Protein AF-A0A7G2CM38-F1 (afdb_monomer)

Solvent-accessible surface area (backbone atoms only — not comparable to full-atom values): 26083 Å² total; per-residue (Å²): 129,74,76,53,50,65,58,52,44,47,71,68,19,73,66,40,56,50,49,48,50,48,48,54,45,47,55,48,65,70,64,49,94,62,86,56,85,88,44,69,82,76,51,44,67,57,44,47,50,39,52,74,65,67,61,73,72,85,86,73,48,76,70,64,53,52,58,55,58,70,48,42,89,83,46,55,76,68,53,46,50,44,51,53,54,40,55,46,62,37,90,90,38,66,82,43,69,74,54,47,59,53,63,66,33,54,43,46,48,39,52,51,55,44,48,51,66,73,62,64,84,49,78,74,45,70,67,57,53,37,57,57,40,73,74,49,50,69,68,47,56,70,64,38,50,73,68,40,38,52,46,46,41,51,53,39,41,74,41,45,91,55,40,46,68,68,46,47,50,49,38,46,53,53,46,39,62,64,48,59,86,53,52,82,93,50,46,57,59,52,52,51,51,38,46,49,47,41,75,40,44,80,51,42,75,44,68,68,54,35,56,57,50,49,54,42,49,51,50,44,53,52,45,50,55,73,38,54,90,77,49,54,72,54,55,43,53,50,48,47,56,41,60,55,76,36,88,59,83,74,61,57,70,54,48,50,50,42,52,49,57,56,72,71,47,60,74,77,66,54,73,80,34,54,66,71,60,51,57,54,48,49,71,31,70,73,28,62,74,35,55,68,58,37,53,51,55,61,52,42,34,51,80,69,60,48,62,81,74,49,49,70,68,54,47,52,51,51,46,48,54,51,22,49,49,26,64,78,39,34,83,29,74,84,55,64,88,52,64,65,66,58,55,44,49,40,48,53,51,53,52,52,52,50,60,70,43,47,86,75,53,47,57,63,54,49,42,51,51,53,54,32,48,46,47,23,70,76,20,79,72,50,66,82,76,54,66,72,55,42,52,51,51,49,55,41,39,54,51,45,52,50,53,52,57,74,43,51,93,75,55,48,66,70,58,43,53,52,51,42,51,38,51,56,50,47,52,59,52,36,74,66,52,79,60,36,88,61,50,76,66,51,53,53,50,50,54,48,51,47,53,53,42,51,57,50,62,74,73,107

Structure (mmCIF, N/CA/C/O backbone):
data_AF-A0A7G2CM38-F1
#
_entry.id   AF-A0A7G2CM38-F1
#
loop_
_atom_site.group_PDB
_atom_site.id
_atom_site.type_symbol
_atom_site.label_atom_id
_atom_site.label_alt_id
_atom_site.label_comp_id
_atom_site.label_asym_id
_atom_site.label_entity_id
_atom_site.label_seq_id
_atom_site.pdbx_PDB_ins_code
_atom_site.Cartn_x
_atom_site.Cartn_y
_atom_site.Cartn_z
_atom_site.occupancy
_atom_site.B_iso_or_equiv
_atom_site.auth_seq_id
_atom_site.auth_comp_id
_atom_site.auth_asym_id
_atom_site.auth_atom_id
_atom_site.pdbx_PDB_model_num
ATOM 1 N N . MET A 1 1 ? 2.234 7.039 2.085 1.00 29.55 1 MET A N 1
ATOM 2 C CA . MET A 1 1 ? 1.707 6.671 3.421 1.00 29.55 1 MET A CA 1
ATOM 3 C C . MET A 1 1 ? 0.211 6.322 3.398 1.00 29.55 1 MET A C 1
ATOM 5 O O . MET A 1 1 ? -0.167 5.380 4.072 1.00 29.55 1 MET A O 1
ATOM 9 N N . LEU A 1 2 ? -0.611 6.974 2.559 1.00 27.06 2 LEU A N 1
ATOM 10 C CA . LEU A 1 2 ? -2.027 6.629 2.293 1.00 27.06 2 LEU A CA 1
ATOM 11 C C . LEU A 1 2 ? -2.263 5.354 1.442 1.00 27.06 2 LEU A C 1
ATOM 13 O O . LEU A 1 2 ? -3.397 4.910 1.317 1.00 27.06 2 LEU A O 1
ATOM 17 N N . LYS A 1 3 ? -1.215 4.740 0.865 1.00 29.12 3 LYS A N 1
ATOM 18 C CA . LYS A 1 3 ? -1.317 3.578 -0.048 1.00 29.12 3 LYS A CA 1
ATOM 19 C C . LYS A 1 3 ? -1.747 2.264 0.628 1.00 29.12 3 LYS A C 1
ATOM 21 O O . LYS A 1 3 ? -2.250 1.376 -0.044 1.00 29.12 3 LYS A O 1
ATOM 26 N N 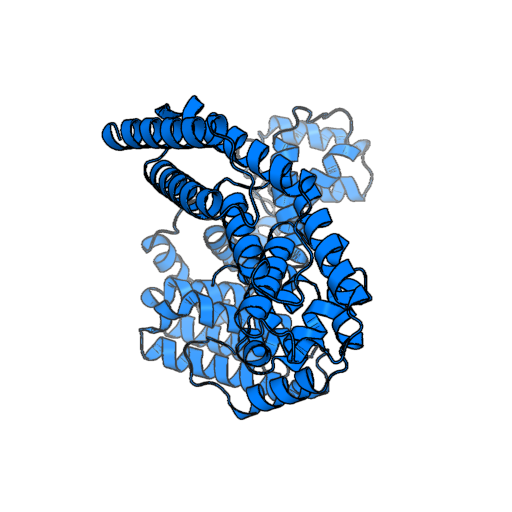. CYS A 1 4 ? -1.589 2.144 1.946 1.00 32.38 4 CYS A N 1
ATOM 27 C CA . CYS A 1 4 ? -2.020 0.965 2.714 1.00 32.38 4 CYS A CA 1
ATOM 28 C C . CYS A 1 4 ? -3.503 1.019 3.041 1.00 32.38 4 CYS A C 1
ATOM 30 O O . CYS A 1 4 ? -4.089 -0.010 3.353 1.00 32.38 4 CYS A O 1
ATOM 32 N N . PHE A 1 5 ? -4.094 2.217 3.011 1.00 38.38 5 PHE A N 1
ATOM 33 C CA . PHE A 1 5 ? -5.481 2.398 3.386 1.00 38.38 5 PHE A CA 1
ATOM 34 C C . PHE A 1 5 ? -6.387 1.598 2.452 1.00 38.38 5 PHE A C 1
ATOM 36 O O . PHE A 1 5 ? -7.110 0.794 2.993 1.00 38.38 5 PHE A O 1
ATOM 43 N N . PRO A 1 6 ? -6.300 1.637 1.108 1.00 36.66 6 PRO A N 1
ATOM 44 C CA . PRO A 1 6 ? -7.153 0.813 0.243 1.00 36.66 6 PRO A CA 1
ATOM 45 C C . PRO A 1 6 ? -6.996 -0.702 0.444 1.00 36.66 6 PRO A C 1
ATOM 47 O O . PRO A 1 6 ? -7.993 -1.410 0.399 1.00 36.66 6 PRO A O 1
ATOM 50 N N . VAL A 1 7 ? -5.775 -1.185 0.702 1.00 34.66 7 VAL A N 1
ATOM 51 C CA . VAL A 1 7 ? -5.442 -2.616 0.862 1.00 34.66 7 VAL A CA 1
ATOM 52 C C . VAL A 1 7 ? -5.912 -3.151 2.213 1.00 34.66 7 VAL A C 1
ATOM 54 O O . VAL A 1 7 ? -6.584 -4.175 2.299 1.00 34.66 7 VAL A O 1
ATOM 57 N N . LEU A 1 8 ? -5.598 -2.422 3.285 1.00 37.00 8 LEU A N 1
ATOM 58 C CA . LEU A 1 8 ? -6.063 -2.743 4.625 1.00 37.00 8 LEU A CA 1
ATOM 59 C C . LEU A 1 8 ? -7.583 -2.534 4.711 1.00 37.00 8 LEU A C 1
ATOM 61 O O . LEU A 1 8 ? -8.269 -3.383 5.255 1.00 37.00 8 LEU A O 1
ATOM 65 N N . LYS A 1 9 ? -8.138 -1.502 4.061 1.00 36.84 9 LYS A N 1
ATOM 66 C CA . LYS A 1 9 ? -9.583 -1.257 3.897 1.00 36.84 9 LYS A CA 1
ATOM 67 C C . LYS A 1 9 ? -10.264 -2.372 3.091 1.00 36.84 9 LYS A C 1
ATOM 69 O O . LYS A 1 9 ? -11.337 -2.787 3.497 1.00 36.84 9 LYS A O 1
ATOM 74 N N . GLN A 1 10 ? -9.657 -2.927 2.038 1.00 35.72 10 GLN A N 1
ATOM 75 C CA . GLN A 1 10 ? -10.166 -4.127 1.349 1.00 35.72 10 GLN A CA 1
ATOM 76 C C . GLN A 1 10 ? -10.256 -5.329 2.299 1.00 35.72 10 GLN A C 1
ATOM 78 O O . GLN A 1 10 ? -11.274 -6.010 2.307 1.00 35.72 10 GLN A O 1
ATOM 83 N N . HIS A 1 11 ? -9.259 -5.534 3.166 1.00 37.03 11 HIS A N 1
ATOM 84 C CA . HIS A 1 11 ? -9.303 -6.566 4.209 1.00 37.03 11 HIS A CA 1
ATOM 85 C C . HIS A 1 11 ? -10.264 -6.263 5.374 1.00 37.03 11 HIS A C 1
ATOM 87 O O . HIS A 1 11 ? -10.849 -7.183 5.948 1.00 37.03 11 HIS A O 1
ATOM 93 N N . PHE A 1 12 ? -10.442 -4.991 5.742 1.00 38.78 12 PHE A N 1
ATOM 94 C CA . PHE A 1 12 ? -11.369 -4.544 6.792 1.00 38.78 12 PHE A CA 1
ATOM 95 C C . PHE A 1 12 ? -12.817 -4.521 6.325 1.00 38.78 12 PHE A C 1
ATOM 97 O O . PHE A 1 12 ? -13.741 -4.551 7.136 1.00 38.78 12 PHE A O 1
ATOM 104 N N . HIS A 1 13 ? -13.014 -4.474 5.015 1.00 35.91 13 HIS A N 1
ATOM 105 C CA . HIS A 1 13 ? -14.300 -4.298 4.396 1.00 35.91 13 HIS A CA 1
ATOM 106 C C . HIS A 1 13 ? -14.479 -5.265 3.219 1.00 35.91 13 HIS A C 1
ATOM 108 O O . HIS A 1 13 ? -14.715 -4.847 2.084 1.00 35.91 13 HIS A O 1
ATOM 114 N N . ASP A 1 14 ? -14.569 -6.559 3.512 1.00 35.31 14 ASP A N 1
ATOM 115 C CA . ASP A 1 14 ? -15.354 -7.469 2.659 1.00 35.31 14 ASP A CA 1
ATOM 116 C C . ASP A 1 14 ? -16.831 -7.017 2.542 1.00 35.31 14 ASP A C 1
ATOM 118 O O . ASP A 1 14 ? -17.561 -7.471 1.673 1.00 35.31 14 ASP A O 1
ATOM 122 N N . THR A 1 15 ? -17.262 -6.021 3.328 1.00 38.34 15 THR A N 1
ATOM 123 C CA . THR A 1 15 ? -18.494 -5.239 3.121 1.00 38.34 15 THR A CA 1
ATOM 124 C C . THR A 1 15 ? -18.318 -3.983 2.248 1.00 38.34 15 THR A C 1
ATOM 126 O O . THR A 1 15 ? -19.306 -3.400 1.815 1.00 38.34 15 THR A O 1
ATOM 129 N N . GLN A 1 16 ? -17.096 -3.525 1.945 1.00 34.94 16 GLN A N 1
ATOM 130 C CA . GLN A 1 16 ? -16.816 -2.469 0.956 1.00 34.94 16 GLN A CA 1
ATOM 131 C C . GLN A 1 16 ? -16.414 -3.010 -0.395 1.00 34.94 16 GLN A C 1
ATOM 133 O O . GLN A 1 16 ? -16.598 -2.264 -1.338 1.00 34.94 16 GLN A O 1
ATOM 138 N N . PHE A 1 17 ? -15.951 -4.250 -0.560 1.00 34.75 17 PHE A N 1
ATOM 139 C CA . PHE A 1 17 ? -16.040 -4.832 -1.898 1.00 34.75 17 PHE A CA 1
ATOM 140 C C . PHE A 1 17 ? -17.511 -4.845 -2.315 1.00 34.75 17 PHE A C 1
ATOM 142 O O . PHE A 1 17 ? -17.825 -4.337 -3.379 1.00 34.75 17 PHE A O 1
ATOM 149 N N . GLU A 1 18 ? -18.428 -5.196 -1.406 1.00 34.91 18 GLU A N 1
ATOM 150 C CA . GLU A 1 18 ? -19.853 -4.933 -1.605 1.00 34.91 18 GLU A CA 1
ATOM 151 C C . GLU A 1 18 ? -20.155 -3.440 -1.779 1.00 34.91 18 GLU A C 1
ATOM 153 O O . GLU A 1 18 ? -20.741 -3.128 -2.789 1.00 34.91 18 GLU A O 1
ATOM 158 N N . ARG A 1 19 ? -19.731 -2.482 -0.933 1.00 34.19 19 ARG A N 1
ATOM 159 C CA . ARG A 1 19 ? -20.068 -1.040 -1.125 1.00 34.19 19 ARG A CA 1
ATOM 160 C C . ARG A 1 19 ? -19.418 -0.341 -2.329 1.00 34.19 19 ARG A C 1
ATOM 162 O O . ARG A 1 19 ? -20.019 0.591 -2.839 1.00 34.19 19 ARG A O 1
ATOM 169 N N . LEU A 1 20 ? -18.235 -0.740 -2.793 1.00 33.72 20 LEU A N 1
ATOM 170 C CA . LEU A 1 20 ? -17.549 -0.220 -3.986 1.00 33.72 20 LEU A CA 1
ATOM 171 C C . LEU A 1 20 ? -18.025 -0.940 -5.240 1.00 33.72 20 LEU A C 1
ATOM 173 O O . LEU A 1 20 ? -18.176 -0.277 -6.252 1.00 33.72 20 LEU A O 1
ATOM 177 N N . VAL A 1 21 ? -18.325 -2.242 -5.193 1.00 33.84 21 VAL A N 1
ATOM 178 C CA . VAL A 1 21 ? -19.070 -2.925 -6.264 1.00 33.84 21 VAL A CA 1
ATOM 179 C C . VAL A 1 21 ? -20.484 -2.362 -6.328 1.00 33.84 21 VAL A C 1
ATOM 181 O O . VAL A 1 21 ? -20.950 -2.073 -7.410 1.00 33.84 21 VAL A O 1
ATOM 184 N N . VAL A 1 22 ? -21.129 -2.072 -5.201 1.00 34.72 22 VAL A N 1
ATOM 185 C CA . VAL A 1 22 ? -22.426 -1.388 -5.105 1.00 34.72 22 VAL A CA 1
ATOM 186 C C . VAL A 1 22 ? -22.329 0.056 -5.566 1.00 34.72 22 VAL A C 1
ATOM 188 O O . VAL A 1 22 ? -23.240 0.461 -6.255 1.00 34.72 22 VAL A O 1
ATOM 191 N N . ALA A 1 23 ? -21.266 0.815 -5.270 1.00 33.91 23 ALA A N 1
ATOM 192 C CA . ALA A 1 23 ? -21.075 2.202 -5.721 1.00 33.91 23 ALA A CA 1
ATOM 193 C C . ALA A 1 23 ? -20.696 2.293 -7.213 1.00 33.91 23 ALA A C 1
ATOM 195 O O . ALA A 1 23 ? -21.186 3.154 -7.941 1.00 33.91 23 ALA A O 1
ATOM 196 N N . LYS A 1 24 ? -19.843 1.377 -7.685 1.00 35.34 24 LYS A N 1
ATOM 197 C CA . LYS A 1 24 ? -19.392 1.263 -9.080 1.00 35.34 24 LYS A CA 1
ATOM 198 C C . LYS A 1 24 ? -20.497 0.679 -9.963 1.00 35.34 24 LYS A C 1
ATOM 200 O O . LYS A 1 24 ? -20.708 1.192 -11.057 1.00 35.34 24 LYS A O 1
ATOM 205 N N . ASN A 1 2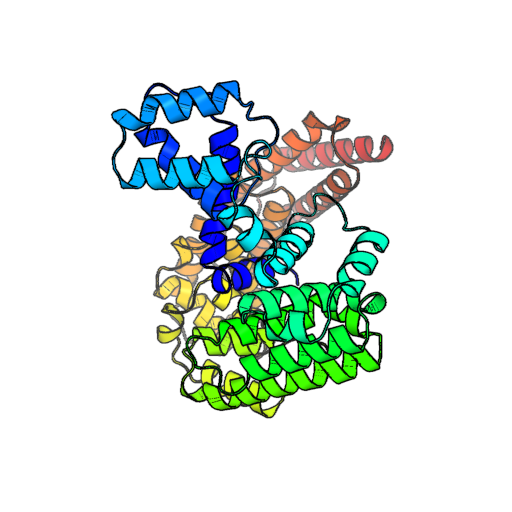5 ? -21.266 -0.282 -9.445 1.00 37.34 25 ASN A N 1
ATOM 206 C CA . ASN A 1 25 ? -22.523 -0.721 -10.045 1.00 37.34 25 ASN A CA 1
ATOM 207 C C . ASN A 1 25 ? -23.607 0.349 -9.883 1.00 37.34 25 ASN A C 1
ATOM 209 O O . ASN A 1 25 ? -24.389 0.503 -10.792 1.00 37.34 25 ASN A O 1
ATOM 213 N N . HIS A 1 26 ? -23.661 1.147 -8.810 1.00 39.22 26 HIS A N 1
ATOM 214 C CA . HIS A 1 26 ? -24.632 2.248 -8.658 1.00 39.22 26 HIS A CA 1
ATOM 215 C C . HIS A 1 26 ? -24.492 3.247 -9.797 1.00 39.22 26 HIS A C 1
ATOM 217 O O . HIS A 1 26 ? -25.477 3.618 -10.422 1.00 39.22 26 HIS A O 1
ATOM 223 N N . LEU A 1 27 ? -23.258 3.678 -10.066 1.00 38.25 27 LEU A N 1
ATOM 224 C CA . LEU A 1 27 ? -22.979 4.623 -11.135 1.00 38.25 27 LEU A CA 1
ATOM 225 C C . LEU A 1 27 ? -23.176 3.983 -12.511 1.00 38.25 27 LEU A C 1
ATOM 227 O O . LEU A 1 27 ? -23.711 4.659 -13.379 1.00 38.25 27 LEU A O 1
ATOM 231 N N . SER A 1 28 ? -22.844 2.700 -12.716 1.00 38.03 28 SER A N 1
ATOM 232 C CA . SER A 1 28 ? -23.107 2.016 -13.995 1.00 38.03 28 SER A CA 1
ATOM 233 C C . SER A 1 28 ? -24.593 1.699 -14.226 1.00 38.03 28 SER A C 1
ATOM 235 O O . SER A 1 28 ? -25.064 1.808 -15.350 1.00 38.03 28 SER A O 1
ATOM 237 N N . LEU A 1 29 ? -25.352 1.379 -13.173 1.00 39.38 29 LEU A N 1
ATOM 238 C CA . LEU A 1 29 ? -26.800 1.122 -13.182 1.00 39.38 29 LEU A CA 1
ATOM 239 C C . LEU A 1 29 ? -27.616 2.409 -13.362 1.00 39.38 29 LEU A C 1
ATOM 241 O O . LEU A 1 29 ? -28.736 2.360 -13.864 1.00 39.38 29 LEU A O 1
ATOM 245 N N . LEU A 1 30 ? -27.061 3.560 -12.967 1.00 40.25 30 LEU A N 1
ATOM 246 C CA . LEU A 1 30 ? -27.609 4.884 -13.271 1.00 40.25 30 LEU A CA 1
ATOM 247 C C . LEU A 1 30 ? -27.210 5.370 -14.677 1.00 40.25 30 LEU A C 1
ATOM 249 O O . LEU A 1 30 ? -27.965 6.125 -15.285 1.00 40.25 30 LEU A O 1
ATOM 253 N N . HIS A 1 31 ? -26.048 4.947 -15.198 1.00 38.53 31 HIS A N 1
ATOM 254 C CA . HIS A 1 31 ? -25.559 5.352 -16.523 1.00 38.53 31 HIS A CA 1
ATOM 255 C C . HIS A 1 31 ? -26.090 4.509 -17.686 1.00 38.53 31 HIS A C 1
ATOM 257 O O . HIS A 1 31 ? -26.187 5.029 -18.801 1.00 38.53 31 HIS A O 1
ATOM 263 N N . GLU A 1 32 ? -26.425 3.234 -17.474 1.00 41.22 32 GLU A N 1
ATOM 264 C CA . GLU A 1 32 ? -27.086 2.440 -18.505 1.00 41.22 32 GLU A CA 1
ATOM 265 C C . GLU A 1 32 ? -28.529 2.930 -18.665 1.00 41.22 32 GLU A C 1
ATOM 267 O O . GLU A 1 32 ? -29.387 2.717 -17.811 1.00 41.22 32 GLU A O 1
ATOM 272 N N . GLN A 1 33 ? -28.792 3.594 -19.793 1.00 39.44 33 GLN A N 1
ATOM 273 C CA . GLN A 1 33 ? -30.094 4.084 -20.261 1.00 39.44 33 GLN A CA 1
ATOM 274 C C . GLN A 1 33 ? -31.114 2.958 -20.535 1.00 39.44 33 GLN A C 1
ATOM 276 O O . GLN A 1 33 ? -31.803 2.947 -21.553 1.00 39.44 33 GLN A O 1
ATOM 281 N N . SER A 1 34 ? -31.252 1.991 -19.635 1.00 41.12 34 SER A N 1
ATOM 282 C CA . SER A 1 34 ? -32.329 1.015 -19.683 1.00 41.12 34 SER A CA 1
ATOM 283 C C . SER A 1 34 ? -32.770 0.620 -18.278 1.00 41.12 34 SER A C 1
ATOM 285 O O . SER A 1 34 ? -32.624 -0.519 -17.840 1.00 41.12 34 SER A O 1
ATOM 287 N N . TRP A 1 35 ? -33.446 1.548 -17.594 1.00 44.34 35 TRP A N 1
ATOM 288 C CA . TRP A 1 35 ? -34.517 1.142 -16.682 1.00 44.34 35 TRP A CA 1
ATOM 289 C C . TRP A 1 35 ? -35.600 0.482 -17.537 1.00 44.34 35 TRP A C 1
ATOM 291 O O . TRP A 1 35 ? -36.577 1.102 -17.950 1.00 44.34 35 TRP A O 1
ATOM 301 N N . ASN A 1 36 ? -35.375 -0.775 -17.908 1.00 41.28 36 ASN A N 1
ATOM 302 C CA . ASN A 1 36 ? -36.317 -1.533 -18.702 1.00 41.28 36 ASN A CA 1
ATOM 303 C C . ASN A 1 36 ? -37.403 -2.031 -17.742 1.00 41.28 36 ASN A C 1
ATOM 305 O O . ASN A 1 36 ? -37.385 -3.177 -17.297 1.00 41.28 36 ASN A O 1
ATOM 309 N N . PHE A 1 37 ? -38.338 -1.137 -17.396 1.00 41.38 37 PHE A N 1
ATOM 310 C CA . PHE A 1 37 ? -39.496 -1.397 -16.526 1.00 41.38 37 PHE A CA 1
ATOM 311 C C . PHE A 1 37 ? -40.380 -2.565 -17.015 1.00 41.38 37 PHE A C 1
ATOM 313 O O . PHE A 1 37 ? -41.302 -2.977 -16.318 1.00 41.38 37 PHE A O 1
ATOM 320 N N . ALA A 1 38 ? -40.092 -3.124 -18.195 1.00 42.59 38 ALA A N 1
ATOM 321 C CA . ALA A 1 38 ? -40.759 -4.284 -18.767 1.00 42.59 38 ALA A CA 1
ATOM 322 C C . ALA A 1 38 ? -40.413 -5.625 -18.082 1.00 42.59 38 ALA A C 1
ATOM 324 O O . ALA A 1 38 ? -41.160 -6.585 -18.259 1.00 42.59 38 ALA A O 1
ATOM 325 N N . MET A 1 39 ? -39.314 -5.735 -17.316 1.00 50.50 39 MET A N 1
ATOM 326 C CA . MET A 1 39 ? -38.946 -6.987 -16.627 1.00 50.50 39 MET A CA 1
ATOM 327 C C . MET A 1 39 ? -38.504 -6.764 -15.169 1.00 50.50 39 MET A C 1
ATOM 329 O O . MET A 1 39 ? -37.346 -6.413 -14.935 1.00 50.50 39 MET A O 1
ATOM 333 N N . PRO A 1 40 ? -39.372 -7.058 -14.179 1.00 48.41 40 PRO A N 1
ATOM 334 C CA . PRO A 1 40 ? -39.074 -6.925 -12.751 1.00 48.41 40 PRO A CA 1
ATOM 335 C C . PRO A 1 40 ? -37.768 -7.597 -12.307 1.00 48.41 40 PRO A C 1
ATOM 337 O O . PRO A 1 40 ? -36.979 -6.986 -11.590 1.00 48.41 40 PRO A O 1
ATOM 340 N N . SER A 1 41 ? -37.499 -8.816 -12.788 1.00 51.44 41 SER A N 1
ATOM 341 C CA . SER A 1 41 ? -36.357 -9.657 -12.390 1.00 51.44 41 SER A CA 1
ATOM 342 C C . SER A 1 41 ? -34.984 -9.027 -12.648 1.00 51.44 41 SER A C 1
ATOM 344 O O . SER A 1 41 ? -34.032 -9.315 -11.924 1.00 51.44 41 SER A O 1
ATOM 346 N N . LYS A 1 42 ? -34.869 -8.134 -13.640 1.00 50.62 42 LYS A N 1
ATOM 347 C CA . LYS A 1 42 ? -33.614 -7.431 -13.956 1.00 50.62 42 LYS A CA 1
ATOM 348 C C . LYS A 1 42 ? -33.371 -6.209 -13.065 1.00 50.62 42 LYS A C 1
ATOM 350 O O . LYS A 1 42 ? -32.225 -5.828 -12.860 1.00 50.62 42 LYS A O 1
ATOM 355 N N . SER A 1 43 ? -34.428 -5.623 -12.505 1.00 51.44 43 SER A N 1
ATOM 356 C CA . SER A 1 43 ? -34.360 -4.434 -11.641 1.00 51.44 43 SER A CA 1
ATOM 357 C C . SER A 1 43 ? -34.156 -4.777 -10.159 1.00 51.44 43 SER A C 1
ATOM 359 O O . SER A 1 43 ? -33.795 -3.918 -9.362 1.00 51.44 43 SER A O 1
ATOM 361 N N . LEU A 1 44 ? -34.364 -6.033 -9.769 1.00 53.81 44 LEU A N 1
ATOM 362 C CA . LEU A 1 44 ? -34.279 -6.495 -8.381 1.00 53.81 44 LEU A CA 1
ATOM 363 C C . LEU A 1 44 ? -32.899 -6.482 -7.739 1.00 53.81 44 LEU A C 1
ATOM 365 O O . LEU A 1 44 ? -32.821 -6.070 -6.587 1.00 53.81 44 LEU A O 1
ATOM 369 N N . PRO A 1 45 ? -31.817 -6.881 -8.426 1.00 49.47 45 PRO A N 1
ATOM 370 C CA . PRO A 1 45 ? -30.477 -6.738 -7.869 1.00 49.47 45 PRO A CA 1
ATOM 371 C C . PRO A 1 45 ? -30.158 -5.270 -7.564 1.00 49.47 45 PRO A C 1
ATOM 373 O O . PRO A 1 45 ? -29.537 -4.972 -6.554 1.00 49.47 45 PRO A O 1
ATOM 376 N N . VAL A 1 46 ? -30.655 -4.349 -8.395 1.00 50.53 46 VAL A N 1
ATOM 377 C CA . VAL A 1 46 ? -30.503 -2.898 -8.221 1.00 50.53 46 VAL A CA 1
ATOM 378 C C . VAL A 1 46 ? -31.300 -2.400 -7.016 1.00 50.53 46 VAL A C 1
ATOM 380 O O . VAL A 1 46 ? -30.769 -1.666 -6.191 1.00 50.53 46 VAL A O 1
ATOM 383 N N . LEU A 1 47 ? -32.557 -2.832 -6.879 1.00 52.16 47 LEU A N 1
ATOM 384 C CA . LEU A 1 47 ? -33.416 -2.484 -5.744 1.00 52.16 47 LEU A CA 1
ATOM 385 C C . LEU A 1 47 ? -32.904 -3.074 -4.422 1.00 52.16 47 LEU A C 1
ATOM 387 O O . LEU A 1 47 ? -32.887 -2.366 -3.424 1.00 52.16 47 LEU A O 1
ATOM 391 N N . ASP A 1 48 ? -32.441 -4.326 -4.407 1.00 46.75 48 ASP A N 1
ATOM 392 C CA . ASP A 1 48 ? -31.844 -4.976 -3.227 1.00 46.75 48 ASP A CA 1
ATOM 393 C C . ASP A 1 48 ? -30.571 -4.237 -2.794 1.00 46.75 48 ASP A C 1
ATOM 395 O O . ASP A 1 48 ? -30.355 -3.969 -1.614 1.00 46.75 48 ASP A O 1
ATOM 399 N N . VAL A 1 49 ? -29.763 -3.806 -3.763 1.00 47.28 49 VAL A N 1
ATOM 400 C CA . VAL A 1 49 ? -28.585 -2.973 -3.521 1.00 47.28 49 VAL A CA 1
ATOM 401 C C . VAL A 1 49 ? -28.954 -1.597 -2.953 1.00 47.28 49 VAL A C 1
ATOM 403 O O . VAL A 1 49 ? -28.331 -1.166 -1.984 1.00 47.28 49 VAL A O 1
ATOM 406 N N . LEU A 1 50 ? -29.973 -0.925 -3.495 1.00 47.41 50 LEU A N 1
ATOM 407 C CA . LEU A 1 50 ? -30.461 0.371 -3.003 1.00 47.41 50 LEU A CA 1
ATOM 408 C C . LEU A 1 50 ? -31.055 0.277 -1.588 1.00 47.41 50 LEU A C 1
ATOM 410 O O . LEU A 1 50 ? -30.803 1.137 -0.745 1.00 47.41 50 LEU A O 1
ATOM 414 N N . VAL A 1 51 ? -31.804 -0.793 -1.313 1.00 50.75 51 VAL A N 1
ATOM 415 C CA . VAL A 1 51 ? -32.384 -1.096 0.003 1.00 50.75 51 VAL A CA 1
ATOM 416 C C . VAL A 1 51 ? -31.291 -1.351 1.035 1.00 50.75 51 VAL A C 1
ATOM 418 O O . VAL A 1 51 ? -31.312 -0.770 2.119 1.00 50.75 51 VAL A O 1
ATOM 421 N N . ARG A 1 52 ? -30.298 -2.178 0.696 1.00 44.94 52 ARG A N 1
ATOM 422 C CA . ARG A 1 52 ? -29.177 -2.485 1.597 1.00 44.94 52 ARG A CA 1
ATOM 423 C C . ARG A 1 52 ? -28.230 -1.306 1.789 1.00 44.94 52 ARG A C 1
ATOM 425 O O . ARG A 1 52 ? -27.609 -1.202 2.845 1.00 44.94 52 ARG A O 1
ATOM 432 N N . SER A 1 53 ? -28.104 -0.428 0.792 1.00 39.94 53 SER A N 1
ATOM 433 C CA . SER A 1 53 ? -27.264 0.769 0.881 1.00 39.94 53 SER A CA 1
ATOM 434 C C . SER A 1 53 ? -27.938 1.916 1.640 1.00 39.94 53 SER A C 1
ATOM 436 O O . SER A 1 53 ? -27.243 2.829 2.080 1.00 39.94 53 SER A O 1
ATOM 438 N N . GLY A 1 54 ? -29.264 1.870 1.833 1.00 37.62 54 GLY A N 1
ATOM 439 C CA . GLY A 1 54 ? -30.032 2.925 2.503 1.00 37.62 54 GLY A CA 1
ATOM 440 C C . GLY A 1 54 ? -30.018 4.258 1.748 1.00 37.62 54 GLY A C 1
ATOM 441 O O . GLY A 1 54 ? -30.262 5.308 2.342 1.00 37.62 54 GLY A O 1
ATOM 442 N N . THR A 1 55 ? -29.694 4.230 0.452 1.00 43.19 55 THR A N 1
ATOM 443 C CA . THR A 1 55 ? -29.543 5.431 -0.372 1.00 43.19 55 THR A CA 1
ATOM 444 C C . THR A 1 55 ? -30.922 5.939 -0.786 1.00 43.19 55 THR A C 1
ATOM 446 O O . THR A 1 55 ? -31.641 5.270 -1.528 1.00 43.19 55 THR A O 1
ATOM 449 N N . VAL A 1 56 ? -31.303 7.131 -0.319 1.00 45.59 56 VAL A N 1
ATOM 450 C CA . VAL A 1 56 ? -32.548 7.793 -0.737 1.00 45.59 56 VAL A CA 1
ATOM 451 C C . VAL A 1 56 ? -32.334 8.372 -2.134 1.00 45.59 56 VAL A C 1
ATOM 453 O O . VAL A 1 56 ? -31.539 9.292 -2.307 1.00 45.59 56 VAL A O 1
ATOM 456 N N . VAL A 1 57 ? -33.018 7.826 -3.141 1.00 46.00 57 VAL A N 1
ATOM 457 C CA . VAL A 1 57 ? -32.971 8.372 -4.505 1.00 46.00 57 VAL A CA 1
ATOM 458 C C . VAL A 1 57 ? -33.879 9.599 -4.570 1.00 46.00 57 VAL A C 1
ATOM 460 O O . VAL A 1 57 ? -35.106 9.475 -4.595 1.00 46.00 57 VAL A O 1
ATOM 463 N N . GLU A 1 58 ? -33.286 10.791 -4.571 1.00 39.78 58 GLU A N 1
ATOM 464 C CA . GLU A 1 58 ? -34.010 12.034 -4.848 1.00 39.78 58 GLU A CA 1
ATOM 465 C C . GLU A 1 58 ? -34.493 12.041 -6.312 1.00 39.78 58 GLU A C 1
ATOM 467 O O . GLU A 1 58 ? -33.723 11.758 -7.227 1.00 39.78 58 GLU A O 1
ATOM 472 N N . GLY A 1 59 ? -35.783 12.326 -6.535 1.00 40.31 59 GLY A N 1
ATOM 473 C CA . GLY A 1 59 ? -36.395 12.402 -7.875 1.00 40.31 59 GLY A CA 1
ATOM 474 C C . GLY A 1 59 ? -37.175 11.163 -8.344 1.00 40.31 59 GLY A C 1
ATOM 475 O O . GLY A 1 59 ? -37.612 11.112 -9.490 1.00 40.31 59 GLY A O 1
ATOM 476 N N . LEU A 1 60 ? -37.371 10.152 -7.488 1.00 45.69 60 LEU A N 1
ATOM 477 C CA . LEU A 1 60 ? -38.278 9.032 -7.774 1.00 45.69 60 LEU A CA 1
ATOM 478 C C . LEU A 1 60 ? -39.709 9.396 -7.341 1.00 45.69 60 LEU A C 1
ATOM 480 O O . LEU A 1 60 ? -40.118 9.188 -6.198 1.00 45.69 60 LEU A O 1
ATOM 484 N N . ASP A 1 61 ? -40.459 9.988 -8.268 1.00 44.06 61 ASP A N 1
ATOM 485 C CA . ASP A 1 61 ? -41.798 10.524 -8.020 1.00 44.06 61 ASP A CA 1
ATOM 486 C C . ASP A 1 61 ? -42.808 9.441 -7.579 1.00 44.06 61 ASP A C 1
ATOM 488 O O . ASP A 1 61 ? -42.717 8.258 -7.935 1.00 44.06 61 ASP A O 1
ATOM 492 N N . ARG A 1 62 ? -43.856 9.855 -6.847 1.00 44.56 62 ARG A N 1
ATOM 493 C CA . ARG A 1 62 ? -44.991 8.996 -6.431 1.00 44.56 62 ARG A CA 1
ATOM 494 C C . ARG A 1 62 ? -45.621 8.204 -7.593 1.00 44.56 62 ARG A C 1
ATOM 496 O O . ARG A 1 62 ? -46.128 7.108 -7.374 1.00 44.56 62 ARG A O 1
ATOM 503 N N . ALA A 1 63 ? -45.583 8.733 -8.817 1.00 41.56 63 ALA A N 1
ATOM 504 C CA . ALA A 1 63 ? -46.155 8.092 -10.005 1.00 41.56 63 ALA A CA 1
ATOM 505 C C . ALA A 1 63 ? -45.323 6.890 -10.508 1.00 41.56 63 ALA A C 1
ATOM 507 O O . ALA A 1 63 ? -45.873 5.848 -10.879 1.00 41.56 63 ALA A O 1
ATOM 508 N N . SER A 1 64 ? -43.995 7.000 -10.455 1.00 48.22 64 SER A N 1
ATOM 509 C CA . SER A 1 64 ? -43.052 5.962 -10.895 1.00 48.22 64 SER A CA 1
ATOM 510 C C . SER A 1 64 ? -43.033 4.765 -9.935 1.00 48.22 64 SER A C 1
ATOM 512 O O . SER A 1 64 ? -42.896 3.614 -10.346 1.00 48.22 64 SER A O 1
ATOM 514 N N . SER A 1 65 ? -43.248 5.025 -8.645 1.00 50.28 65 SER A N 1
ATOM 515 C CA . SER A 1 65 ? -43.287 4.008 -7.588 1.00 50.28 65 SER A CA 1
ATOM 516 C C . SER A 1 65 ? -44.632 3.266 -7.501 1.00 50.28 65 SER A C 1
ATOM 518 O O . SER A 1 65 ? -44.642 2.054 -7.283 1.00 50.28 65 SER A O 1
ATOM 520 N N . ALA A 1 66 ? -45.759 3.933 -7.778 1.00 50.44 66 ALA A N 1
ATOM 521 C CA . ALA A 1 66 ? -47.065 3.279 -7.932 1.00 50.44 66 ALA A CA 1
ATOM 522 C C . ALA A 1 66 ? -47.096 2.300 -9.124 1.00 50.44 66 ALA A C 1
ATOM 524 O O . ALA A 1 66 ? -47.678 1.219 -9.032 1.00 50.44 66 ALA A O 1
ATOM 525 N N . SER A 1 67 ? -46.402 2.644 -10.214 1.00 50.19 67 SER A N 1
ATOM 526 C CA . SER A 1 67 ? -46.260 1.785 -11.398 1.00 50.19 67 SER A CA 1
ATOM 527 C C . SER A 1 67 ? -45.440 0.517 -11.110 1.00 50.19 67 SER A C 1
ATOM 529 O O . SER A 1 67 ? -45.758 -0.552 -11.622 1.00 50.19 67 SER A O 1
ATOM 531 N N . LEU A 1 68 ? -44.431 0.600 -10.234 1.00 53.91 68 LEU A N 1
ATOM 532 C CA . LEU A 1 68 ? -43.661 -0.562 -9.770 1.00 53.91 68 LEU A CA 1
ATOM 533 C C . LEU A 1 68 ? -44.477 -1.469 -8.835 1.00 53.91 68 LEU A C 1
ATOM 535 O O . LEU A 1 68 ? -44.406 -2.692 -8.954 1.00 53.91 68 LEU A O 1
ATOM 539 N N . LEU A 1 69 ? -45.286 -0.895 -7.938 1.00 56.56 69 LEU A N 1
ATOM 540 C CA . LEU A 1 69 ? -46.193 -1.667 -7.079 1.00 56.56 69 LEU A CA 1
ATOM 541 C C . LEU A 1 69 ? -47.286 -2.390 -7.875 1.00 56.56 69 LEU A C 1
ATOM 543 O O . LEU A 1 69 ? -47.663 -3.504 -7.516 1.00 56.56 69 LEU A O 1
ATOM 547 N N . ALA A 1 70 ? -47.755 -1.806 -8.980 1.00 55.97 70 ALA A N 1
ATOM 548 C CA . ALA A 1 70 ? -48.732 -2.438 -9.866 1.00 55.97 70 ALA A CA 1
ATOM 549 C C . ALA A 1 70 ? -48.212 -3.736 -10.521 1.00 55.97 70 ALA A C 1
ATOM 551 O O . ALA A 1 70 ? -49.010 -4.572 -10.941 1.00 55.97 70 ALA A O 1
ATOM 552 N N . LEU A 1 71 ? -46.890 -3.943 -10.558 1.00 54.12 71 LEU A N 1
ATOM 553 C CA . LEU A 1 71 ? -46.253 -5.161 -11.069 1.00 54.12 71 LEU A CA 1
ATOM 554 C C . LEU A 1 71 ? -46.109 -6.267 -10.006 1.00 54.12 71 LEU A C 1
ATOM 556 O O . LEU A 1 71 ? -45.722 -7.384 -10.355 1.00 54.12 71 LEU A O 1
ATOM 560 N N . GLN A 1 72 ? -46.456 -6.008 -8.733 1.00 61.78 72 GLN A N 1
ATOM 561 C CA . GLN A 1 72 ? -46.387 -7.001 -7.651 1.00 61.78 72 GLN A CA 1
ATOM 562 C C . GLN A 1 72 ? -47.058 -8.342 -7.975 1.00 61.78 72 GLN A C 1
ATOM 564 O O . GLN A 1 72 ? -46.465 -9.366 -7.639 1.00 61.78 72 GLN A O 1
ATOM 569 N N . PRO A 1 73 ? -48.242 -8.420 -8.611 1.00 57.91 73 PRO A N 1
ATOM 570 C CA . PRO A 1 73 ? -48.888 -9.704 -8.894 1.00 57.91 73 PRO A CA 1
ATOM 571 C C . PRO A 1 73 ? -48.010 -10.666 -9.711 1.00 57.91 73 PRO A C 1
ATOM 573 O O . PRO A 1 73 ? -48.108 -11.876 -9.527 1.00 57.91 73 PRO A O 1
ATOM 576 N N . CYS A 1 74 ? -47.109 -10.126 -10.536 1.00 47.66 74 CYS A N 1
ATOM 577 C CA . CYS A 1 74 ? -46.221 -10.863 -11.437 1.00 47.66 74 CYS A CA 1
ATOM 578 C C . CYS A 1 74 ? -44.859 -11.220 -10.808 1.00 47.66 74 CYS A C 1
ATOM 580 O O . CYS A 1 74 ? -44.020 -11.823 -11.472 1.00 47.66 74 CYS A O 1
ATOM 582 N N . MET A 1 75 ? -44.620 -10.819 -9.555 1.00 61.56 75 MET A N 1
ATOM 583 C CA . MET A 1 75 ? -43.347 -10.974 -8.846 1.00 61.56 75 MET A CA 1
ATOM 584 C C . MET A 1 75 ? -43.360 -12.165 -7.879 1.00 61.56 75 MET A C 1
ATOM 586 O O . MET A 1 75 ? -44.391 -12.513 -7.286 1.00 61.56 75 MET A O 1
ATOM 590 N N . THR A 1 76 ? -42.190 -12.756 -7.646 1.00 65.69 76 THR A N 1
ATOM 591 C CA . THR A 1 76 ? -42.002 -13.781 -6.611 1.00 65.69 76 THR A CA 1
ATOM 592 C C . THR A 1 76 ? -42.076 -13.173 -5.203 1.00 65.69 76 THR A C 1
ATOM 594 O O . THR A 1 76 ? -41.984 -11.961 -5.001 1.00 65.69 76 THR A O 1
ATOM 597 N N . THR A 1 77 ? -42.246 -14.009 -4.177 1.00 67.69 77 THR A N 1
ATOM 598 C CA . THR A 1 77 ? -42.395 -13.567 -2.777 1.00 67.69 77 THR A CA 1
ATOM 599 C C . THR A 1 77 ? -41.202 -12.748 -2.279 1.00 67.69 77 THR A C 1
ATOM 601 O O . THR A 1 77 ? -41.376 -11.754 -1.576 1.00 67.69 77 THR A O 1
ATOM 604 N N . ARG A 1 78 ? -39.984 -13.131 -2.683 1.00 59.38 78 ARG A N 1
ATOM 605 C CA . ARG A 1 78 ? -38.750 -12.413 -2.334 1.00 59.38 78 ARG A CA 1
ATOM 606 C C . ARG A 1 78 ? -38.703 -11.036 -2.989 1.00 59.38 78 ARG A C 1
ATOM 608 O O . ARG A 1 78 ? -38.301 -10.063 -2.363 1.00 59.38 78 ARG A O 1
ATOM 615 N N . GLU A 1 79 ? -39.170 -10.951 -4.224 1.00 57.09 79 GLU A N 1
ATOM 616 C CA . GLU A 1 79 ? -39.169 -9.721 -5.007 1.00 57.09 79 GLU A CA 1
ATOM 617 C C . GLU A 1 79 ? -40.169 -8.698 -4.467 1.00 57.09 79 GLU A C 1
ATOM 619 O O . GLU A 1 79 ? -39.840 -7.525 -4.298 1.00 57.09 79 GLU A O 1
ATOM 624 N N . LYS A 1 80 ? -41.356 -9.177 -4.080 1.00 64.88 80 LYS A N 1
ATOM 625 C CA . LYS A 1 80 ? -42.357 -8.390 -3.350 1.00 64.88 80 LYS A CA 1
ATOM 626 C C . LYS A 1 80 ? -41.791 -7.829 -2.045 1.00 64.88 80 LYS A C 1
ATOM 628 O O . LYS A 1 80 ? -42.070 -6.683 -1.711 1.00 64.88 80 LYS A O 1
ATOM 633 N N . SER A 1 81 ? -40.996 -8.618 -1.317 1.00 65.50 81 SER A N 1
ATOM 634 C CA . SER A 1 81 ? -40.375 -8.189 -0.057 1.00 65.50 81 SER A CA 1
ATOM 635 C C . SER A 1 81 ? -39.391 -7.039 -0.266 1.00 65.50 81 SER A C 1
ATOM 637 O O . SER A 1 81 ? -39.514 -6.016 0.400 1.00 65.50 81 SER A O 1
ATOM 639 N N . VAL A 1 82 ? -38.463 -7.181 -1.217 1.00 59.16 82 VAL A N 1
ATOM 640 C CA . VAL A 1 82 ? -37.456 -6.151 -1.529 1.00 59.16 82 VAL A CA 1
ATOM 641 C C . VAL A 1 82 ? -38.120 -4.874 -2.047 1.00 59.16 82 VAL A C 1
ATOM 643 O O . VAL A 1 82 ? -37.770 -3.775 -1.625 1.00 59.16 82 VAL A O 1
ATOM 646 N N . LEU A 1 83 ? -39.127 -5.003 -2.915 1.00 62.66 83 LEU A N 1
ATOM 647 C CA . LEU A 1 83 ? -39.862 -3.853 -3.438 1.00 62.66 83 LEU A CA 1
ATOM 648 C C . LEU A 1 83 ? -40.649 -3.119 -2.342 1.00 62.66 83 LEU A C 1
ATOM 650 O O . LEU A 1 83 ? -40.639 -1.891 -2.307 1.00 62.66 83 LEU A O 1
ATOM 654 N N . ASN A 1 84 ? -41.311 -3.849 -1.439 1.00 65.12 84 ASN A N 1
ATOM 655 C CA . ASN A 1 84 ? -42.009 -3.253 -0.297 1.00 65.12 84 ASN A CA 1
ATOM 656 C C . ASN A 1 84 ? -41.038 -2.540 0.655 1.00 65.12 84 ASN A C 1
ATOM 658 O O . ASN A 1 84 ? -41.359 -1.472 1.176 1.00 65.12 84 ASN A O 1
ATOM 662 N N . GLU A 1 85 ? -39.848 -3.105 0.857 1.00 63.69 85 GLU A N 1
ATOM 663 C CA . GLU A 1 85 ? -38.799 -2.505 1.678 1.00 63.69 85 GLU A CA 1
ATOM 664 C C . GLU A 1 85 ? -38.273 -1.208 1.047 1.00 63.69 85 GLU A C 1
ATOM 666 O O . GLU A 1 85 ? -38.257 -0.172 1.711 1.00 63.69 85 GLU A O 1
ATOM 671 N N . PHE A 1 86 ? -37.989 -1.215 -0.256 1.00 59.91 86 PHE A N 1
ATOM 672 C CA . PHE A 1 86 ? -37.613 -0.018 -1.013 1.00 59.91 86 PHE A CA 1
ATOM 673 C C . PHE A 1 86 ? -38.704 1.061 -0.982 1.00 59.91 86 PHE A C 1
ATOM 675 O O . PHE A 1 86 ? -38.435 2.227 -0.699 1.00 59.91 86 PHE A O 1
ATOM 682 N N . TYR A 1 87 ? -39.962 0.674 -1.209 1.00 59.44 87 TYR A N 1
ATOM 683 C CA . TYR A 1 87 ? -41.101 1.594 -1.220 1.00 59.44 87 TYR A CA 1
ATOM 684 C C . TYR A 1 87 ? -41.321 2.281 0.138 1.00 59.44 87 TYR A C 1
ATOM 686 O O . TYR A 1 87 ? -41.770 3.430 0.191 1.00 59.44 87 TYR A O 1
ATOM 694 N N . SER A 1 88 ? -40.967 1.603 1.236 1.00 59.34 88 SER A N 1
ATOM 695 C CA . SER A 1 88 ? -41.022 2.157 2.594 1.00 59.34 88 SER A CA 1
ATOM 696 C C . SER A 1 88 ? -39.924 3.187 2.897 1.00 59.34 88 SER A C 1
ATOM 698 O O . SER A 1 88 ? -40.090 3.994 3.810 1.00 59.34 88 SER A O 1
ATOM 700 N N . MET A 1 89 ? -38.833 3.193 2.122 1.00 53.03 89 MET A N 1
ATOM 701 C CA . MET A 1 89 ? -37.715 4.136 2.261 1.00 53.03 89 MET A CA 1
ATOM 702 C C . MET A 1 89 ? -37.920 5.437 1.464 1.00 53.03 89 MET A C 1
ATOM 704 O O . MET A 1 89 ? -37.143 6.378 1.620 1.00 53.03 89 MET A O 1
ATOM 708 N N . LEU A 1 90 ? -38.960 5.520 0.623 1.00 55.81 90 LEU A N 1
ATOM 709 C CA . LEU A 1 90 ? -39.229 6.705 -0.194 1.00 55.81 90 LEU A CA 1
ATOM 710 C C . LEU A 1 90 ? -39.770 7.877 0.653 1.00 55.81 90 LEU A C 1
ATOM 712 O O . LEU A 1 90 ? -40.640 7.678 1.509 1.00 55.81 90 LEU A O 1
ATOM 716 N N . PRO A 1 91 ? -39.346 9.124 0.365 1.00 48.03 91 PRO A N 1
ATOM 717 C CA . PRO A 1 91 ? -39.628 10.304 1.192 1.00 48.03 91 PRO A CA 1
ATOM 718 C C . PRO A 1 91 ? -41.124 10.648 1.348 1.00 48.03 91 PRO A C 1
ATOM 720 O O . PRO A 1 91 ? -41.499 11.374 2.264 1.00 48.03 91 PRO A O 1
ATOM 723 N N . GLY A 1 92 ? -42.007 10.083 0.514 1.00 49.62 92 GLY A N 1
ATOM 724 C CA . GLY A 1 92 ? -43.465 10.242 0.610 1.00 49.62 92 GLY A CA 1
ATOM 725 C C . GLY A 1 92 ? -44.209 9.212 1.478 1.00 49.62 92 GLY A C 1
ATOM 726 O O . GLY A 1 92 ? -45.414 9.385 1.672 1.00 49.62 92 GLY A O 1
ATOM 727 N N . ASN A 1 93 ? -43.527 8.168 1.978 1.00 49.88 93 ASN A N 1
ATOM 728 C CA . ASN A 1 93 ? -44.098 7.042 2.745 1.00 49.88 93 ASN A CA 1
ATOM 729 C C . ASN A 1 93 ? -43.516 6.898 4.166 1.00 49.88 93 ASN A C 1
ATOM 731 O O . ASN A 1 93 ? -43.773 5.909 4.855 1.00 49.88 93 ASN A O 1
ATOM 735 N N . LEU A 1 94 ? -42.806 7.924 4.646 1.00 45.25 94 LEU A N 1
ATOM 736 C CA . LEU A 1 94 ? -42.215 8.031 5.992 1.00 45.25 94 LEU A CA 1
ATOM 737 C C . LEU A 1 94 ? -43.231 7.949 7.158 1.00 45.25 94 LEU A C 1
ATOM 739 O O . LEU A 1 94 ? -42.849 8.029 8.323 1.00 45.25 94 LEU A O 1
ATOM 743 N N . ALA A 1 95 ? -44.524 7.780 6.868 1.00 38.47 95 ALA A N 1
ATOM 744 C CA . ALA A 1 95 ? -45.579 7.566 7.854 1.00 38.47 95 ALA A CA 1
ATOM 745 C C . ALA A 1 95 ? -45.656 6.115 8.378 1.00 38.47 95 ALA A C 1
ATOM 747 O O . ALA A 1 95 ? -46.433 5.844 9.292 1.00 38.47 95 ALA A O 1
ATOM 748 N N . HIS A 1 96 ? -44.877 5.170 7.831 1.00 39.19 96 HIS A N 1
ATOM 749 C CA . HIS A 1 96 ? -44.908 3.777 8.286 1.00 39.19 96 HIS A CA 1
ATOM 750 C C . HIS A 1 96 ? -44.155 3.613 9.631 1.00 39.19 96 HIS A C 1
ATOM 752 O O . HIS A 1 96 ? -42.950 3.878 9.683 1.00 39.19 96 HIS A O 1
ATOM 758 N N . PRO A 1 97 ? -44.796 3.116 10.714 1.00 35.84 97 PRO A N 1
ATOM 759 C CA . PRO A 1 97 ? -44.205 3.073 12.063 1.00 35.84 97 PRO A CA 1
ATOM 760 C C . PRO A 1 97 ? -42.848 2.354 12.130 1.00 35.84 97 PRO A C 1
ATOM 762 O O . PRO A 1 97 ? -41.902 2.841 12.738 1.00 35.84 97 PRO A O 1
ATOM 765 N N . ARG A 1 98 ? -42.711 1.242 11.394 1.00 36.53 98 ARG A N 1
ATOM 766 C CA . ARG A 1 98 ? -41.477 0.440 11.329 1.00 36.53 98 ARG A CA 1
ATOM 767 C C . ARG A 1 98 ? -40.294 1.144 10.649 1.00 36.53 98 ARG A C 1
ATOM 769 O O . ARG A 1 98 ? -39.155 0.796 10.942 1.00 36.53 98 ARG A O 1
ATOM 776 N N . ALA A 1 99 ? -40.537 2.099 9.748 1.00 38.22 99 ALA A N 1
ATOM 777 C CA . ALA A 1 99 ? -39.474 2.889 9.118 1.00 38.22 99 ALA A CA 1
ATOM 778 C C . ALA A 1 99 ? -39.004 4.022 10.046 1.00 38.22 99 ALA A C 1
ATOM 780 O O . ALA A 1 99 ? -37.810 4.311 10.119 1.00 38.22 99 ALA A O 1
ATOM 781 N N . ARG A 1 100 ? -39.934 4.602 10.820 1.00 36.31 100 ARG A N 1
ATOM 782 C CA . ARG A 1 100 ? -39.653 5.644 11.816 1.00 36.31 100 ARG A CA 1
ATOM 783 C C . ARG A 1 100 ? -38.799 5.114 12.973 1.00 36.31 100 ARG A C 1
ATOM 785 O O . ARG A 1 100 ? -37.798 5.742 13.296 1.00 36.31 100 ARG A O 1
ATOM 792 N N . ASP A 1 101 ? -39.119 3.922 13.487 1.00 43.22 101 ASP A N 1
ATOM 793 C CA . ASP A 1 101 ? -38.369 3.275 14.579 1.00 43.22 101 ASP A CA 1
ATOM 794 C C . ASP A 1 101 ? -36.951 2.833 14.166 1.00 43.22 101 ASP A C 1
ATOM 796 O O . ASP A 1 101 ? -36.012 2.851 14.964 1.00 43.22 101 ASP A O 1
ATOM 800 N N . ARG A 1 102 ? -36.759 2.451 12.895 1.00 42.97 102 ARG A N 1
ATOM 801 C CA . ARG A 1 102 ? -35.436 2.072 12.368 1.00 42.97 102 ARG A CA 1
ATOM 802 C C . ARG A 1 102 ? -34.531 3.286 12.155 1.00 42.97 102 ARG A C 1
ATOM 804 O O . ARG A 1 102 ? -33.337 3.191 12.434 1.00 42.97 102 ARG A O 1
ATOM 811 N N . LEU A 1 103 ? -35.091 4.424 11.734 1.00 47.88 103 LEU A N 1
ATOM 812 C CA . LEU A 1 103 ? -34.375 5.698 11.572 1.00 47.88 103 LEU A CA 1
ATOM 813 C C . LEU A 1 103 ? -34.093 6.419 12.905 1.00 47.88 103 LEU A C 1
ATOM 815 O O . LEU A 1 103 ? -33.231 7.296 12.938 1.00 47.88 103 LEU A O 1
ATOM 819 N N . SER A 1 104 ? -34.771 6.049 13.998 1.00 58.72 104 SER A N 1
ATOM 820 C CA . SER A 1 104 ? -34.540 6.601 15.343 1.00 58.72 104 SER A CA 1
ATOM 821 C C . SER A 1 104 ? -33.533 5.816 16.190 1.00 58.72 104 SER A C 1
ATOM 823 O O . SER A 1 104 ? -33.160 6.285 17.264 1.00 58.72 104 SER A O 1
ATOM 825 N N . SER A 1 105 ? -33.083 4.636 15.746 1.00 76.31 105 SER A N 1
ATOM 826 C CA . SER A 1 105 ? -32.101 3.849 16.504 1.00 76.31 105 SER A CA 1
ATOM 827 C C . SER A 1 105 ? -30.729 4.553 16.572 1.00 76.31 105 SER A C 1
ATOM 829 O O . SER A 1 105 ? -30.305 5.154 15.575 1.00 76.31 105 SER A O 1
ATOM 831 N N . PRO A 1 106 ? -29.994 4.459 17.701 1.00 80.19 106 PRO A N 1
ATOM 832 C CA . PRO A 1 106 ? -28.642 5.013 17.819 1.00 80.19 106 PRO A CA 1
ATOM 833 C C . PRO A 1 106 ? -27.704 4.556 16.691 1.00 80.19 106 PRO A C 1
ATOM 835 O O . PRO A 1 106 ? -27.014 5.374 16.082 1.00 80.19 106 PRO A O 1
ATOM 838 N N . ASN A 1 107 ? -27.773 3.274 16.318 1.00 76.12 107 ASN A N 1
ATOM 839 C CA . ASN A 1 107 ? -26.978 2.696 15.232 1.00 76.12 107 ASN A CA 1
ATOM 840 C C . ASN A 1 107 ? -27.266 3.347 13.869 1.00 76.12 107 ASN A C 1
ATOM 842 O O . ASN A 1 107 ? -26.338 3.699 13.140 1.00 76.12 107 ASN A O 1
ATOM 846 N N . ALA A 1 108 ? -28.539 3.555 13.513 1.00 74.75 108 ALA A N 1
ATOM 847 C CA . ALA A 1 108 ? -28.897 4.205 12.250 1.00 74.75 108 ALA A CA 1
ATOM 848 C C . ALA A 1 108 ? -28.430 5.667 12.199 1.00 74.75 108 ALA A C 1
ATOM 850 O O . ALA A 1 108 ? -27.959 6.128 11.155 1.00 74.75 108 ALA A O 1
ATOM 851 N N . ARG A 1 109 ? -28.496 6.378 13.333 1.00 76.19 109 ARG A N 1
ATOM 852 C CA . ARG A 1 109 ? -27.984 7.750 13.455 1.00 76.19 109 ARG A CA 1
ATOM 853 C C . ARG A 1 109 ? -26.470 7.797 13.242 1.00 76.19 109 ARG A C 1
ATOM 855 O O . ARG A 1 109 ? -26.013 8.591 12.422 1.00 76.19 109 ARG A O 1
ATOM 862 N N . VAL A 1 110 ? -25.704 6.897 13.863 1.00 75.38 110 VAL A N 1
ATOM 863 C CA . VAL A 1 110 ? -24.248 6.817 13.650 1.00 75.38 110 VAL A CA 1
ATOM 864 C C . VAL A 1 110 ? -23.893 6.446 12.211 1.00 75.38 110 VAL A C 1
ATOM 866 O O . VAL A 1 110 ? -23.021 7.082 11.623 1.00 75.38 110 VAL A O 1
ATOM 869 N N . ARG A 1 111 ? -24.584 5.480 11.592 1.00 71.31 111 ARG A N 1
ATOM 870 C CA . ARG A 1 111 ? -24.354 5.127 10.177 1.00 71.31 111 ARG A CA 1
ATOM 871 C C . ARG A 1 111 ? -24.581 6.318 9.250 1.00 71.31 111 ARG A C 1
ATOM 873 O O . ARG A 1 111 ? -23.792 6.527 8.332 1.00 71.31 111 ARG A O 1
ATOM 880 N N . LYS A 1 112 ? -25.623 7.116 9.507 1.00 69.69 112 LYS A N 1
ATOM 881 C CA . LYS A 1 112 ? -25.894 8.351 8.762 1.00 69.69 112 LYS A CA 1
ATOM 882 C C . LYS A 1 112 ? -24.766 9.370 8.946 1.00 69.69 112 LYS A C 1
ATOM 884 O O . LYS A 1 112 ? -24.263 9.890 7.956 1.00 69.69 112 LYS A O 1
ATOM 889 N N . MET A 1 113 ? -24.328 9.602 10.187 1.00 70.00 113 MET A N 1
ATOM 890 C CA . MET A 1 113 ? -23.197 10.492 10.492 1.00 70.00 113 MET A CA 1
ATOM 891 C C . MET A 1 113 ? -21.915 10.049 9.777 1.00 70.00 113 MET A C 1
ATOM 893 O O . MET A 1 113 ? -21.236 10.853 9.140 1.00 70.00 113 MET A O 1
ATOM 897 N N . TYR A 1 114 ? -21.613 8.754 9.835 1.00 71.62 114 TYR A N 1
ATOM 898 C CA . TYR A 1 114 ? -20.455 8.161 9.181 1.00 71.62 114 TYR A CA 1
ATOM 899 C C . TYR A 1 114 ? -20.544 8.233 7.649 1.00 71.62 114 TYR A C 1
ATOM 901 O O . TYR A 1 114 ? -19.546 8.475 6.976 1.00 71.62 114 TYR A O 1
ATOM 909 N N . GLY A 1 115 ? -21.742 8.086 7.076 1.00 62.28 115 GLY A N 1
ATOM 910 C CA . GLY A 1 115 ? -21.982 8.265 5.643 1.00 62.28 115 GLY A CA 1
ATOM 911 C C . GLY A 1 115 ? -21.611 9.669 5.158 1.00 62.28 115 GLY A C 1
ATOM 912 O O . GLY A 1 115 ? -20.899 9.799 4.162 1.00 62.28 115 GLY A O 1
ATOM 913 N N . CYS A 1 116 ? -22.000 10.708 5.903 1.00 62.44 116 CYS A N 1
ATOM 914 C CA . CYS A 1 116 ? -21.606 12.091 5.609 1.00 62.44 116 CYS A CA 1
ATOM 915 C C . CYS A 1 116 ? -20.086 12.294 5.688 1.00 62.44 116 CYS A C 1
ATOM 917 O O . CYS A 1 116 ? -19.521 13.062 4.913 1.00 62.44 116 CYS A O 1
ATOM 919 N N . LEU A 1 117 ? -19.415 11.590 6.605 1.00 62.16 117 LEU A N 1
ATOM 920 C CA . LEU A 1 117 ? -17.964 11.635 6.748 1.00 62.16 117 LEU A CA 1
ATOM 921 C C . LEU A 1 117 ? -17.232 11.012 5.545 1.00 62.16 117 LEU A C 1
ATOM 923 O O . LEU A 1 117 ? -16.243 11.573 5.075 1.00 62.16 117 LEU A O 1
ATOM 927 N N . VAL A 1 118 ? -17.690 9.846 5.080 1.00 58.59 118 VAL A N 1
ATOM 928 C CA . VAL A 1 118 ? -17.004 9.038 4.054 1.00 58.59 118 VAL A CA 1
ATOM 929 C C . VAL A 1 118 ? -17.251 9.543 2.636 1.00 58.59 118 VAL A C 1
ATOM 931 O O . VAL A 1 118 ? -16.395 9.361 1.774 1.00 58.59 118 VAL A O 1
ATOM 934 N N . LEU A 1 119 ? -18.409 10.149 2.369 1.00 47.84 119 LEU A N 1
ATOM 935 C CA . LEU A 1 119 ? -18.793 10.518 1.007 1.00 47.84 119 LEU A CA 1
ATOM 936 C C . LEU A 1 119 ? -18.105 11.778 0.473 1.00 47.84 119 LEU A C 1
ATOM 938 O O . LEU A 1 119 ? -18.263 12.039 -0.711 1.00 47.84 119 LEU A O 1
ATOM 942 N N . GLU A 1 120 ? -17.365 12.548 1.283 1.00 47.53 120 GLU A N 1
ATOM 943 C CA . GLU A 1 120 ? -16.648 13.789 0.895 1.00 47.53 120 GLU A CA 1
ATOM 944 C C . GLU A 1 120 ? -17.475 14.839 0.103 1.00 47.53 120 GLU A C 1
ATOM 946 O O . GLU A 1 120 ? -16.958 15.900 -0.236 1.00 47.53 120 GLU A O 1
ATOM 951 N N . GLN A 1 121 ? -18.769 14.610 -0.158 1.00 39.81 121 GLN A N 1
ATOM 952 C CA . GLN A 1 121 ? -19.631 15.455 -0.999 1.00 39.81 121 GLN A CA 1
ATOM 953 C C . GLN A 1 121 ? -20.081 16.745 -0.311 1.00 39.81 121 GLN A C 1
ATOM 955 O O . GLN A 1 121 ? -20.606 17.656 -0.944 1.00 39.81 121 GLN A O 1
ATOM 960 N N . SER A 1 122 ? -19.799 16.870 0.974 1.00 41.09 122 SER A N 1
ATOM 961 C CA . SER A 1 122 ? -19.850 18.124 1.702 1.00 41.09 122 SER A CA 1
ATOM 962 C C . SER A 1 122 ? -18.920 17.942 2.882 1.00 41.09 122 SER A C 1
ATOM 964 O O . SER A 1 122 ? -19.157 17.048 3.695 1.00 41.09 122 SER A O 1
ATOM 966 N N . ALA A 1 123 ? -17.856 18.738 2.982 1.00 46.72 123 ALA A N 1
ATOM 967 C CA . ALA A 1 123 ? -17.140 18.869 4.242 1.00 46.72 123 ALA A CA 1
ATOM 968 C C . ALA A 1 123 ? -18.200 19.134 5.318 1.00 46.72 123 ALA A C 1
ATOM 970 O O . ALA A 1 123 ? -18.854 20.176 5.269 1.00 46.72 123 ALA A O 1
ATOM 971 N N . LEU A 1 124 ? -18.447 18.149 6.190 1.00 54.47 124 LEU A N 1
ATOM 972 C CA . LEU A 1 124 ? -19.349 18.298 7.324 1.00 54.47 124 LEU A CA 1
ATOM 973 C C . LEU A 1 124 ? -18.899 19.581 8.024 1.00 54.47 124 LEU A C 1
ATOM 975 O O . LEU A 1 124 ? -17.750 19.647 8.472 1.00 54.47 124 LEU A O 1
ATOM 979 N N . LYS A 1 125 ? -19.728 20.629 7.993 1.00 63.03 125 LYS A N 1
ATOM 980 C CA . LYS A 1 125 ? -19.310 21.915 8.547 1.00 63.03 125 LYS A CA 1
ATOM 981 C C . LYS A 1 125 ? -19.120 21.719 10.045 1.00 63.03 125 LYS A C 1
ATOM 983 O O . LYS A 1 125 ? -19.810 20.912 10.664 1.00 63.03 125 LYS A O 1
ATOM 988 N N . GLU A 1 126 ? -18.172 22.438 10.629 1.00 64.94 126 GLU A N 1
ATOM 989 C CA . GLU A 1 126 ? -17.858 22.326 12.059 1.00 64.94 126 GLU A CA 1
ATOM 990 C C . GLU A 1 126 ? -19.107 22.530 12.937 1.00 64.94 126 GLU A C 1
ATOM 992 O O . GLU A 1 126 ? -19.285 21.836 13.934 1.00 64.94 126 GLU A O 1
ATOM 997 N N . GLU A 1 127 ? -20.023 23.400 12.503 1.00 67.12 127 GLU A N 1
ATOM 998 C CA . GLU A 1 127 ? -21.324 23.646 13.135 1.00 67.12 127 GLU A CA 1
ATOM 999 C C . GLU A 1 127 ? -22.242 22.412 13.114 1.00 67.12 127 GLU A C 1
ATOM 1001 O O . GLU A 1 127 ? -22.861 22.087 14.130 1.00 67.12 127 GLU A O 1
ATOM 1006 N N . ASP A 1 128 ? -22.275 21.679 11.996 1.00 66.25 128 ASP A N 1
ATOM 1007 C CA . ASP A 1 128 ? -23.036 20.433 11.866 1.00 66.25 128 ASP A CA 1
ATOM 1008 C C . ASP A 1 128 ? -22.419 19.342 12.751 1.00 66.25 128 ASP A C 1
ATOM 1010 O O . ASP A 1 128 ? -23.134 18.632 13.455 1.00 66.25 128 ASP A O 1
ATOM 1014 N N . ALA A 1 129 ? -21.084 19.243 12.790 1.00 65.81 129 ALA A N 1
ATOM 1015 C CA . ALA A 1 129 ? -20.375 18.321 13.677 1.00 65.81 129 ALA A CA 1
ATOM 1016 C C . ALA A 1 129 ? -20.688 18.612 15.154 1.00 65.81 129 ALA A C 1
ATOM 1018 O O . ALA A 1 129 ? -20.988 17.705 15.930 1.00 65.81 129 ALA A O 1
ATOM 1019 N N . GLN A 1 130 ? -20.665 19.887 15.541 1.00 70.44 130 GLN A N 1
ATOM 1020 C CA . GLN A 1 130 ? -20.923 20.317 16.909 1.00 70.44 130 GLN A CA 1
ATOM 1021 C C . GLN A 1 130 ? -22.382 20.090 17.326 1.00 70.44 130 GLN A C 1
ATOM 1023 O O . GLN A 1 130 ? -22.633 19.691 18.464 1.00 70.44 130 GLN A O 1
ATOM 1028 N N . ALA A 1 131 ? -23.346 20.315 16.429 1.00 70.88 131 ALA A N 1
ATOM 1029 C CA . ALA A 1 131 ? -24.748 19.976 16.669 1.00 70.88 131 ALA A CA 1
ATOM 1030 C C . ALA A 1 131 ? -24.927 18.464 16.872 1.00 70.88 131 ALA A C 1
ATOM 1032 O O . ALA A 1 131 ? -25.599 18.047 17.813 1.00 70.88 131 ALA A O 1
ATOM 1033 N N . LEU A 1 132 ? -24.246 17.650 16.062 1.00 68.81 132 LEU A N 1
ATOM 1034 C CA . LEU A 1 132 ? -24.310 16.193 16.148 1.00 68.81 132 LEU A CA 1
ATOM 1035 C C . LEU A 1 132 ? -23.756 15.645 17.474 1.00 68.81 132 LEU A C 1
ATOM 1037 O O . LEU A 1 132 ? -24.377 14.763 18.059 1.00 68.81 132 LEU A O 1
ATOM 1041 N N . PHE A 1 133 ? -22.636 16.166 17.992 1.00 78.50 133 PHE A N 1
ATOM 1042 C CA . PHE A 1 133 ? -22.081 15.693 19.274 1.00 78.50 133 PHE A CA 1
ATOM 1043 C C . PHE A 1 133 ? -22.893 16.119 20.501 1.00 78.50 133 PHE A C 1
ATOM 1045 O O . PHE A 1 133 ? -22.820 15.452 21.531 1.00 78.50 133 PHE A O 1
ATOM 1052 N N . LYS A 1 134 ? -23.672 17.205 20.420 1.00 75.56 134 LYS A N 1
ATOM 1053 C CA . LYS A 1 134 ? -24.530 17.655 21.533 1.00 75.56 134 LYS A CA 1
ATOM 1054 C C . LYS A 1 134 ? -25.670 16.686 21.840 1.00 75.56 134 LYS A C 1
ATOM 1056 O O . LYS A 1 134 ? -26.179 16.696 22.954 1.00 75.56 134 LYS A O 1
ATOM 1061 N N . GLU A 1 135 ? -26.067 15.872 20.868 1.00 75.94 135 GLU A N 1
ATOM 1062 C CA . GLU A 1 135 ? -27.166 14.912 20.999 1.00 75.94 135 GLU A CA 1
ATOM 1063 C C . GLU A 1 135 ? -26.705 13.514 21.443 1.00 75.94 135 GLU A C 1
ATOM 1065 O O . GLU A 1 135 ? -27.531 12.601 21.516 1.00 75.94 135 GLU A O 1
ATOM 1070 N N . ILE A 1 136 ? -25.402 13.325 21.685 1.00 83.88 136 ILE A N 1
ATOM 1071 C CA . ILE A 1 136 ? -24.813 12.040 22.072 1.00 83.88 136 ILE A CA 1
ATOM 1072 C C . ILE A 1 136 ? -24.572 12.036 23.580 1.00 83.88 136 ILE A C 1
ATOM 1074 O O . ILE A 1 136 ? -23.669 12.706 24.084 1.00 83.88 136 ILE A O 1
ATOM 1078 N N . ASP A 1 137 ? -25.374 11.249 24.287 1.00 85.12 137 ASP A N 1
ATOM 1079 C CA . ASP A 1 137 ? -25.225 10.975 25.712 1.00 85.12 137 ASP A CA 1
ATOM 1080 C C . ASP A 1 137 ? -24.704 9.548 25.965 1.00 85.12 137 ASP A C 1
ATOM 1082 O O . ASP A 1 137 ? -24.436 8.767 25.046 1.00 85.12 137 ASP A O 1
ATOM 1086 N N . GLU A 1 138 ? -24.510 9.200 27.238 1.00 85.38 138 GLU A N 1
ATOM 1087 C CA . GLU A 1 138 ? -24.027 7.869 27.610 1.00 85.38 138 GLU A CA 1
ATOM 1088 C C . GLU A 1 138 ? -24.978 6.745 27.192 1.00 85.38 138 GLU A C 1
ATOM 1090 O O . GLU A 1 138 ? -24.517 5.659 26.835 1.00 85.38 138 GLU A O 1
ATOM 1095 N N . ASP A 1 139 ? -26.288 6.976 27.251 1.00 86.00 139 ASP A N 1
ATOM 1096 C CA . ASP A 1 139 ? -27.286 5.953 26.942 1.00 86.00 139 ASP A CA 1
ATOM 1097 C C . ASP A 1 139 ? -27.338 5.684 25.436 1.00 86.00 139 ASP A C 1
ATOM 1099 O O . ASP A 1 139 ? -27.419 4.526 25.014 1.00 86.00 139 ASP A O 1
ATOM 1103 N N . PHE A 1 140 ? -27.151 6.727 24.623 1.00 88.75 140 PHE A N 1
ATOM 1104 C CA . PHE A 1 140 ? -26.917 6.611 23.192 1.00 88.75 140 PHE A CA 1
ATOM 1105 C C . PHE A 1 140 ? -25.706 5.718 22.910 1.00 88.75 140 PHE A C 1
ATOM 1107 O O . PHE A 1 140 ? -25.823 4.774 22.131 1.00 88.75 140 PHE A O 1
ATOM 1114 N N . ILE A 1 141 ? -24.567 5.966 23.570 1.00 89.00 141 ILE A N 1
ATOM 1115 C CA . ILE A 1 141 ? -23.327 5.195 23.374 1.00 89.00 141 ILE A CA 1
ATOM 1116 C C . ILE A 1 141 ? -23.493 3.738 23.835 1.00 89.00 141 ILE A C 1
ATOM 1118 O O . ILE A 1 141 ? -23.035 2.816 23.157 1.00 89.00 141 ILE A O 1
ATOM 1122 N N . LYS A 1 142 ? -24.164 3.499 24.969 1.00 86.94 142 LYS A N 1
ATOM 1123 C CA . LYS A 1 142 ? -24.442 2.141 25.478 1.00 86.94 142 LYS A CA 1
ATOM 1124 C C . LYS A 1 142 ? -25.308 1.337 24.510 1.00 86.94 142 LYS A C 1
ATOM 1126 O O . LYS A 1 142 ? -25.096 0.130 24.381 1.00 86.94 142 LYS A O 1
ATOM 1131 N N . GLY A 1 143 ? -26.236 2.002 23.822 1.00 84.69 143 GLY A N 1
ATOM 1132 C CA . GLY A 1 143 ? -27.109 1.408 22.810 1.00 84.69 143 GLY A CA 1
ATOM 1133 C C . GLY A 1 143 ? -26.429 1.078 21.477 1.00 84.69 143 GLY A C 1
ATOM 1134 O O . GLY A 1 143 ? -27.082 0.491 20.614 1.00 84.69 143 GLY A O 1
ATOM 1135 N N . LEU A 1 144 ? -25.151 1.436 21.289 1.00 84.94 144 LEU A N 1
ATOM 1136 C CA . LEU A 1 144 ? -24.431 1.152 20.050 1.00 84.94 144 LEU A CA 1
ATOM 1137 C C . LEU A 1 144 ? -23.915 -0.287 19.976 1.00 84.94 144 LEU A C 1
ATOM 1139 O O . LEU A 1 144 ? -23.388 -0.855 20.943 1.00 84.94 144 LEU A O 1
ATOM 1143 N N . GLU A 1 145 ? -24.016 -0.838 18.770 1.00 83.75 145 GLU A N 1
ATOM 1144 C CA . GLU A 1 145 ? -23.333 -2.060 18.352 1.00 83.75 145 GLU A CA 1
ATOM 1145 C C . GLU A 1 145 ? -21.829 -1.797 18.135 1.00 83.75 145 GLU A C 1
ATOM 1147 O O . GLU A 1 145 ? -21.364 -0.652 18.094 1.00 83.75 145 GLU A O 1
ATOM 1152 N N . THR A 1 146 ? -21.033 -2.865 18.032 1.00 78.94 146 THR A N 1
ATOM 1153 C CA . THR A 1 146 ? -19.565 -2.771 17.949 1.00 78.94 146 THR A CA 1
ATOM 1154 C C . THR A 1 146 ? -19.101 -1.956 16.746 1.00 78.94 146 THR A C 1
ATOM 1156 O O . THR A 1 146 ? -18.263 -1.068 16.892 1.00 78.94 146 THR A O 1
ATOM 1159 N N . VAL A 1 147 ? -19.660 -2.218 15.563 1.00 78.44 147 VAL A N 1
ATOM 1160 C CA . VAL A 1 147 ? -19.262 -1.544 14.320 1.00 78.44 147 VAL A CA 1
ATOM 1161 C C . VAL A 1 147 ? -19.609 -0.058 14.373 1.00 78.44 147 VAL A C 1
ATOM 1163 O O . VAL A 1 147 ? -18.787 0.785 14.025 1.00 78.44 147 VAL A O 1
ATOM 1166 N N . GLU A 1 148 ? -20.798 0.283 14.856 1.00 81.19 148 GLU A N 1
ATOM 1167 C CA . GLU A 1 148 ? -21.252 1.662 14.993 1.00 81.19 148 GLU A CA 1
ATOM 1168 C C . GLU A 1 148 ? -20.466 2.396 16.074 1.00 81.19 148 GLU A C 1
ATOM 1170 O O . GLU A 1 148 ? -20.127 3.560 15.901 1.00 81.19 148 GLU A O 1
ATOM 1175 N N . THR A 1 149 ? -20.064 1.719 17.146 1.00 84.38 149 THR A N 1
ATOM 1176 C CA . THR A 1 149 ? -19.148 2.307 18.131 1.00 84.38 149 THR A CA 1
ATOM 1177 C C . THR A 1 149 ? -17.807 2.670 17.494 1.00 84.38 149 THR A C 1
ATOM 1179 O O . THR A 1 149 ? -17.306 3.766 17.730 1.00 84.38 149 THR A O 1
ATOM 1182 N N . LEU A 1 150 ? -17.249 1.805 16.640 1.00 82.81 150 LEU A N 1
ATOM 1183 C CA . LEU A 1 150 ? -16.011 2.094 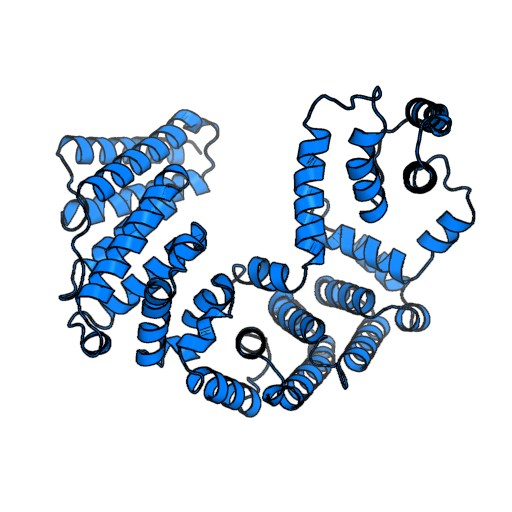15.904 1.00 82.81 150 LEU A CA 1
ATOM 1184 C C . LEU A 1 150 ? -16.186 3.238 14.895 1.00 82.81 150 LEU A C 1
ATOM 1186 O O . LEU A 1 150 ? -15.317 4.103 14.794 1.00 82.81 150 LEU A O 1
ATOM 1190 N N . MET A 1 151 ? -17.324 3.292 14.196 1.00 80.75 151 MET A N 1
ATOM 1191 C CA . MET A 1 151 ? -17.668 4.415 13.313 1.00 80.75 151 MET A CA 1
ATOM 1192 C C . MET A 1 151 ? -17.764 5.729 14.090 1.00 80.75 151 MET A C 1
ATOM 1194 O O . MET A 1 151 ? -17.220 6.744 13.657 1.00 80.75 151 MET A O 1
ATOM 1198 N N . LEU A 1 152 ? -18.426 5.719 15.249 1.00 84.81 152 LEU A N 1
ATOM 1199 C CA . LEU A 1 152 ? -18.535 6.897 16.099 1.00 84.81 152 LEU A CA 1
ATOM 1200 C C . LEU A 1 152 ? -17.173 7.292 16.682 1.00 84.81 152 LEU A C 1
ATOM 1202 O O . LEU A 1 152 ? -16.877 8.480 16.765 1.00 84.81 152 LEU A O 1
ATOM 1206 N N . PHE A 1 153 ? -16.322 6.324 17.026 1.00 86.69 153 PHE A N 1
ATOM 1207 C CA . PHE A 1 153 ? -14.955 6.578 17.477 1.00 86.69 153 PHE A CA 1
ATOM 1208 C C . PHE A 1 153 ? -14.115 7.262 16.391 1.00 86.69 153 PHE A C 1
ATOM 1210 O O . PHE A 1 153 ? -13.420 8.233 16.681 1.00 86.69 153 PHE A O 1
ATOM 1217 N N . GLU A 1 154 ? -14.223 6.831 15.131 1.00 85.56 154 GLU A N 1
ATOM 1218 C CA . GLU A 1 154 ? -13.590 7.511 13.993 1.00 85.56 154 GLU A CA 1
ATOM 1219 C C . GLU A 1 154 ? -14.086 8.959 13.837 1.00 85.56 154 GLU A C 1
ATOM 1221 O O . GLU A 1 154 ? -13.280 9.884 13.713 1.00 85.56 154 GLU A O 1
ATOM 1226 N N . VAL A 1 155 ? -15.405 9.172 13.890 1.00 81.88 155 VAL A N 1
ATOM 1227 C CA . VAL A 1 155 ? -16.010 10.512 13.804 1.00 81.88 155 VAL A CA 1
ATOM 1228 C C . VAL A 1 155 ? -15.519 11.397 14.957 1.00 81.88 155 VAL A C 1
ATOM 1230 O O . VAL A 1 155 ? -15.110 12.537 14.733 1.00 81.88 155 VAL A O 1
ATOM 1233 N N . ALA A 1 156 ? -15.487 10.862 16.178 1.00 87.25 156 ALA A N 1
ATOM 1234 C CA . ALA A 1 156 ? -15.013 11.558 17.368 1.00 87.25 156 ALA A CA 1
ATOM 1235 C C . ALA A 1 156 ? -13.509 11.882 17.305 1.00 87.25 156 ALA A C 1
ATOM 1237 O O . ALA A 1 156 ? -13.102 12.948 17.755 1.00 87.25 156 ALA A O 1
ATOM 1238 N N . LEU A 1 157 ? -12.680 11.012 16.715 1.00 84.19 157 LEU A N 1
ATOM 1239 C CA . LEU A 1 157 ? -11.256 11.282 16.485 1.00 84.19 157 LEU A CA 1
ATOM 1240 C C . LEU A 1 157 ? -11.039 12.398 15.462 1.00 84.19 157 LEU A C 1
ATOM 1242 O O . LEU A 1 157 ? -10.202 13.275 15.680 1.00 84.19 157 LEU A O 1
ATOM 1246 N N . LYS A 1 158 ? -11.783 12.396 14.352 1.00 81.88 158 LYS A N 1
ATOM 1247 C CA . LYS A 1 158 ? -11.651 13.442 13.330 1.00 81.88 158 LYS A CA 1
ATOM 1248 C C . LYS A 1 158 ? -12.066 14.814 13.856 1.00 81.88 158 LYS A C 1
ATOM 1250 O O . LYS A 1 158 ? -11.401 15.803 13.570 1.00 81.88 158 LYS A O 1
ATOM 1255 N N . PHE A 1 159 ? -13.141 14.862 14.636 1.00 82.00 159 PHE A N 1
ATOM 1256 C CA . PHE A 1 159 ? -13.728 16.091 15.167 1.00 82.00 159 PHE A CA 1
ATOM 1257 C C . PHE A 1 159 ? -13.490 16.241 16.676 1.00 82.00 159 PHE A C 1
ATOM 1259 O O . PHE A 1 159 ? -14.342 16.755 17.401 1.00 82.00 159 PHE A O 1
ATOM 1266 N N . SER A 1 160 ? -12.321 15.811 17.160 1.00 83.06 160 SER A N 1
ATOM 1267 C CA . SER A 1 160 ? -12.000 15.770 18.595 1.00 83.06 160 SER A CA 1
ATOM 1268 C C . SER A 1 160 ? -12.047 17.139 19.283 1.00 83.06 160 SER A C 1
ATOM 1270 O O . SER A 1 160 ? -12.247 17.208 20.491 1.00 83.06 160 SER A O 1
ATOM 1272 N N . ALA A 1 161 ? -11.912 18.230 18.523 1.00 79.81 161 ALA A N 1
ATOM 1273 C CA . ALA A 1 161 ? -12.071 19.598 19.014 1.00 79.81 161 ALA A CA 1
ATOM 1274 C C . ALA A 1 161 ? -13.525 19.963 19.376 1.00 79.81 161 ALA A C 1
ATOM 1276 O O . ALA A 1 161 ? -13.742 20.869 20.178 1.00 79.81 161 ALA A O 1
ATOM 1277 N N . PHE A 1 162 ? -14.511 19.275 18.791 1.00 78.50 162 PHE A N 1
ATOM 1278 C CA . PHE A 1 162 ? -15.941 19.569 18.944 1.00 78.50 162 PHE A CA 1
ATOM 1279 C C . PHE A 1 162 ? -16.685 18.523 19.776 1.00 78.50 162 PHE A C 1
ATOM 1281 O O . PHE A 1 162 ? -17.761 18.813 20.303 1.00 78.50 162 PHE A O 1
ATOM 1288 N N . ALA A 1 163 ? -16.127 17.318 19.904 1.00 77.81 163 ALA A N 1
ATOM 1289 C CA . ALA A 1 163 ? -16.665 16.291 20.782 1.00 77.81 163 ALA A CA 1
ATOM 1290 C C . ALA A 1 163 ? -16.548 16.732 22.251 1.00 77.81 163 ALA A C 1
ATOM 1292 O O . ALA A 1 163 ? -15.491 17.180 22.700 1.00 77.81 163 ALA A O 1
ATOM 1293 N N . SER A 1 164 ? -17.630 16.587 23.022 1.00 81.50 164 SER A N 1
ATOM 1294 C CA . SER A 1 164 ? -17.554 16.781 24.473 1.00 81.50 164 SER A CA 1
ATOM 1295 C C . SER A 1 164 ? -16.628 15.724 25.087 1.00 81.50 164 SER A C 1
ATOM 1297 O O . SER A 1 164 ? -16.575 14.591 24.604 1.00 81.50 164 SER A O 1
ATOM 1299 N N . SER A 1 165 ? -15.915 16.066 26.166 1.00 83.81 165 SER A N 1
ATOM 1300 C CA . SER A 1 165 ? -15.040 15.107 26.861 1.00 83.81 165 SER A CA 1
ATOM 1301 C C . SER A 1 165 ? -15.809 13.864 27.310 1.00 83.81 165 SER A C 1
ATOM 1303 O O . SER A 1 165 ? -15.341 12.752 27.103 1.00 83.81 165 SER A O 1
ATOM 1305 N N . ALA A 1 166 ? -17.032 14.039 27.822 1.00 83.81 166 ALA A N 1
ATOM 1306 C CA . ALA A 1 166 ? -17.906 12.939 28.227 1.00 83.81 166 ALA A CA 1
ATOM 1307 C C . ALA A 1 166 ? -18.280 12.011 27.056 1.00 83.81 166 ALA A C 1
ATOM 1309 O O . ALA A 1 166 ? -18.202 10.791 27.193 1.00 83.81 166 ALA A O 1
ATOM 1310 N N . CYS A 1 167 ? -18.632 12.567 25.889 1.00 85.38 167 CYS A N 1
ATOM 1311 C CA . CYS A 1 167 ? -18.900 11.768 24.692 1.00 85.38 167 CYS A CA 1
ATOM 1312 C C . CYS A 1 167 ? -17.636 11.031 24.235 1.00 85.38 167 CYS A C 1
ATOM 1314 O O . CYS A 1 167 ? -17.687 9.837 23.943 1.00 85.38 167 CYS A O 1
ATOM 1316 N N . PHE A 1 168 ? -16.499 11.728 24.169 1.00 88.56 168 PHE A N 1
ATOM 1317 C CA . PHE A 1 168 ? -15.245 11.150 23.695 1.00 88.56 168 PHE A CA 1
ATOM 1318 C C . PHE A 1 168 ? -14.764 10.014 24.606 1.00 88.56 168 PHE A C 1
ATOM 1320 O O . PHE A 1 168 ? -14.459 8.920 24.125 1.00 88.56 168 PHE A O 1
ATOM 1327 N N . ASP A 1 169 ? -14.763 10.242 25.920 1.00 90.38 169 ASP A N 1
ATOM 1328 C CA . ASP A 1 169 ? -14.414 9.233 26.916 1.00 90.38 169 ASP A CA 1
ATOM 1329 C C . ASP A 1 169 ? -15.394 8.057 26.876 1.00 90.38 169 ASP A C 1
ATOM 1331 O O . ASP A 1 169 ? -14.954 6.911 26.837 1.00 90.38 169 ASP A O 1
ATOM 1335 N N . GLY A 1 170 ? -16.705 8.308 26.800 1.00 91.12 170 GLY A N 1
ATOM 1336 C CA . GLY A 1 170 ? -17.717 7.252 26.728 1.00 91.12 170 GLY A CA 1
ATOM 1337 C C . GLY A 1 170 ? -17.533 6.337 25.513 1.00 91.12 170 GLY A C 1
ATOM 1338 O O . GLY A 1 170 ? -17.539 5.111 25.647 1.00 91.12 170 GLY A O 1
ATOM 1339 N N . VAL A 1 171 ? -17.296 6.914 24.331 1.00 91.94 171 VAL A N 1
ATOM 1340 C CA . VAL A 1 171 ? -17.043 6.146 23.100 1.00 91.94 171 VAL A CA 1
ATOM 1341 C C . VAL A 1 171 ? -15.715 5.391 23.184 1.00 91.94 171 VAL A C 1
ATOM 1343 O O . VAL A 1 171 ? -15.639 4.236 22.758 1.00 91.94 171 VAL A O 1
ATOM 1346 N N . ALA A 1 172 ? -14.673 5.989 23.766 1.00 92.81 172 ALA A N 1
ATOM 1347 C CA . ALA A 1 172 ? -13.387 5.327 23.961 1.00 92.81 172 ALA A CA 1
ATOM 1348 C C . ALA A 1 172 ? -13.474 4.161 24.964 1.00 92.81 172 ALA A C 1
ATOM 1350 O O . ALA A 1 172 ? -12.937 3.085 24.702 1.00 92.81 172 ALA A O 1
ATOM 1351 N N . GLU A 1 173 ? -14.176 4.333 26.087 1.00 93.44 173 GLU A N 1
ATOM 1352 C CA . GLU A 1 173 ? -14.437 3.272 27.067 1.00 93.44 173 GLU A CA 1
ATOM 1353 C C . GLU A 1 173 ? -15.244 2.130 26.446 1.00 93.44 173 GLU A C 1
ATOM 1355 O O . GLU A 1 173 ? -14.874 0.961 26.583 1.00 93.44 173 GLU A O 1
ATOM 1360 N N . ARG A 1 174 ? -16.289 2.458 25.677 1.00 90.81 174 ARG A N 1
ATOM 1361 C CA . ARG A 1 174 ? -17.087 1.465 24.953 1.00 90.81 174 ARG A CA 1
ATOM 1362 C C . ARG A 1 174 ? -16.256 0.719 23.909 1.00 90.81 174 ARG A C 1
ATOM 1364 O O . ARG A 1 174 ? -16.341 -0.503 23.824 1.00 90.81 174 ARG A O 1
ATOM 1371 N N . THR A 1 175 ? -15.399 1.430 23.176 1.00 90.88 175 THR A N 1
ATOM 1372 C CA . THR A 1 175 ? -14.459 0.833 22.216 1.00 90.88 175 THR A CA 1
ATOM 1373 C C . THR A 1 175 ? -13.529 -0.151 22.917 1.00 90.88 175 THR A C 1
ATOM 1375 O O . THR A 1 175 ? -13.431 -1.295 22.491 1.00 90.88 175 THR A O 1
ATOM 1378 N N . LYS A 1 176 ? -12.905 0.230 24.041 1.00 93.19 176 LYS A N 1
ATOM 1379 C CA . LYS A 1 176 ? -12.069 -0.697 24.824 1.00 93.19 176 LYS A CA 1
ATOM 1380 C C . LYS A 1 176 ? -12.836 -1.940 25.254 1.00 93.19 176 LYS A C 1
ATOM 1382 O O . LYS A 1 176 ? -12.302 -3.033 25.114 1.00 93.19 176 LYS A O 1
ATOM 1387 N N . ALA A 1 177 ? -14.065 -1.784 25.746 1.00 89.81 177 ALA A N 1
ATOM 1388 C CA . ALA A 1 177 ? -14.878 -2.909 26.198 1.00 89.81 177 ALA A CA 1
ATOM 1389 C C . ALA A 1 177 ? -15.124 -3.944 25.086 1.00 89.81 177 ALA A C 1
ATOM 1391 O O . ALA A 1 177 ? -15.137 -5.134 25.371 1.00 89.81 177 ALA A O 1
ATOM 1392 N N . PHE A 1 178 ? -15.261 -3.509 23.828 1.00 86.25 178 PHE A N 1
ATOM 1393 C CA . PHE A 1 178 ? -15.385 -4.420 22.683 1.00 86.25 178 PHE A CA 1
ATOM 1394 C C . PHE A 1 178 ? -14.072 -5.072 22.251 1.00 86.25 178 PHE A C 1
ATOM 1396 O O . PHE A 1 178 ? -14.090 -6.134 21.634 1.00 86.25 178 PHE A O 1
ATOM 1403 N N . LEU A 1 179 ? -12.938 -4.427 22.523 1.00 86.88 179 LEU A N 1
ATOM 1404 C CA . LEU A 1 179 ? -11.627 -4.959 22.165 1.00 86.88 179 LEU A CA 1
ATOM 1405 C C . LEU A 1 179 ? -11.111 -5.955 23.208 1.00 86.88 179 LEU A C 1
ATOM 1407 O O . LEU A 1 179 ? -10.406 -6.891 22.844 1.00 86.88 179 LEU A O 1
ATOM 1411 N N . ILE A 1 180 ? -11.451 -5.769 24.486 1.00 87.81 180 ILE A N 1
ATOM 1412 C CA . ILE A 1 180 ? -11.066 -6.688 25.564 1.00 87.81 180 ILE A CA 1
ATOM 1413 C C . ILE A 1 180 ? -11.618 -8.084 25.265 1.00 87.81 180 ILE A C 1
ATOM 1415 O O . ILE A 1 180 ? -12.804 -8.245 24.989 1.00 87.81 180 ILE A O 1
ATOM 1419 N N . HIS A 1 181 ? -10.748 -9.093 25.335 1.00 79.19 181 HIS A N 1
ATOM 1420 C CA . HIS A 1 181 ? -11.073 -10.484 25.005 1.00 79.19 181 HIS A CA 1
ATOM 1421 C C . HIS A 1 181 ? -11.626 -10.685 23.587 1.00 79.19 181 HIS A C 1
ATOM 1423 O O . HIS A 1 181 ? -12.335 -11.658 23.331 1.00 79.19 181 HIS A O 1
ATOM 1429 N N . CYS A 1 182 ? -11.275 -9.798 22.652 1.00 76.75 182 CYS A N 1
ATOM 1430 C CA . CYS A 1 182 ? -11.625 -9.958 21.249 1.00 76.75 182 CYS A CA 1
ATOM 1431 C C . CYS A 1 182 ? -11.110 -11.311 20.732 1.00 76.75 182 CYS A C 1
ATOM 1433 O O . CYS A 1 182 ? -9.941 -11.668 20.905 1.00 76.75 182 CYS A O 1
ATOM 1435 N N . GLU A 1 183 ? -11.997 -12.105 20.139 1.00 75.38 183 GLU A N 1
ATOM 1436 C CA . GLU A 1 183 ? -11.621 -13.389 19.549 1.00 75.38 183 GLU A CA 1
ATOM 1437 C C . GLU A 1 183 ? -10.754 -13.179 18.295 1.00 75.38 183 GLU A C 1
ATOM 1439 O O . GLU A 1 183 ? -10.909 -12.160 17.614 1.00 75.38 183 GLU A O 1
ATOM 1444 N N . PRO A 1 184 ? -9.890 -14.141 17.920 1.00 66.44 184 PRO A N 1
ATOM 1445 C CA . PRO A 1 184 ? -9.042 -14.023 16.730 1.00 66.44 184 PRO A CA 1
ATOM 1446 C C . PRO A 1 184 ? -9.815 -13.690 15.441 1.00 66.44 184 PRO A C 1
ATOM 1448 O O . PRO A 1 184 ? -9.353 -12.878 14.638 1.00 66.44 184 PRO A O 1
ATOM 1451 N N . GLN A 1 185 ? -11.033 -14.224 15.268 1.00 64.44 185 GLN A N 1
ATOM 1452 C CA . GLN A 1 185 ? -11.910 -13.883 14.134 1.00 64.44 185 GLN A CA 1
ATOM 1453 C C . GLN A 1 185 ? -12.321 -12.400 14.062 1.00 64.44 185 GLN A C 1
ATOM 1455 O O . GLN A 1 185 ? -12.681 -11.908 12.994 1.00 64.44 185 GLN A O 1
ATOM 1460 N N . ASN A 1 186 ? -12.246 -11.671 15.175 1.00 70.38 186 ASN A N 1
ATOM 1461 C CA . ASN A 1 186 ? -12.684 -10.281 15.306 1.00 70.38 186 ASN A CA 1
ATOM 1462 C C . ASN A 1 186 ? -11.504 -9.287 15.347 1.00 70.38 186 ASN A C 1
ATOM 1464 O O . ASN A 1 186 ? -11.695 -8.089 15.582 1.00 70.38 186 ASN A O 1
ATOM 1468 N N . THR A 1 187 ? -10.282 -9.750 15.059 1.00 72.62 187 THR A N 1
ATOM 1469 C CA . THR A 1 187 ? -9.044 -8.943 15.011 1.00 72.62 187 THR A CA 1
ATOM 1470 C C . THR A 1 187 ? -9.134 -7.726 14.089 1.00 72.62 187 THR A C 1
ATOM 1472 O O . THR A 1 187 ? -8.499 -6.703 14.352 1.00 72.62 187 THR A O 1
ATOM 1475 N N . ARG A 1 188 ? -10.010 -7.772 13.076 1.00 73.75 188 ARG A N 1
ATOM 1476 C CA . ARG A 1 188 ? -10.344 -6.644 12.188 1.00 73.75 188 ARG A CA 1
ATOM 1477 C C . ARG A 1 188 ? -10.709 -5.364 12.952 1.00 73.75 188 ARG A C 1
ATOM 1479 O O . ARG A 1 188 ? -10.335 -4.281 12.511 1.00 73.75 188 ARG A O 1
ATOM 1486 N N . HIS A 1 189 ? -11.370 -5.465 14.108 1.00 80.00 189 HIS A N 1
ATOM 1487 C CA . H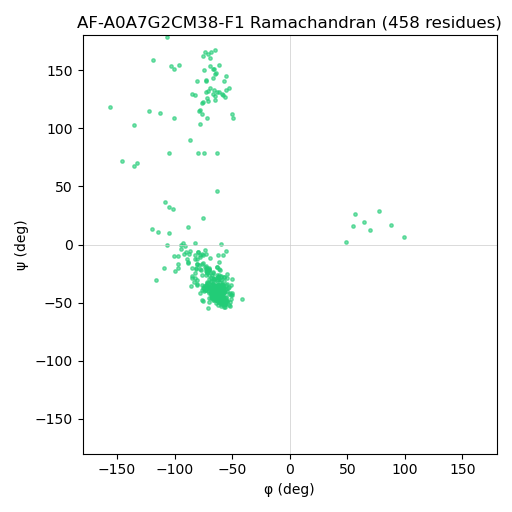IS A 1 189 ? -11.700 -4.301 14.938 1.00 80.00 189 HIS A CA 1
ATOM 1488 C C . HIS A 1 189 ? -10.455 -3.646 15.550 1.00 80.00 189 HIS A C 1
ATOM 1490 O O . HIS A 1 189 ? -10.340 -2.422 15.553 1.00 80.00 189 HIS A O 1
ATOM 1496 N N . ILE A 1 190 ? -9.495 -4.451 16.017 1.00 83.56 190 ILE A N 1
ATOM 1497 C CA . ILE A 1 190 ? -8.226 -3.956 16.566 1.00 83.56 190 ILE A CA 1
ATOM 1498 C C . ILE A 1 190 ? -7.415 -3.270 15.466 1.00 83.56 190 ILE A C 1
ATOM 1500 O O . ILE A 1 190 ? -6.911 -2.162 15.662 1.00 83.56 190 ILE A O 1
ATOM 1504 N N . TRP A 1 191 ? -7.332 -3.892 14.289 1.00 81.12 191 TRP A N 1
ATOM 1505 C CA . TRP A 1 191 ? -6.642 -3.311 13.141 1.00 81.12 191 TRP A CA 1
ATOM 1506 C C . TRP A 1 191 ? -7.266 -1.988 12.704 1.00 81.12 191 TRP A C 1
ATOM 1508 O O . TRP A 1 191 ? -6.536 -1.021 12.482 1.00 81.12 191 TRP A O 1
ATOM 1518 N N . TRP A 1 192 ? -8.601 -1.918 12.644 1.00 78.94 192 TRP A N 1
ATOM 1519 C CA . TRP A 1 192 ? -9.322 -0.688 12.328 1.00 78.94 192 TRP A CA 1
ATOM 1520 C C . TRP A 1 192 ? -8.942 0.418 13.311 1.00 78.94 192 TRP A C 1
ATOM 1522 O O . TRP A 1 192 ? -8.480 1.473 12.880 1.00 78.94 192 TRP A O 1
ATOM 1532 N N . VAL A 1 193 ? -9.020 0.158 14.619 1.00 84.00 193 VAL A N 1
ATOM 1533 C CA . VAL A 1 193 ? -8.634 1.142 15.638 1.00 84.00 193 VAL A CA 1
ATOM 1534 C C . VAL A 1 193 ? -7.203 1.624 15.427 1.00 84.00 193 VAL A C 1
ATOM 1536 O O . VAL A 1 193 ? -6.995 2.829 15.322 1.00 84.00 193 VAL A O 1
ATOM 1539 N N . LEU A 1 194 ? -6.223 0.726 15.283 1.00 84.00 194 LEU A N 1
ATOM 1540 C CA . LEU A 1 194 ? -4.822 1.115 15.072 1.00 84.00 194 LEU A CA 1
ATOM 1541 C C . LEU A 1 194 ? -4.619 1.977 13.818 1.00 84.00 194 LEU A C 1
ATOM 1543 O O . LEU A 1 194 ? -3.847 2.938 13.845 1.00 84.00 194 LEU A O 1
ATOM 1547 N N . VAL A 1 195 ? -5.335 1.673 12.734 1.00 79.81 195 VAL A N 1
ATOM 1548 C CA . VAL A 1 195 ? -5.300 2.478 11.508 1.00 79.81 195 VAL A CA 1
ATOM 1549 C C . VAL A 1 195 ? -5.898 3.865 11.733 1.00 79.81 195 VAL A C 1
ATOM 1551 O O . VAL A 1 195 ? -5.310 4.843 11.271 1.00 79.81 195 VAL A O 1
ATOM 1554 N N . LEU A 1 196 ? -6.994 3.985 12.490 1.00 79.94 196 LEU A N 1
ATOM 1555 C CA . LEU A 1 196 ? -7.562 5.288 12.859 1.00 79.94 196 LEU A CA 1
ATOM 1556 C C . LEU A 1 196 ? -6.565 6.132 13.653 1.00 79.94 196 LEU A C 1
ATOM 1558 O O . LEU A 1 196 ? -6.416 7.319 13.372 1.00 79.94 196 LEU A O 1
ATOM 1562 N N . LEU A 1 197 ? -5.835 5.527 14.596 1.00 83.00 197 LEU A N 1
ATOM 1563 C CA . LEU A 1 197 ? -4.852 6.257 15.411 1.00 83.00 197 LEU A CA 1
ATOM 1564 C C . LEU A 1 197 ? -3.709 6.827 14.568 1.00 83.00 197 LEU A C 1
ATOM 1566 O O . LEU A 1 197 ? -3.146 7.867 14.905 1.00 83.00 197 LEU A O 1
ATOM 1570 N N . LYS A 1 198 ? -3.365 6.145 13.473 1.00 78.12 198 LYS A N 1
ATOM 1571 C CA . LYS A 1 198 ? -2.369 6.610 12.508 1.00 78.12 198 LYS A CA 1
ATOM 1572 C C . LYS A 1 198 ? -2.928 7.685 11.578 1.00 78.12 198 LYS A C 1
ATOM 1574 O O . LYS A 1 198 ? -2.232 8.651 11.296 1.00 78.12 198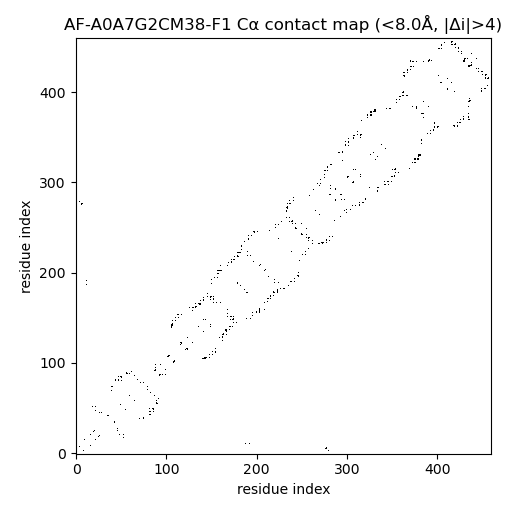 LYS A O 1
ATOM 1579 N N . LEU A 1 199 ? -4.163 7.518 11.102 1.00 76.31 199 LEU A N 1
ATOM 1580 C CA . LEU A 1 199 ? -4.806 8.457 10.180 1.00 76.31 199 LEU A CA 1
ATOM 1581 C C . LEU A 1 199 ? -5.092 9.809 10.844 1.00 76.31 199 LEU A C 1
ATOM 1583 O O . LEU A 1 199 ? -4.880 10.853 10.236 1.00 76.31 199 LEU A O 1
ATOM 1587 N N . TYR A 1 200 ? -5.540 9.779 12.097 1.00 80.00 200 TYR A N 1
ATOM 1588 C CA . TYR A 1 200 ? -5.922 10.960 12.867 1.00 80.00 200 TYR A CA 1
ATOM 1589 C C . TYR A 1 200 ? -4.871 11.322 13.924 1.00 80.00 200 TYR A C 1
ATOM 1591 O O . TYR A 1 200 ? -5.205 11.845 14.986 1.00 80.00 200 TYR A O 1
ATOM 1599 N N . SER A 1 201 ? -3.585 11.066 13.647 1.00 79.06 201 SER A N 1
ATOM 1600 C CA . SER A 1 201 ? -2.491 11.417 14.564 1.00 79.06 201 SER A CA 1
ATOM 1601 C C . SER A 1 201 ? -2.459 12.914 14.883 1.00 79.06 201 SER A C 1
ATOM 1603 O O . SER A 1 201 ? -2.179 13.301 16.016 1.00 79.06 201 SER A O 1
ATOM 1605 N N . ASP A 1 202 ? -2.811 13.755 13.907 1.00 77.38 202 ASP A N 1
ATOM 1606 C CA . ASP A 1 202 ? -2.876 15.211 14.068 1.00 77.38 202 ASP A CA 1
ATOM 1607 C C . ASP A 1 202 ? -3.979 15.659 15.037 1.00 77.38 202 ASP A C 1
ATOM 1609 O O . ASP A 1 202 ? -3.860 16.720 15.655 1.00 77.38 202 ASP A O 1
ATOM 1613 N N . SER A 1 203 ? -5.021 14.842 15.222 1.00 77.12 203 SER A N 1
ATOM 1614 C CA . SER A 1 203 ? -6.112 15.094 16.169 1.00 77.12 203 SER A CA 1
ATOM 1615 C C . SER A 1 203 ? -5.717 14.841 17.628 1.00 77.12 203 SER A C 1
ATOM 1617 O O . SER A 1 203 ? -6.472 15.186 18.538 1.00 77.12 203 SER A O 1
ATOM 1619 N N . LEU A 1 204 ? -4.535 14.263 17.881 1.00 79.12 204 LEU A N 1
ATOM 1620 C CA . LEU A 1 204 ? -4.046 13.922 19.223 1.00 79.12 204 LEU A CA 1
ATOM 1621 C C . LEU A 1 204 ? -3.276 15.063 19.908 1.00 79.12 204 LEU A C 1
ATOM 1623 O O . LEU A 1 204 ? -2.587 14.835 20.899 1.00 79.12 204 LEU A O 1
ATOM 1627 N N . LYS A 1 205 ? -3.380 16.297 19.400 1.00 79.31 205 LYS A N 1
ATOM 1628 C CA . LYS A 1 205 ? -2.728 17.482 19.992 1.00 79.31 205 LYS A CA 1
ATOM 1629 C C . LYS A 1 205 ? -3.280 17.840 21.374 1.00 79.31 205 LYS A C 1
ATOM 1631 O O . LYS A 1 205 ? -2.553 18.388 22.196 1.00 79.31 205 LYS A O 1
ATOM 1636 N N . SER A 1 206 ? -4.556 17.545 21.630 1.00 85.06 206 SER A N 1
ATOM 1637 C CA . SER A 1 206 ? -5.160 17.726 22.952 1.00 85.06 206 SER A CA 1
ATOM 1638 C C . SER A 1 206 ? -4.632 16.669 23.919 1.00 85.06 206 SER A C 1
ATOM 1640 O O . SER A 1 206 ? -4.750 15.471 23.661 1.00 85.06 206 SER A O 1
ATOM 1642 N N . GLU A 1 207 ? -4.097 17.103 25.062 1.00 87.00 207 GLU A N 1
ATOM 1643 C CA . GLU A 1 207 ? -3.565 16.197 26.085 1.00 87.00 207 GLU A CA 1
ATOM 1644 C C . GLU A 1 207 ? -4.630 15.216 26.602 1.00 87.00 207 GLU A C 1
ATOM 1646 O O . GLU A 1 207 ? -4.338 14.040 26.835 1.00 87.00 207 GLU A O 1
ATOM 1651 N N . HIS A 1 208 ? -5.875 15.675 26.743 1.00 88.31 208 HIS A N 1
ATOM 1652 C CA . HIS A 1 208 ? -6.993 14.829 27.151 1.00 88.31 208 HIS A CA 1
ATOM 1653 C C . HIS A 1 208 ? -7.246 13.712 26.127 1.00 88.31 208 HIS A C 1
ATOM 1655 O O . HIS A 1 208 ? -7.203 12.532 26.479 1.00 88.31 208 HIS A O 1
ATOM 1661 N N . VAL A 1 209 ? -7.393 14.080 24.849 1.00 88.06 209 VAL A N 1
ATOM 1662 C CA . VAL A 1 209 ? -7.597 13.137 23.737 1.00 88.06 209 VAL A CA 1
ATOM 1663 C C . VAL A 1 209 ? -6.436 12.147 23.662 1.00 88.06 209 VAL A C 1
ATOM 1665 O O . VAL A 1 209 ? -6.655 10.939 23.601 1.00 88.06 209 VAL A O 1
ATOM 1668 N N . PHE A 1 210 ? -5.196 12.635 23.752 1.00 90.44 210 PHE A N 1
ATOM 1669 C CA . PHE A 1 210 ? -4.000 11.798 23.746 1.00 90.44 210 PHE A CA 1
ATOM 1670 C C . PHE A 1 210 ? -4.024 10.748 24.864 1.00 90.44 210 PHE A C 1
ATOM 1672 O O . PHE A 1 210 ? -3.784 9.567 24.608 1.00 90.44 210 PHE A O 1
ATOM 1679 N N . ARG A 1 211 ? -4.340 11.144 26.106 1.00 90.81 211 ARG A N 1
ATOM 1680 C CA . ARG A 1 211 ? -4.402 10.222 27.255 1.00 90.81 211 ARG A CA 1
ATOM 1681 C C . ARG A 1 211 ? -5.511 9.181 27.097 1.00 90.81 211 ARG A C 1
ATOM 1683 O O . ARG A 1 211 ? -5.267 8.008 27.383 1.00 90.81 211 ARG A O 1
ATOM 1690 N N . THR A 1 212 ? -6.696 9.582 26.644 1.00 91.12 212 THR A N 1
ATOM 1691 C CA . THR A 1 212 ? -7.831 8.669 26.441 1.00 91.12 212 THR A CA 1
ATOM 1692 C C . THR A 1 212 ? -7.526 7.664 25.329 1.00 91.12 212 THR A C 1
ATOM 1694 O O . THR A 1 212 ? -7.622 6.453 25.542 1.00 91.12 212 THR A O 1
ATOM 1697 N N . VAL A 1 213 ? -7.022 8.130 24.186 1.00 91.19 213 VAL A N 1
ATOM 1698 C CA . VAL A 1 213 ? -6.640 7.271 23.056 1.00 91.19 213 VAL A CA 1
ATOM 1699 C C . VAL A 1 213 ? -5.476 6.344 23.408 1.00 91.19 213 VAL A C 1
ATOM 1701 O O . VAL A 1 213 ? -5.484 5.176 23.020 1.00 91.19 213 VAL A O 1
ATOM 1704 N N . LYS A 1 214 ? -4.504 6.805 24.206 1.00 93.00 214 LYS A N 1
ATOM 1705 C CA . LYS A 1 214 ? -3.397 5.964 24.683 1.00 93.00 214 LYS A CA 1
ATOM 1706 C C . LYS A 1 214 ? -3.900 4.737 25.449 1.00 93.00 214 LYS A C 1
ATOM 1708 O O . LYS A 1 214 ? -3.338 3.659 25.284 1.00 93.00 214 LYS A O 1
ATOM 1713 N N . LYS A 1 215 ? -4.971 4.864 26.244 1.00 92.75 215 LYS A N 1
ATOM 1714 C CA . LYS A 1 215 ? -5.584 3.715 26.937 1.00 92.75 215 LYS A CA 1
ATOM 1715 C C . LYS A 1 215 ? -6.188 2.717 25.947 1.00 92.75 215 LYS A C 1
ATOM 1717 O O . LYS A 1 215 ? -6.014 1.516 26.130 1.00 92.75 215 LYS A O 1
ATOM 1722 N N . VAL A 1 216 ? -6.859 3.197 24.895 1.00 93.69 216 VAL A N 1
ATOM 1723 C CA . VAL A 1 216 ? -7.398 2.342 23.818 1.00 93.69 216 VAL A CA 1
ATOM 1724 C C . VAL A 1 216 ? -6.265 1.605 23.100 1.00 93.69 216 VAL A C 1
ATOM 1726 O O . VAL A 1 216 ? -6.336 0.393 22.904 1.00 93.69 216 VAL A O 1
ATOM 1729 N N . PHE A 1 217 ? -5.181 2.316 22.781 1.00 93.75 217 PHE A N 1
ATOM 1730 C CA . PHE A 1 217 ? -3.981 1.728 22.190 1.00 93.75 217 PHE A CA 1
ATOM 1731 C C . PHE A 1 217 ? -3.371 0.640 23.083 1.00 93.75 217 PHE A C 1
ATOM 1733 O O . PHE A 1 217 ? -3.058 -0.442 22.596 1.00 93.75 217 PHE A O 1
ATOM 1740 N N . SER A 1 218 ? -3.253 0.875 24.394 1.00 94.06 218 SER A N 1
ATOM 1741 C CA . SER A 1 218 ? -2.749 -0.134 25.335 1.00 94.06 218 SER A CA 1
ATOM 1742 C C . SER A 1 218 ? -3.602 -1.407 25.357 1.00 94.06 218 SER A C 1
ATOM 1744 O O . SER A 1 218 ? -3.037 -2.497 25.413 1.00 94.06 218 SER A O 1
ATOM 1746 N N . VAL A 1 219 ? -4.932 -1.290 25.254 1.00 93.94 219 VAL A N 1
ATOM 1747 C CA . VAL A 1 219 ? -5.822 -2.458 25.116 1.00 93.94 219 VAL A CA 1
ATOM 1748 C C . VAL A 1 219 ? -5.555 -3.190 23.801 1.00 93.94 219 VAL A C 1
ATOM 1750 O O . VAL A 1 219 ? -5.369 -4.402 23.824 1.00 93.94 219 VAL A O 1
ATOM 1753 N N . CYS A 1 220 ? -5.440 -2.472 22.677 1.00 92.38 220 CYS A N 1
ATOM 1754 C CA . CYS A 1 220 ? -5.097 -3.080 21.384 1.00 92.38 220 CYS A CA 1
ATOM 1755 C C . CYS A 1 220 ? -3.792 -3.882 21.472 1.00 92.38 220 CYS A C 1
ATOM 1757 O O . CYS A 1 220 ? -3.747 -5.035 21.063 1.00 92.38 220 CYS A O 1
ATOM 1759 N N . VAL A 1 221 ? -2.738 -3.293 22.046 1.00 93.81 221 VAL A N 1
ATOM 1760 C CA . VAL A 1 221 ? -1.429 -3.944 22.210 1.00 93.81 221 VAL A CA 1
ATOM 1761 C C . VAL A 1 221 ? -1.525 -5.188 23.096 1.00 93.81 221 VAL A C 1
ATOM 1763 O O . VAL A 1 221 ? -0.955 -6.220 22.750 1.00 93.81 221 VAL A O 1
ATOM 1766 N N . SER A 1 222 ? -2.253 -5.107 24.214 1.00 93.00 222 SER A N 1
ATOM 1767 C CA . SER A 1 222 ? -2.461 -6.238 25.125 1.00 93.00 222 SER A CA 1
ATOM 1768 C C . SER A 1 222 ? -3.186 -7.399 24.441 1.00 93.00 222 SER A C 1
ATOM 1770 O O . SER A 1 222 ? -2.792 -8.554 24.587 1.00 93.00 222 SER A O 1
ATOM 1772 N N . GLU A 1 223 ? -4.228 -7.099 23.669 1.00 92.69 223 GLU A N 1
ATOM 1773 C CA . GLU A 1 223 ? -5.019 -8.113 22.971 1.00 92.69 223 GLU A CA 1
ATOM 1774 C C . GLU A 1 223 ? -4.261 -8.721 21.795 1.00 92.69 223 GLU A C 1
ATOM 1776 O O . GLU A 1 223 ? -4.296 -9.936 21.620 1.00 92.69 223 GLU A O 1
ATOM 1781 N N . ILE A 1 224 ? -3.499 -7.918 21.043 1.00 92.25 224 ILE A N 1
ATOM 1782 C CA . ILE A 1 224 ? -2.589 -8.437 20.015 1.00 92.25 224 ILE A CA 1
ATOM 1783 C C . ILE A 1 224 ? -1.623 -9.425 20.648 1.00 92.25 224 ILE A C 1
ATOM 1785 O O . ILE A 1 224 ? -1.570 -10.561 20.196 1.00 92.25 224 ILE A O 1
ATOM 1789 N N . HIS A 1 225 ? -0.919 -9.019 21.710 1.00 93.44 225 HIS A N 1
ATOM 1790 C CA . HIS A 1 225 ? 0.055 -9.860 22.406 1.00 93.44 225 HIS A CA 1
ATOM 1791 C C . HIS A 1 225 ? -0.562 -11.187 22.864 1.00 93.44 225 HIS A C 1
ATOM 1793 O O . HIS A 1 225 ? -0.006 -12.247 22.593 1.00 93.44 225 HIS A O 1
ATOM 1799 N N . ARG A 1 226 ? -1.758 -11.144 23.467 1.00 92.56 226 ARG A N 1
ATOM 1800 C CA . ARG A 1 226 ? -2.500 -12.347 23.871 1.00 92.56 226 ARG A CA 1
ATOM 1801 C C . ARG A 1 226 ? -2.819 -13.266 22.686 1.00 92.56 226 ARG A C 1
ATOM 1803 O O . ARG A 1 226 ? -2.821 -14.484 22.844 1.00 92.56 226 ARG A O 1
ATOM 1810 N N . MET A 1 227 ? -3.127 -12.699 21.521 1.00 91.38 227 MET A N 1
ATOM 1811 C CA . MET A 1 227 ? -3.551 -13.452 20.340 1.00 91.38 227 MET A CA 1
ATOM 1812 C C . MET A 1 227 ? -2.407 -13.922 19.443 1.00 91.38 227 MET A C 1
ATOM 1814 O O . MET A 1 227 ? -2.661 -14.815 18.640 1.00 91.38 227 MET A O 1
ATOM 1818 N N . ILE A 1 228 ? -1.178 -13.392 19.559 1.00 91.31 228 ILE A N 1
ATOM 1819 C CA . ILE A 1 228 ? -0.037 -13.740 18.680 1.00 91.31 228 ILE A CA 1
ATOM 1820 C C . ILE A 1 228 ? 0.060 -15.249 18.374 1.00 91.31 228 ILE A C 1
ATOM 1822 O O . ILE A 1 228 ? 0.181 -15.590 17.190 1.00 91.31 228 ILE A O 1
ATOM 1826 N N . PRO A 1 229 ? -0.050 -16.164 19.364 1.00 89.06 229 PRO A N 1
ATOM 1827 C CA . PRO A 1 229 ? 0.063 -17.601 19.106 1.00 89.06 229 PRO A CA 1
ATOM 1828 C C . PRO A 1 229 ? -1.027 -18.154 18.175 1.00 89.06 229 PRO A C 1
ATOM 1830 O O . PRO A 1 229 ? -0.798 -19.133 17.475 1.00 89.06 229 PRO A O 1
ATOM 1833 N N . GLN A 1 230 ? -2.203 -17.524 18.160 1.00 89.81 230 GLN A N 1
ATOM 1834 C CA . GLN A 1 230 ? -3.398 -17.944 17.419 1.00 89.81 230 GLN A CA 1
ATOM 1835 C C . GLN A 1 230 ? -3.552 -17.214 16.077 1.00 89.81 230 GLN A C 1
ATOM 1837 O O . GLN A 1 230 ? -4.323 -17.653 15.228 1.00 89.81 230 GLN A O 1
ATOM 1842 N N . LEU A 1 231 ? -2.842 -16.098 15.880 1.00 87.50 231 LEU A N 1
ATOM 1843 C CA . LEU A 1 231 ? -2.890 -15.333 14.637 1.00 87.50 231 LEU A CA 1
ATOM 1844 C C . LEU A 1 231 ? -2.232 -16.102 13.489 1.00 87.50 231 LEU A C 1
ATOM 1846 O O . LEU A 1 231 ? -1.117 -16.607 13.636 1.00 87.50 231 LEU A O 1
ATOM 1850 N N . GLY A 1 232 ? -2.892 -16.117 12.329 1.00 88.81 232 GLY A N 1
ATOM 1851 C CA . GLY A 1 232 ? -2.279 -16.562 11.080 1.00 88.81 232 GLY A CA 1
ATOM 1852 C C . GLY A 1 232 ? -1.193 -15.592 10.601 1.00 88.81 232 GLY A C 1
ATOM 1853 O O . GLY A 1 232 ? -1.106 -14.452 11.062 1.00 88.81 232 GLY A O 1
ATOM 1854 N N . LEU A 1 233 ? -0.370 -16.023 9.640 1.00 90.25 233 LEU A N 1
ATOM 1855 C CA . LEU A 1 233 ? 0.739 -15.218 9.108 1.00 90.25 233 LEU A CA 1
ATOM 1856 C C . LEU A 1 233 ? 0.282 -13.848 8.576 1.00 90.25 233 LEU A C 1
ATOM 1858 O O . LEU A 1 233 ? 0.888 -12.831 8.913 1.00 90.25 233 LEU A O 1
ATOM 1862 N N . THR A 1 234 ? -0.816 -13.804 7.811 1.00 86.25 234 THR A N 1
ATOM 1863 C CA . THR A 1 234 ? -1.393 -12.544 7.312 1.00 86.25 234 THR A CA 1
ATOM 1864 C C . THR A 1 234 ? -1.711 -11.587 8.456 1.00 86.25 234 THR A C 1
ATOM 1866 O O . THR A 1 234 ? -1.305 -10.428 8.413 1.00 86.25 234 THR A O 1
ATOM 1869 N N . ASP A 1 235 ? -2.382 -12.067 9.505 1.00 84.44 235 ASP A N 1
ATOM 1870 C CA . ASP A 1 235 ? -2.771 -11.223 10.635 1.00 84.44 235 ASP A CA 1
ATOM 1871 C C . ASP A 1 235 ? -1.564 -10.761 11.450 1.00 84.44 235 ASP A C 1
ATOM 1873 O O . ASP A 1 235 ? -1.543 -9.621 11.903 1.00 84.44 235 ASP A O 1
ATOM 1877 N N . ARG A 1 236 ? -0.523 -11.593 11.596 1.00 90.12 236 ARG A N 1
ATOM 1878 C CA . ARG A 1 236 ? 0.737 -11.183 12.239 1.00 90.12 236 ARG A CA 1
ATOM 1879 C C . ARG A 1 236 ? 1.416 -10.056 11.463 1.00 90.12 236 ARG A C 1
ATOM 1881 O O . ARG A 1 236 ? 1.840 -9.068 12.063 1.00 90.12 236 ARG A O 1
ATOM 1888 N N . ILE A 1 237 ? 1.488 -10.177 10.136 1.00 87.25 237 ILE A N 1
ATOM 1889 C CA . ILE A 1 237 ? 2.052 -9.143 9.261 1.00 87.25 237 ILE A CA 1
ATOM 1890 C C . ILE A 1 237 ? 1.229 -7.854 9.364 1.00 87.25 237 ILE A C 1
ATOM 1892 O O . ILE A 1 237 ? 1.793 -6.782 9.585 1.00 87.25 237 ILE A O 1
ATOM 1896 N N . VAL A 1 238 ? -0.102 -7.944 9.278 1.00 86.56 238 VAL A N 1
ATOM 1897 C CA . VAL A 1 238 ? -0.996 -6.785 9.431 1.00 86.56 238 VAL A CA 1
ATOM 1898 C C . VAL A 1 238 ? -0.825 -6.141 10.807 1.00 86.56 238 VAL A C 1
ATOM 1900 O O . VAL A 1 238 ? -0.689 -4.921 10.884 1.00 86.56 238 VAL A O 1
ATOM 1903 N N . ALA A 1 239 ? -0.737 -6.933 11.879 1.00 87.31 239 ALA A N 1
ATOM 1904 C CA . ALA A 1 239 ? -0.495 -6.441 13.231 1.00 87.31 239 ALA A CA 1
ATOM 1905 C C . ALA A 1 239 ? 0.784 -5.611 13.310 1.00 87.31 239 ALA A C 1
ATOM 1907 O O . ALA A 1 239 ? 0.766 -4.472 13.779 1.00 87.31 239 ALA A O 1
ATOM 1908 N N . LEU A 1 240 ? 1.888 -6.168 12.808 1.00 90.06 240 LEU A N 1
ATOM 1909 C CA . LEU A 1 240 ? 3.185 -5.506 12.792 1.00 90.06 240 LEU A CA 1
ATOM 1910 C C . LEU A 1 240 ? 3.107 -4.178 12.032 1.00 90.06 240 LEU A C 1
ATOM 1912 O O . LEU A 1 240 ? 3.537 -3.140 12.534 1.00 90.06 240 LEU A O 1
ATOM 1916 N N . LEU A 1 241 ? 2.505 -4.193 10.845 1.00 86.00 241 LEU A N 1
ATOM 1917 C CA . LEU A 1 241 ? 2.345 -3.018 9.995 1.00 86.00 241 LEU A CA 1
ATOM 1918 C C . LEU A 1 241 ? 1.450 -1.936 10.619 1.00 86.00 241 LEU A C 1
ATOM 1920 O O . LEU A 1 241 ? 1.734 -0.745 10.467 1.00 86.00 241 LEU A O 1
ATOM 1924 N N . CYS A 1 242 ? 0.386 -2.331 11.320 1.00 84.25 242 CYS A N 1
ATOM 1925 C CA . CYS A 1 242 ? -0.517 -1.429 12.034 1.00 84.25 242 CYS A CA 1
ATOM 1926 C C . CYS A 1 242 ? 0.148 -0.807 13.267 1.00 84.25 242 CYS A C 1
ATOM 1928 O O . CYS A 1 242 ? -0.083 0.364 13.552 1.00 84.25 242 CYS A O 1
ATOM 1930 N N . LEU A 1 243 ? 0.995 -1.558 13.977 1.00 84.69 243 LEU A N 1
ATOM 1931 C CA . LEU A 1 243 ? 1.782 -1.046 15.103 1.00 84.69 243 LEU A CA 1
ATOM 1932 C C . LEU A 1 243 ? 2.922 -0.122 14.643 1.00 84.69 243 LEU A C 1
ATOM 1934 O O . LEU A 1 243 ? 3.386 0.724 15.407 1.00 84.69 243 LEU A O 1
ATOM 1938 N N . GLN A 1 244 ? 3.365 -0.236 13.389 1.00 81.19 244 GLN A N 1
ATOM 1939 C CA . GLN A 1 244 ? 4.369 0.652 12.811 1.00 81.19 244 GLN A CA 1
ATOM 1940 C C . GLN A 1 244 ? 3.773 2.016 12.409 1.00 81.19 244 GLN A C 1
ATOM 1942 O O . GLN A 1 244 ? 2.977 2.159 11.473 1.00 81.19 244 GLN A O 1
ATOM 1947 N N . GLY A 1 245 ? 4.250 3.070 13.075 1.00 71.62 245 GLY A N 1
ATOM 1948 C CA . GLY A 1 245 ? 3.914 4.458 12.744 1.00 71.62 245 GLY A CA 1
ATOM 1949 C C . GLY A 1 245 ? 2.655 4.993 13.423 1.00 71.62 245 GLY A C 1
ATOM 1950 O O . GLY A 1 245 ? 2.134 6.012 12.981 1.00 71.62 245 GLY A O 1
ATOM 1951 N N . VAL A 1 246 ? 2.172 4.333 14.478 1.00 80.56 246 VAL A N 1
ATOM 1952 C CA . VAL A 1 246 ? 1.253 4.968 15.433 1.00 80.56 246 VAL A CA 1
ATOM 1953 C C . VAL A 1 246 ? 1.980 6.083 16.205 1.00 80.56 246 VAL A C 1
ATOM 1955 O O . VAL A 1 246 ? 3.186 5.975 16.433 1.00 80.56 246 VAL A O 1
ATOM 1958 N N . PRO A 1 247 ? 1.278 7.136 16.658 1.00 81.94 247 PRO A N 1
ATOM 1959 C CA . PRO A 1 247 ? 1.871 8.288 17.355 1.00 81.94 247 PRO A CA 1
ATOM 1960 C C . PRO A 1 247 ? 2.270 8.002 18.819 1.00 81.94 247 PRO A C 1
ATOM 1962 O O . PRO A 1 247 ? 2.376 8.914 19.639 1.00 81.94 247 PRO A O 1
ATOM 1965 N N . PHE A 1 248 ? 2.491 6.734 19.165 1.00 87.19 248 PHE A N 1
ATOM 1966 C CA . PHE A 1 248 ? 2.850 6.278 20.505 1.00 87.19 248 PHE A CA 1
ATOM 1967 C C . PHE A 1 248 ? 4.221 5.594 20.493 1.00 87.19 248 PHE A C 1
ATOM 1969 O O . PHE A 1 248 ? 4.660 5.117 19.444 1.00 87.19 248 PHE A O 1
ATOM 1976 N N . PRO A 1 249 ? 4.902 5.500 21.652 1.00 85.12 249 PRO A N 1
ATOM 1977 C CA . PRO A 1 249 ? 6.106 4.691 21.766 1.00 85.12 249 PRO A CA 1
ATOM 1978 C C . PRO A 1 249 ? 5.853 3.261 21.279 1.00 85.12 249 PRO A C 1
ATOM 1980 O O . PRO A 1 249 ? 4.836 2.655 21.623 1.00 85.12 249 PRO A O 1
ATOM 1983 N N . SER A 1 250 ? 6.786 2.734 20.484 1.00 85.44 250 SER A N 1
ATOM 1984 C CA . SER A 1 250 ? 6.674 1.387 19.923 1.00 85.44 250 SER A CA 1
ATOM 1985 C C . SER A 1 250 ? 6.545 0.342 21.042 1.00 85.44 250 SER A C 1
ATOM 1987 O O . SER A 1 250 ? 7.387 0.335 21.949 1.00 85.44 250 SER A O 1
ATOM 1989 N N . PRO A 1 251 ? 5.536 -0.552 21.004 1.00 89.81 251 PRO A N 1
ATOM 1990 C CA . PRO A 1 251 ? 5.399 -1.634 21.970 1.00 89.81 251 PRO A CA 1
ATOM 1991 C C . PRO A 1 251 ? 6.431 -2.723 21.663 1.00 89.81 251 PRO A C 1
ATOM 1993 O O . PRO A 1 251 ? 6.127 -3.742 21.047 1.00 89.81 251 PRO A O 1
ATOM 1996 N N . PHE A 1 252 ? 7.675 -2.474 22.081 1.00 89.25 252 PHE A N 1
ATOM 1997 C CA . PHE A 1 252 ? 8.859 -3.227 21.662 1.00 89.25 252 PHE A CA 1
ATOM 1998 C C . PHE A 1 252 ? 8.721 -4.741 21.840 1.00 89.25 252 PHE A C 1
ATOM 2000 O O . PHE A 1 252 ? 9.094 -5.473 20.935 1.00 89.25 252 PHE A O 1
ATOM 2007 N N . VAL A 1 253 ? 8.157 -5.209 22.958 1.00 91.31 253 VAL A N 1
ATOM 2008 C CA . VAL A 1 253 ? 7.974 -6.649 23.223 1.00 91.31 253 VAL A CA 1
ATOM 2009 C C . VAL A 1 253 ? 7.096 -7.296 22.149 1.00 91.31 253 VAL A C 1
ATOM 2011 O O . VAL A 1 253 ? 7.527 -8.234 21.489 1.00 91.31 253 VAL A O 1
ATOM 2014 N N . VAL A 1 254 ? 5.911 -6.728 21.911 1.00 93.12 254 VAL A N 1
ATOM 2015 C CA . VAL A 1 254 ? 4.927 -7.242 20.942 1.00 93.12 254 VAL A CA 1
ATOM 2016 C C . VAL A 1 254 ? 5.465 -7.154 19.517 1.00 93.12 254 VAL A C 1
ATOM 2018 O O . VAL A 1 254 ? 5.348 -8.101 18.748 1.00 93.12 254 VAL A O 1
ATOM 2021 N N . VAL A 1 255 ? 6.098 -6.029 19.167 1.00 91.25 255 VAL A N 1
ATOM 2022 C CA . VAL A 1 255 ? 6.714 -5.847 17.846 1.00 91.25 255 VAL A CA 1
ATOM 2023 C C . VAL A 1 255 ? 7.816 -6.877 17.625 1.00 91.25 255 VAL A C 1
ATOM 2025 O O . VAL A 1 255 ? 7.806 -7.541 16.599 1.00 91.25 255 VAL A O 1
ATOM 2028 N N . ARG A 1 256 ? 8.730 -7.064 18.583 1.00 92.12 256 ARG A N 1
ATOM 2029 C CA . ARG A 1 256 ? 9.825 -8.037 18.461 1.00 92.12 256 ARG A CA 1
ATOM 2030 C C . ARG A 1 256 ? 9.329 -9.467 18.340 1.00 92.12 256 ARG A C 1
ATOM 2032 O O . ARG A 1 256 ? 9.901 -10.230 17.570 1.00 92.12 256 ARG A O 1
ATOM 2039 N N . GLU A 1 257 ? 8.292 -9.828 19.083 1.00 94.75 257 GLU A N 1
ATOM 2040 C CA . GLU A 1 257 ? 7.696 -11.157 18.997 1.00 94.75 257 GLU A CA 1
ATOM 2041 C C . GLU A 1 257 ? 7.037 -11.394 17.632 1.00 94.75 257 GLU A C 1
ATOM 2043 O O . GLU A 1 257 ? 7.270 -12.431 17.014 1.00 94.75 257 GLU A O 1
ATOM 2048 N N . LEU A 1 258 ? 6.289 -10.412 17.114 1.00 94.06 258 LEU A N 1
ATOM 2049 C CA . LEU A 1 258 ? 5.735 -10.467 15.759 1.00 94.06 258 LEU A CA 1
ATOM 2050 C C . LEU A 1 258 ? 6.839 -10.573 14.703 1.00 94.06 258 LEU A C 1
ATOM 2052 O O . LEU A 1 258 ? 6.765 -11.444 13.843 1.00 94.06 258 LEU A O 1
ATOM 2056 N N . GLU A 1 259 ? 7.869 -9.724 14.777 1.00 93.56 259 GLU A N 1
ATOM 2057 C CA . GLU A 1 259 ? 9.013 -9.762 13.859 1.00 93.56 259 GLU A CA 1
ATOM 2058 C C . GLU A 1 259 ? 9.683 -11.134 13.876 1.00 93.56 259 GLU A C 1
ATOM 2060 O O . GLU A 1 259 ? 9.883 -11.720 12.818 1.00 93.56 259 GLU A O 1
ATOM 2065 N N . LYS A 1 260 ? 9.983 -11.668 15.065 1.00 93.50 260 LYS A N 1
ATOM 2066 C CA . LYS A 1 260 ? 10.581 -12.993 15.219 1.00 93.50 260 LYS A CA 1
ATOM 2067 C C . LYS A 1 260 ? 9.711 -14.066 14.563 1.00 93.50 260 LYS A C 1
ATOM 2069 O O . LYS A 1 260 ? 10.193 -14.782 13.695 1.00 93.50 260 LYS A O 1
ATOM 2074 N N . ASN A 1 261 ? 8.428 -14.125 14.920 1.00 92.62 261 ASN A N 1
ATOM 2075 C CA . ASN A 1 261 ? 7.516 -15.149 14.414 1.00 92.62 261 ASN A CA 1
ATOM 2076 C C . ASN A 1 261 ? 7.336 -15.069 12.891 1.00 92.62 261 ASN A C 1
ATOM 2078 O O . ASN A 1 261 ? 7.261 -16.103 12.237 1.00 92.62 261 ASN A O 1
ATOM 2082 N N . ILE A 1 262 ? 7.270 -13.864 12.314 1.00 93.25 262 ILE A N 1
ATOM 2083 C CA . ILE A 1 262 ? 7.144 -13.684 10.860 1.00 93.25 262 ILE A CA 1
ATOM 2084 C C . ILE A 1 262 ? 8.444 -14.083 10.153 1.00 93.25 262 ILE A C 1
ATOM 2086 O O . ILE A 1 262 ? 8.397 -14.812 9.170 1.00 93.25 262 ILE A O 1
ATOM 2090 N N . LEU A 1 263 ? 9.602 -13.637 10.650 1.00 90.69 263 LEU A N 1
ATOM 2091 C CA . LEU A 1 263 ? 10.899 -13.909 10.020 1.00 90.69 263 LEU A CA 1
ATOM 2092 C C . LEU A 1 263 ? 11.334 -15.380 10.146 1.00 90.69 263 LEU A C 1
ATOM 2094 O O . LEU A 1 263 ? 12.088 -15.853 9.303 1.00 90.69 263 LEU A O 1
ATOM 2098 N N . GLU A 1 264 ? 10.874 -16.096 11.176 1.00 90.31 264 GLU A N 1
ATOM 2099 C CA . GLU A 1 264 ? 11.080 -17.545 11.339 1.00 90.31 264 GLU A CA 1
ATOM 2100 C C . GLU A 1 264 ? 10.094 -18.387 10.506 1.00 90.31 264 GLU A C 1
ATOM 2102 O O . GLU A 1 264 ? 10.291 -19.593 10.360 1.00 90.31 264 GLU A O 1
ATOM 2107 N N . THR A 1 265 ? 9.039 -17.777 9.947 1.00 89.62 265 THR A N 1
ATOM 2108 C CA . THR A 1 265 ? 8.054 -18.491 9.126 1.00 89.62 265 THR A CA 1
ATOM 2109 C C . THR A 1 265 ? 8.660 -18.860 7.762 1.00 89.62 265 THR A C 1
ATOM 2111 O O . THR A 1 265 ? 9.223 -17.986 7.096 1.00 89.62 265 THR A O 1
ATOM 2114 N N . PRO A 1 266 ? 8.530 -20.117 7.292 1.00 88.31 266 PRO A N 1
ATOM 2115 C CA . PRO A 1 266 ? 9.024 -20.521 5.979 1.00 88.31 266 PRO A CA 1
ATOM 2116 C C . PRO A 1 266 ? 8.466 -19.661 4.839 1.00 88.31 266 PRO A C 1
ATOM 2118 O O . PRO A 1 266 ? 7.301 -19.255 4.837 1.00 88.31 266 PRO A O 1
ATOM 2121 N N . VAL A 1 267 ? 9.289 -19.415 3.818 1.00 83.19 267 VAL A N 1
ATOM 2122 C CA . VAL A 1 267 ? 8.915 -18.586 2.657 1.00 83.19 267 VAL A CA 1
ATOM 2123 C C . VAL A 1 267 ? 7.678 -19.150 1.948 1.00 83.19 267 VAL A C 1
ATOM 2125 O O . VAL A 1 267 ? 6.791 -18.388 1.575 1.00 83.19 267 VAL A O 1
ATOM 2128 N N . ASP A 1 268 ? 7.548 -20.474 1.859 1.00 83.50 268 ASP A N 1
ATOM 2129 C CA . ASP A 1 268 ? 6.402 -21.131 1.218 1.00 83.50 268 ASP A CA 1
ATOM 2130 C C . ASP A 1 268 ? 5.060 -20.822 1.895 1.00 83.50 268 ASP A C 1
ATOM 2132 O O . ASP A 1 268 ? 4.024 -20.775 1.229 1.00 83.50 268 ASP A O 1
ATOM 2136 N N . GLU A 1 269 ? 5.049 -20.560 3.205 1.00 85.81 269 GLU A N 1
ATOM 2137 C CA . GLU A 1 269 ? 3.826 -20.190 3.926 1.00 85.81 269 GLU A CA 1
ATOM 2138 C C . GLU A 1 269 ? 3.355 -18.771 3.575 1.00 85.81 269 GLU A C 1
ATOM 2140 O O . GLU A 1 269 ? 2.166 -18.467 3.672 1.00 85.81 269 GLU A O 1
ATOM 2145 N N . HIS A 1 270 ? 4.237 -17.917 3.046 1.00 85.31 270 HIS A N 1
ATOM 2146 C CA . HIS A 1 270 ? 3.879 -16.566 2.606 1.00 85.31 270 HIS A CA 1
ATOM 2147 C C . HIS A 1 270 ? 2.979 -16.564 1.361 1.00 85.31 270 HIS A C 1
ATOM 2149 O O . HIS A 1 270 ? 2.353 -15.546 1.053 1.00 85.31 270 HIS A O 1
ATOM 2155 N N . ARG A 1 271 ? 2.819 -17.709 0.679 1.00 82.44 271 ARG A N 1
ATOM 2156 C CA . ARG A 1 271 ? 1.882 -17.853 -0.446 1.00 82.44 271 ARG A CA 1
ATOM 2157 C C . ARG A 1 271 ? 0.428 -17.577 -0.059 1.00 82.44 271 ARG A C 1
ATOM 2159 O O . ARG A 1 271 ? -0.349 -17.148 -0.903 1.00 82.44 271 ARG A O 1
ATOM 2166 N N . THR A 1 272 ? 0.050 -17.809 1.203 1.00 83.00 272 THR A N 1
ATOM 2167 C CA . THR A 1 272 ? -1.324 -17.575 1.681 1.00 83.00 272 THR A CA 1
ATOM 2168 C C . THR A 1 272 ? -1.580 -16.110 2.037 1.00 83.00 272 THR A C 1
ATOM 2170 O O . THR A 1 272 ? -2.719 -15.736 2.311 1.00 83.00 272 THR A O 1
ATOM 2173 N N . VAL A 1 273 ? -0.534 -15.277 2.061 1.00 84.38 273 VAL A N 1
ATOM 2174 C CA . VAL A 1 273 ? -0.625 -13.846 2.364 1.00 84.38 273 VAL A CA 1
ATOM 2175 C C . VAL A 1 273 ? -0.972 -13.086 1.086 1.00 84.38 273 VAL A C 1
ATOM 2177 O O . VAL A 1 273 ? -0.284 -13.268 0.081 1.00 84.38 273 VAL A O 1
ATOM 2180 N N . PRO A 1 274 ? -1.986 -12.208 1.071 1.00 83.56 274 PRO A N 1
ATOM 2181 C CA . PRO A 1 274 ? -2.328 -11.424 -0.120 1.00 83.56 274 PRO A CA 1
ATOM 2182 C C . PRO A 1 274 ? -1.166 -10.566 -0.642 1.00 83.56 274 PRO A C 1
ATOM 2184 O O . PRO A 1 274 ? -0.422 -9.986 0.151 1.00 83.56 274 PRO A O 1
ATOM 2187 N N . CYS A 1 275 ? -1.021 -10.478 -1.973 1.00 83.50 275 CYS A N 1
ATOM 2188 C CA . CYS A 1 275 ? 0.121 -9.837 -2.647 1.00 83.50 275 CYS A CA 1
ATOM 2189 C C . CYS A 1 275 ? 0.372 -8.422 -2.126 1.00 83.50 275 CYS A C 1
ATOM 2191 O O . CYS A 1 275 ? 1.483 -8.107 -1.708 1.00 83.50 275 CYS A O 1
ATOM 2193 N N . ALA A 1 276 ? -0.677 -7.605 -2.058 1.00 81.50 276 ALA A N 1
ATOM 2194 C CA . ALA A 1 276 ? -0.612 -6.243 -1.550 1.00 81.50 276 ALA A CA 1
ATOM 2195 C C . ALA A 1 276 ? -0.071 -6.142 -0.110 1.00 81.50 276 ALA A C 1
ATOM 2197 O O . ALA A 1 276 ? 0.714 -5.244 0.201 1.00 81.50 276 ALA A O 1
ATOM 2198 N N . VAL A 1 277 ? -0.473 -7.061 0.778 1.00 81.62 277 VAL A N 1
ATOM 2199 C CA . VAL A 1 277 ? 0.003 -7.097 2.172 1.00 81.62 277 VAL A CA 1
ATOM 2200 C C . VAL A 1 277 ? 1.478 -7.480 2.207 1.00 81.62 277 VAL A C 1
ATOM 2202 O O . VAL A 1 277 ? 2.258 -6.844 2.914 1.00 81.62 277 VAL A O 1
ATOM 2205 N N . LEU A 1 278 ? 1.869 -8.475 1.409 1.00 87.94 278 LEU A N 1
ATOM 2206 C CA . LEU A 1 278 ? 3.246 -8.948 1.335 1.00 87.94 278 LEU A CA 1
ATOM 2207 C C . LEU A 1 278 ? 4.190 -7.890 0.742 1.00 87.94 278 LEU A C 1
ATOM 2209 O O . LEU A 1 278 ? 5.244 -7.625 1.312 1.00 87.94 278 LEU A O 1
ATOM 2213 N N . LEU A 1 279 ? 3.787 -7.221 -0.341 1.00 87.69 279 LEU A N 1
ATOM 2214 C CA . LEU A 1 279 ? 4.524 -6.102 -0.942 1.00 87.69 279 LEU A CA 1
ATOM 2215 C C . LEU A 1 279 ? 4.719 -4.963 0.052 1.00 87.69 279 LEU A C 1
ATOM 2217 O O . LEU A 1 279 ? 5.823 -4.444 0.215 1.00 87.69 279 LEU A O 1
ATOM 2221 N N . TYR A 1 280 ? 3.668 -4.614 0.789 1.00 85.12 280 TYR A N 1
ATOM 2222 C CA . TYR A 1 280 ? 3.779 -3.580 1.802 1.00 85.12 280 TYR A CA 1
ATOM 2223 C C . TYR A 1 280 ? 4.666 -4.006 2.986 1.00 85.12 280 TYR A C 1
ATOM 2225 O O . TYR A 1 280 ? 5.455 -3.202 3.487 1.00 85.12 280 TYR A O 1
ATOM 2233 N N . PHE A 1 281 ? 4.609 -5.275 3.392 1.00 88.06 281 PHE A N 1
ATOM 2234 C CA . PHE A 1 281 ? 5.524 -5.836 4.385 1.00 88.06 281 PHE A CA 1
ATOM 2235 C C . PHE A 1 281 ? 6.983 -5.787 3.928 1.00 88.06 281 PHE A C 1
ATOM 2237 O O . PHE A 1 281 ? 7.847 -5.420 4.724 1.00 88.06 281 PHE A O 1
ATOM 2244 N N . MET A 1 282 ? 7.264 -6.042 2.649 1.00 92.94 282 MET A N 1
ATOM 2245 C CA . MET A 1 282 ? 8.616 -5.926 2.096 1.00 92.94 282 MET A CA 1
ATOM 2246 C C . MET A 1 282 ? 9.177 -4.501 2.173 1.00 92.94 282 MET A C 1
ATOM 2248 O O . MET A 1 282 ? 10.383 -4.334 2.333 1.00 92.94 282 MET A O 1
ATOM 2252 N N . HIS A 1 283 ? 8.333 -3.466 2.150 1.00 89.75 283 HIS A N 1
ATOM 2253 C CA . HIS A 1 283 ? 8.749 -2.078 2.395 1.00 89.75 283 HIS A CA 1
ATOM 2254 C C . HIS A 1 283 ? 8.971 -1.735 3.877 1.00 89.75 283 HIS A C 1
ATOM 2256 O O . HIS A 1 283 ? 9.491 -0.659 4.187 1.00 89.75 283 HIS A O 1
ATOM 2262 N N . SER A 1 284 ? 8.573 -2.605 4.808 1.00 87.75 284 SER A N 1
ATOM 2263 C CA . SER A 1 284 ? 8.751 -2.359 6.240 1.00 87.75 284 SER A CA 1
ATOM 2264 C C . SER A 1 284 ? 10.231 -2.335 6.618 1.00 87.75 284 SER A C 1
ATOM 2266 O O . SER A 1 284 ? 11.058 -3.029 6.026 1.00 87.75 284 SER A O 1
ATOM 2268 N N . LYS A 1 285 ? 10.576 -1.577 7.668 1.00 86.62 285 LYS A N 1
ATOM 2269 C CA . LYS A 1 285 ? 11.952 -1.559 8.188 1.00 86.62 285 LYS A CA 1
ATOM 2270 C C . LYS A 1 285 ? 12.425 -2.968 8.548 1.00 86.62 285 LYS A C 1
ATOM 2272 O O . LYS A 1 285 ? 13.571 -3.286 8.269 1.00 86.62 285 LYS A O 1
ATOM 2277 N N . THR A 1 286 ? 11.555 -3.800 9.110 1.00 87.56 286 THR A N 1
ATOM 2278 C CA . THR A 1 286 ? 11.858 -5.183 9.490 1.00 87.56 286 THR A CA 1
ATOM 2279 C C . THR A 1 286 ? 12.449 -5.973 8.320 1.00 87.56 286 THR A C 1
ATOM 2281 O O . THR A 1 286 ? 13.541 -6.522 8.443 1.00 87.56 286 THR A O 1
ATOM 2284 N N . VAL A 1 287 ? 11.778 -5.968 7.164 1.00 90.50 287 VAL A N 1
ATOM 2285 C CA . VAL A 1 287 ? 12.244 -6.696 5.973 1.00 90.50 287 VAL A CA 1
ATOM 2286 C C . VAL A 1 287 ? 13.393 -5.966 5.287 1.00 90.50 287 VAL A C 1
ATOM 2288 O O . VAL A 1 287 ? 14.370 -6.589 4.890 1.00 90.50 287 VAL A O 1
ATOM 2291 N N . GLN A 1 288 ? 13.346 -4.634 5.217 1.00 90.00 288 GLN A N 1
ATOM 2292 C CA . GLN A 1 288 ? 14.411 -3.843 4.598 1.00 90.00 288 GLN A CA 1
ATOM 2293 C C . GLN A 1 288 ? 15.768 -3.991 5.306 1.00 90.00 288 GLN A C 1
ATOM 2295 O O . GLN A 1 288 ? 16.792 -3.860 4.644 1.00 90.00 288 GLN A O 1
ATOM 2300 N N . HIS A 1 289 ? 15.802 -4.286 6.613 1.00 89.12 289 HIS A N 1
ATOM 2301 C CA . HIS A 1 289 ? 17.046 -4.603 7.333 1.00 89.12 289 HIS A CA 1
ATOM 2302 C C . HIS A 1 289 ? 17.451 -6.082 7.207 1.00 89.12 289 HIS A C 1
ATOM 2304 O O . HIS A 1 289 ? 18.621 -6.403 7.398 1.00 89.12 289 HIS A O 1
ATOM 2310 N N . ASN A 1 290 ? 16.520 -6.981 6.872 1.00 90.06 290 ASN A N 1
ATOM 2311 C CA . ASN A 1 290 ? 16.792 -8.399 6.656 1.00 90.06 290 ASN A CA 1
ATOM 2312 C C . ASN A 1 290 ? 16.771 -8.724 5.157 1.00 90.06 290 ASN A C 1
ATOM 2314 O O . ASN A 1 290 ? 15.798 -9.261 4.622 1.00 90.06 290 ASN A O 1
ATOM 2318 N N . LYS A 1 291 ? 17.872 -8.389 4.476 1.00 89.88 291 LYS A N 1
ATOM 2319 C CA . LYS A 1 291 ? 17.970 -8.524 3.018 1.00 89.88 291 LYS A CA 1
ATOM 2320 C C . LYS A 1 291 ? 17.796 -9.961 2.527 1.00 89.88 291 LYS A C 1
ATOM 2322 O O . LYS A 1 291 ? 17.188 -10.144 1.486 1.00 89.88 291 LYS A O 1
ATOM 2327 N N . LYS A 1 292 ? 18.209 -10.974 3.300 1.00 89.31 292 LYS A N 1
ATOM 2328 C CA . LYS A 1 292 ? 17.968 -12.387 2.953 1.00 89.31 292 LYS A CA 1
ATOM 2329 C C . LYS A 1 292 ? 16.475 -12.707 2.843 1.00 89.31 292 LYS A C 1
ATOM 2331 O O . LYS A 1 292 ? 16.044 -13.332 1.876 1.00 89.31 292 LYS A O 1
ATOM 2336 N N . VAL A 1 293 ? 15.678 -12.236 3.805 1.00 90.62 293 VAL A N 1
ATOM 2337 C CA . VAL A 1 293 ? 14.217 -12.401 3.764 1.00 90.62 293 VAL A CA 1
ATOM 2338 C C . VAL A 1 293 ? 13.614 -11.588 2.623 1.00 90.62 293 VAL A C 1
ATOM 2340 O O . VAL A 1 293 ? 12.779 -12.115 1.899 1.00 90.62 293 VAL A O 1
ATOM 2343 N N . LEU A 1 294 ? 14.060 -10.346 2.405 1.00 92.88 294 LEU A N 1
ATOM 2344 C CA . LEU A 1 294 ? 13.600 -9.535 1.272 1.00 92.88 294 LEU A CA 1
ATOM 2345 C C . LEU A 1 294 ? 13.827 -10.251 -0.068 1.00 92.88 294 LEU A C 1
ATOM 2347 O O . LEU A 1 294 ? 12.888 -10.394 -0.847 1.00 92.88 294 LEU A O 1
ATOM 2351 N N . THR A 1 295 ? 15.048 -10.729 -0.305 1.00 93.19 295 THR A N 1
ATOM 2352 C CA . THR A 1 295 ? 15.439 -11.482 -1.500 1.00 93.19 295 THR A CA 1
ATOM 2353 C C . THR A 1 295 ? 14.560 -12.718 -1.686 1.00 93.19 295 THR A C 1
ATOM 2355 O O . THR A 1 295 ? 13.966 -12.903 -2.748 1.00 93.19 295 THR A O 1
ATOM 2358 N N . SER A 1 296 ? 14.384 -13.504 -0.621 1.00 91.38 296 SER A N 1
ATOM 2359 C CA . SER A 1 296 ? 13.549 -14.710 -0.647 1.00 91.38 296 SER A CA 1
ATOM 2360 C C . SER A 1 296 ? 12.082 -14.401 -0.962 1.00 91.38 296 SER A C 1
ATOM 2362 O O . SER A 1 296 ? 11.445 -15.114 -1.736 1.00 91.38 296 SER A O 1
ATOM 2364 N N . LEU A 1 297 ? 11.532 -13.324 -0.389 1.00 93.00 297 LEU A N 1
ATOM 2365 C CA . LEU A 1 297 ? 10.155 -12.900 -0.638 1.00 93.00 297 LEU A CA 1
ATOM 2366 C C . LEU A 1 297 ? 9.964 -12.389 -2.069 1.00 93.00 297 LEU A C 1
ATOM 2368 O O . LEU A 1 297 ? 8.969 -12.750 -2.694 1.00 93.00 297 LEU A O 1
ATOM 2372 N N . ILE A 1 298 ? 10.908 -11.615 -2.612 1.00 94.38 298 ILE A N 1
ATOM 2373 C CA . ILE A 1 298 ? 10.873 -11.166 -4.013 1.00 94.38 298 ILE A CA 1
ATOM 2374 C C . ILE A 1 298 ? 10.861 -12.381 -4.951 1.00 94.38 298 ILE A C 1
ATOM 2376 O O . ILE A 1 298 ? 9.986 -12.481 -5.812 1.00 94.38 298 ILE A O 1
ATOM 2380 N N . LEU A 1 299 ? 11.768 -13.339 -4.739 1.00 91.81 299 LEU A N 1
ATOM 2381 C CA . LEU A 1 299 ? 11.856 -14.547 -5.560 1.00 91.81 299 LEU A CA 1
ATOM 2382 C C . LEU A 1 299 ? 10.621 -15.453 -5.410 1.00 91.81 299 LEU A C 1
ATOM 2384 O O . LEU A 1 299 ? 10.198 -16.108 -6.366 1.00 91.81 299 LEU A O 1
ATOM 2388 N N . SER A 1 300 ? 9.975 -15.442 -4.239 1.00 91.44 300 SER A N 1
ATOM 2389 C CA . SER A 1 300 ? 8.756 -16.220 -3.995 1.00 91.44 300 SER A CA 1
ATOM 2390 C C . SER A 1 300 ? 7.604 -15.852 -4.935 1.00 91.44 300 SER A C 1
ATOM 2392 O O . SER A 1 300 ? 6.824 -16.736 -5.292 1.00 91.44 300 SER A O 1
ATOM 2394 N N . PHE A 1 301 ? 7.506 -14.597 -5.402 1.00 89.56 301 PHE A N 1
ATOM 2395 C CA . PHE A 1 301 ? 6.478 -14.197 -6.374 1.00 89.56 301 PHE A CA 1
ATOM 2396 C C . PHE A 1 301 ? 6.607 -14.977 -7.683 1.00 89.56 301 PHE A C 1
ATOM 2398 O O . PHE A 1 301 ? 5.590 -15.370 -8.257 1.00 89.56 301 PHE A O 1
ATOM 2405 N N . TYR A 1 302 ? 7.841 -15.241 -8.122 1.00 88.06 302 TYR A N 1
ATOM 2406 C CA . TYR A 1 302 ? 8.110 -16.091 -9.277 1.00 88.06 302 TYR A CA 1
ATOM 2407 C C . TYR A 1 302 ? 7.809 -17.561 -8.968 1.00 88.06 302 TYR A C 1
ATOM 2409 O O . TYR A 1 302 ? 6.973 -18.162 -9.640 1.00 88.06 302 TYR A O 1
ATOM 2417 N N . ARG A 1 303 ? 8.406 -18.122 -7.906 1.00 87.94 303 ARG A N 1
ATOM 2418 C CA . ARG A 1 303 ? 8.262 -19.550 -7.547 1.00 87.94 303 ARG A CA 1
ATOM 2419 C C . ARG A 1 303 ? 6.811 -19.984 -7.325 1.00 87.94 303 ARG A C 1
ATOM 2421 O O . ARG A 1 303 ? 6.452 -21.125 -7.595 1.00 87.94 303 ARG A O 1
ATOM 2428 N N . THR A 1 304 ? 5.969 -19.074 -6.840 1.00 84.88 304 THR A N 1
ATOM 2429 C CA . THR A 1 304 ? 4.541 -19.328 -6.588 1.00 84.88 304 THR A CA 1
ATOM 2430 C C . THR A 1 304 ? 3.631 -18.928 -7.752 1.00 84.88 304 THR A C 1
ATOM 2432 O O . THR A 1 304 ? 2.419 -19.099 -7.655 1.00 84.88 304 THR A O 1
ATOM 2435 N N . GLY A 1 305 ? 4.183 -18.395 -8.847 1.00 82.75 305 GLY A N 1
ATOM 2436 C CA . GLY A 1 305 ? 3.423 -17.962 -10.022 1.00 82.75 305 GLY A CA 1
ATOM 2437 C C . GLY A 1 305 ? 2.554 -16.719 -9.799 1.00 82.75 305 GLY A C 1
ATOM 2438 O O . GLY A 1 305 ? 1.730 -16.393 -10.646 1.00 82.75 305 GLY A O 1
ATOM 2439 N N . ARG A 1 306 ? 2.728 -15.996 -8.689 1.00 83.62 306 ARG A N 1
ATOM 2440 C CA . ARG A 1 306 ? 1.845 -14.892 -8.269 1.00 83.62 306 ARG A CA 1
ATOM 2441 C C . ARG A 1 306 ? 2.092 -13.570 -8.990 1.00 83.62 306 ARG A C 1
ATOM 2443 O O . ARG A 1 306 ? 1.317 -12.635 -8.822 1.00 83.62 306 ARG A O 1
ATOM 2450 N N . ILE A 1 307 ? 3.135 -13.481 -9.820 1.00 86.06 307 ILE A N 1
ATOM 2451 C CA . ILE A 1 307 ? 3.424 -12.286 -10.639 1.00 86.06 307 ILE A CA 1
ATOM 2452 C C . ILE A 1 307 ? 2.236 -11.932 -11.544 1.00 86.06 307 ILE A C 1
ATOM 2454 O O . ILE A 1 307 ? 1.923 -10.756 -11.715 1.00 86.06 307 ILE A O 1
ATOM 2458 N N . VAL A 1 308 ? 1.540 -12.939 -12.084 1.00 83.69 308 VAL A N 1
ATOM 2459 C CA . VAL A 1 308 ? 0.401 -12.723 -12.993 1.00 83.69 308 VAL A CA 1
ATOM 2460 C C . VAL A 1 308 ? -0.827 -12.142 -12.287 1.00 83.69 308 VAL A C 1
ATOM 2462 O O . VAL A 1 308 ? -1.672 -11.534 -12.939 1.00 83.69 308 VAL A O 1
ATOM 2465 N N . GLU A 1 309 ? -0.920 -12.306 -10.963 1.00 82.56 309 GLU A N 1
ATOM 2466 C CA . GLU A 1 309 ? -2.018 -11.802 -10.129 1.00 82.56 309 GLU A CA 1
ATOM 2467 C C . GLU A 1 309 ? -1.832 -10.327 -9.747 1.00 82.56 309 GLU A C 1
ATOM 2469 O O . GLU A 1 309 ? -2.762 -9.700 -9.241 1.00 82.56 309 GLU A O 1
ATOM 2474 N N . LEU A 1 310 ? -0.637 -9.767 -9.970 1.00 83.00 310 LEU A N 1
ATOM 2475 C CA . LEU A 1 310 ? -0.311 -8.409 -9.556 1.00 83.00 310 LEU A CA 1
ATOM 2476 C C . LEU A 1 310 ? -1.052 -7.379 -10.403 1.00 83.00 310 LEU A C 1
ATOM 2478 O O . LEU A 1 310 ? -1.006 -7.390 -11.637 1.00 83.00 310 LEU A O 1
ATOM 2482 N N . THR A 1 311 ? -1.659 -6.416 -9.719 1.00 87.31 311 THR A N 1
ATOM 2483 C CA . THR A 1 311 ? -2.143 -5.179 -10.330 1.00 87.31 311 THR A CA 1
ATOM 2484 C C . THR A 1 311 ? -0.983 -4.343 -10.876 1.00 87.31 311 THR A C 1
ATOM 2486 O O . THR A 1 311 ? 0.187 -4.569 -10.554 1.00 87.31 311 THR A O 1
ATOM 2489 N N . LEU A 1 312 ? -1.298 -3.321 -11.680 1.00 85.44 312 LEU A N 1
ATOM 2490 C CA . LEU A 1 312 ? -0.293 -2.379 -12.176 1.00 85.44 312 LEU A CA 1
ATOM 2491 C C . LEU A 1 312 ? 0.520 -1.753 -11.029 1.00 85.44 312 LEU A C 1
ATOM 2493 O O . LEU A 1 312 ? 1.745 -1.739 -11.093 1.00 85.44 312 LEU A O 1
ATOM 2497 N N . GLU A 1 313 ? -0.138 -1.257 -9.977 1.00 87.62 313 GLU A N 1
ATOM 2498 C CA . GLU A 1 313 ? 0.557 -0.624 -8.847 1.00 87.62 313 GLU A CA 1
ATOM 2499 C C . GLU A 1 313 ? 1.449 -1.617 -8.097 1.00 87.62 313 GLU A C 1
ATOM 2501 O O . GLU A 1 313 ? 2.599 -1.301 -7.815 1.00 87.62 313 GLU A O 1
ATOM 2506 N N . GLU A 1 314 ? 0.962 -2.832 -7.843 1.00 87.88 314 GLU A N 1
ATOM 2507 C CA . GLU A 1 314 ? 1.748 -3.883 -7.187 1.00 87.88 314 GLU A CA 1
ATOM 2508 C C . GLU A 1 314 ? 2.949 -4.327 -8.032 1.00 87.88 314 GLU A C 1
ATOM 2510 O O . GLU A 1 314 ? 4.032 -4.554 -7.499 1.00 87.88 314 GLU A O 1
ATOM 2515 N N . THR A 1 315 ? 2.784 -4.395 -9.356 1.00 91.88 315 THR A N 1
ATOM 2516 C CA . THR A 1 315 ? 3.872 -4.709 -10.294 1.00 91.88 315 THR A CA 1
ATOM 2517 C C . THR A 1 315 ? 4.949 -3.622 -10.264 1.00 91.88 315 THR A C 1
ATOM 2519 O O . THR A 1 315 ? 6.143 -3.922 -10.246 1.00 91.88 315 THR A O 1
ATOM 2522 N N . LEU A 1 316 ? 4.543 -2.348 -10.237 1.00 94.38 316 LEU A N 1
ATOM 2523 C CA . LEU A 1 316 ? 5.470 -1.220 -10.130 1.00 94.38 316 LEU A CA 1
ATOM 2524 C C . LEU A 1 316 ? 6.175 -1.176 -8.766 1.00 94.38 316 LEU A C 1
ATOM 2526 O O . LEU A 1 316 ? 7.361 -0.846 -8.712 1.00 94.38 316 LEU A O 1
ATOM 2530 N N . ASP A 1 317 ? 5.473 -1.520 -7.685 1.00 93.62 317 ASP A N 1
ATOM 2531 C CA . ASP A 1 317 ? 6.049 -1.602 -6.341 1.00 93.62 317 ASP A CA 1
ATOM 2532 C C . ASP A 1 317 ? 7.067 -2.764 -6.251 1.00 93.62 317 ASP A C 1
ATOM 2534 O O . ASP A 1 317 ? 8.167 -2.573 -5.724 1.00 93.62 317 ASP A O 1
ATOM 2538 N N . LEU A 1 318 ? 6.781 -3.925 -6.860 1.00 95.81 318 LEU A N 1
ATOM 2539 C CA . LEU A 1 318 ? 7.737 -5.038 -6.966 1.00 95.81 318 LEU A CA 1
ATOM 2540 C C . LEU A 1 318 ? 8.976 -4.658 -7.793 1.00 95.81 318 LEU A C 1
ATOM 2542 O O . LEU A 1 318 ? 10.099 -4.919 -7.364 1.00 95.81 318 LEU A O 1
ATOM 2546 N N . LEU A 1 319 ? 8.797 -3.986 -8.938 1.00 96.56 319 LEU A N 1
ATOM 2547 C CA . LEU A 1 319 ? 9.912 -3.471 -9.746 1.00 96.56 319 LEU A CA 1
ATOM 2548 C C . LEU A 1 319 ? 10.787 -2.499 -8.941 1.00 96.56 319 LEU A C 1
ATOM 2550 O O . LEU A 1 319 ? 12.011 -2.518 -9.057 1.00 96.56 319 LEU A O 1
ATOM 2554 N N . MET A 1 320 ? 10.173 -1.639 -8.127 1.00 95.88 320 MET A N 1
ATOM 2555 C CA . MET A 1 320 ? 10.901 -0.699 -7.277 1.00 95.88 320 MET A CA 1
ATOM 2556 C C . MET A 1 320 ? 11.736 -1.423 -6.214 1.00 95.88 320 MET A C 1
ATOM 2558 O O . MET A 1 320 ? 12.894 -1.056 -6.021 1.00 95.88 320 MET A O 1
ATOM 2562 N N . LEU A 1 321 ? 11.178 -2.443 -5.552 1.00 95.75 321 LEU A N 1
ATOM 2563 C CA . LEU A 1 321 ? 11.913 -3.279 -4.595 1.00 95.75 321 LEU A CA 1
ATOM 2564 C C . LEU A 1 321 ? 13.092 -3.992 -5.261 1.00 95.75 321 LEU A C 1
ATOM 2566 O O . LEU A 1 321 ? 14.201 -3.966 -4.730 1.00 95.75 321 LEU A O 1
ATOM 2570 N N . LEU A 1 322 ? 12.867 -4.571 -6.442 1.00 95.56 322 LEU A N 1
ATOM 2571 C CA . LEU A 1 322 ? 13.907 -5.249 -7.209 1.00 95.56 322 LEU A CA 1
ATOM 2572 C C . LEU A 1 322 ? 15.020 -4.276 -7.625 1.00 95.56 322 LEU A C 1
ATOM 2574 O O . LEU A 1 322 ? 16.194 -4.549 -7.401 1.00 95.56 322 LEU A O 1
ATOM 2578 N N . SER A 1 323 ? 14.673 -3.101 -8.153 1.00 95.25 323 SER A N 1
ATOM 2579 C CA . SER A 1 323 ? 15.656 -2.070 -8.511 1.00 95.25 323 SER A CA 1
ATOM 2580 C C . SER A 1 323 ? 16.441 -1.544 -7.309 1.00 95.25 323 SER A C 1
ATOM 2582 O O . SER A 1 323 ? 17.625 -1.234 -7.430 1.00 95.25 323 SER A O 1
ATOM 2584 N N . GLN A 1 324 ? 15.811 -1.446 -6.135 1.00 93.81 324 GLN A N 1
ATOM 2585 C CA . GLN A 1 324 ? 16.518 -1.094 -4.908 1.00 93.81 324 GLN A CA 1
ATOM 2586 C C . GLN A 1 324 ? 17.536 -2.177 -4.528 1.00 93.81 324 GLN A C 1
ATOM 2588 O O . GLN A 1 324 ? 18.673 -1.833 -4.212 1.00 93.81 324 GLN A O 1
ATOM 2593 N N . LEU A 1 325 ? 17.159 -3.456 -4.619 1.00 93.56 325 LEU A N 1
ATOM 2594 C CA . LEU A 1 325 ? 18.064 -4.576 -4.352 1.00 93.56 325 LEU A CA 1
ATOM 2595 C C . LEU A 1 325 ? 19.279 -4.551 -5.291 1.00 93.56 325 LEU A C 1
ATOM 2597 O O . LEU A 1 325 ? 20.405 -4.645 -4.820 1.00 93.56 325 LEU A O 1
ATOM 2601 N N . HIS A 1 326 ? 19.071 -4.301 -6.588 1.00 94.06 326 HIS A N 1
ATOM 2602 C CA . HIS A 1 326 ? 20.156 -4.138 -7.570 1.00 94.06 326 HIS A CA 1
ATOM 2603 C C . HIS A 1 326 ? 21.129 -3.000 -7.245 1.00 94.06 326 HIS A C 1
ATOM 2605 O O . HIS A 1 326 ? 22.319 -3.104 -7.523 1.00 94.06 326 HIS A O 1
ATOM 2611 N N . ARG A 1 327 ? 20.644 -1.902 -6.653 1.00 92.00 327 ARG A N 1
ATOM 2612 C CA . ARG A 1 327 ? 21.508 -0.781 -6.245 1.00 92.00 327 ARG A CA 1
ATOM 2613 C C . ARG A 1 327 ? 22.302 -1.067 -4.979 1.00 92.00 327 ARG A C 1
ATOM 2615 O O . ARG A 1 327 ? 23.391 -0.528 -4.815 1.00 92.00 327 ARG A O 1
ATOM 2622 N N . GLU A 1 328 ? 21.715 -1.816 -4.056 1.00 91.19 328 GLU A N 1
ATOM 2623 C CA . GLU A 1 328 ? 22.320 -2.126 -2.760 1.00 91.19 328 GLU A CA 1
ATOM 2624 C C . GLU A 1 328 ? 23.268 -3.331 -2.834 1.00 91.19 328 GLU A C 1
ATOM 2626 O O . GLU A 1 328 ? 24.208 -3.398 -2.047 1.00 91.19 328 GLU A O 1
ATOM 2631 N N . ASP A 1 329 ? 23.041 -4.244 -3.781 1.00 92.06 329 ASP A N 1
ATOM 2632 C CA . ASP A 1 329 ? 23.850 -5.439 -4.038 1.00 92.06 329 ASP A CA 1
ATOM 2633 C C . ASP A 1 329 ? 24.152 -5.590 -5.544 1.00 92.06 329 ASP A C 1
ATOM 2635 O O . ASP A 1 329 ? 23.604 -6.472 -6.212 1.00 92.06 329 ASP A O 1
ATOM 2639 N N . PRO A 1 330 ? 24.996 -4.711 -6.119 1.00 90.50 330 PRO A N 1
ATOM 2640 C CA . PRO A 1 330 ? 25.300 -4.733 -7.550 1.00 90.50 330 PRO A CA 1
ATOM 2641 C C . PRO A 1 330 ? 26.059 -5.995 -7.991 1.00 90.50 330 PRO A C 1
ATOM 2643 O O . PRO A 1 330 ? 25.871 -6.441 -9.121 1.00 90.50 330 PRO A O 1
ATOM 2646 N N . GLU A 1 331 ? 26.868 -6.586 -7.106 1.00 90.94 331 GLU A N 1
ATOM 2647 C CA . GLU A 1 331 ? 27.652 -7.808 -7.365 1.00 90.94 331 GLU A CA 1
ATOM 2648 C C . GLU A 1 331 ? 26.808 -9.090 -7.222 1.00 90.94 331 GLU A C 1
ATOM 2650 O O . GLU A 1 331 ? 27.197 -10.156 -7.697 1.00 90.94 331 GLU A O 1
ATOM 2655 N N . GLY A 1 332 ? 25.637 -9.002 -6.581 1.00 87.62 332 GLY A N 1
ATOM 2656 C CA . GLY A 1 332 ? 24.713 -10.123 -6.415 1.00 87.62 332 GLY A CA 1
ATOM 2657 C C . GLY A 1 332 ? 25.114 -11.119 -5.323 1.00 87.62 332 GLY A C 1
ATOM 2658 O O . GLY A 1 332 ? 24.777 -12.303 -5.407 1.00 87.62 332 GLY A O 1
ATOM 2659 N N . ALA A 1 333 ? 25.824 -10.676 -4.283 1.00 87.88 333 ALA A N 1
ATOM 2660 C CA . ALA A 1 333 ? 26.253 -11.548 -3.193 1.00 87.88 333 ALA A CA 1
ATOM 2661 C C . ALA A 1 333 ? 25.059 -12.170 -2.445 1.00 87.88 333 ALA A C 1
ATOM 2663 O O . ALA A 1 333 ? 25.109 -13.340 -2.063 1.00 87.88 333 ALA A O 1
ATOM 2664 N N . LEU A 1 334 ? 23.966 -11.420 -2.273 1.00 84.44 334 LEU A N 1
ATOM 2665 C CA . LEU A 1 334 ? 22.764 -11.859 -1.557 1.00 84.44 334 LEU A CA 1
ATOM 2666 C C . LEU A 1 334 ? 21.884 -12.807 -2.370 1.00 84.44 334 LEU A C 1
ATOM 2668 O O . LEU A 1 334 ? 21.075 -13.522 -1.783 1.00 84.44 334 LEU A O 1
ATOM 2672 N N . VAL A 1 335 ? 22.011 -12.784 -3.697 1.00 84.94 335 VAL A N 1
ATOM 2673 C CA . VAL A 1 335 ? 21.213 -13.603 -4.623 1.00 84.94 335 VAL A CA 1
ATOM 2674 C C . VAL A 1 335 ? 21.970 -14.833 -5.125 1.00 84.94 335 VAL A C 1
ATOM 2676 O O . VAL A 1 335 ? 21.369 -15.714 -5.730 1.00 84.94 335 VAL A O 1
ATOM 2679 N N . SER A 1 336 ? 23.276 -14.913 -4.843 1.00 76.94 336 SER A N 1
ATOM 2680 C CA . SER A 1 336 ? 24.171 -15.993 -5.280 1.00 76.94 336 SER A CA 1
ATOM 2681 C C . SER A 1 336 ? 23.822 -17.383 -4.730 1.00 76.94 336 SER A C 1
ATOM 2683 O O . SER A 1 336 ? 24.266 -18.386 -5.286 1.00 76.94 336 SER A O 1
ATOM 2685 N N . GLU A 1 337 ? 23.036 -17.448 -3.648 1.00 81.25 337 GLU A N 1
ATOM 2686 C CA . GLU A 1 337 ? 22.557 -18.702 -3.051 1.00 81.25 337 GLU A CA 1
ATOM 2687 C C . GLU A 1 337 ? 21.460 -19.370 -3.914 1.00 81.25 337 GLU A C 1
ATOM 2689 O O . GLU A 1 337 ? 21.280 -20.586 -3.835 1.00 81.25 337 GLU A O 1
ATOM 2694 N N . ASP A 1 338 ? 20.763 -18.607 -4.766 1.00 85.31 338 ASP A N 1
ATOM 2695 C CA . ASP A 1 338 ? 19.686 -19.085 -5.640 1.00 85.31 338 ASP A CA 1
ATOM 2696 C C . ASP A 1 338 ? 20.153 -19.249 -7.107 1.00 85.31 338 ASP A C 1
ATOM 2698 O O . ASP A 1 338 ? 21.072 -18.557 -7.559 1.00 85.31 338 ASP A O 1
ATOM 2702 N N . PRO A 1 339 ? 19.523 -20.133 -7.911 1.00 86.88 339 PRO A N 1
ATOM 2703 C CA . PRO A 1 339 ? 19.902 -20.315 -9.309 1.00 86.88 339 PRO A CA 1
ATOM 2704 C C . PRO A 1 339 ? 19.686 -19.040 -10.136 1.00 86.88 339 PRO A C 1
ATOM 2706 O O . PRO A 1 339 ? 18.598 -18.463 -10.137 1.00 86.88 339 PRO A O 1
ATOM 2709 N N . ARG A 1 340 ? 20.698 -18.641 -10.921 1.00 87.12 340 ARG A N 1
ATOM 2710 C CA . ARG A 1 340 ? 20.633 -17.456 -11.801 1.00 87.12 340 ARG A CA 1
ATOM 2711 C C . ARG A 1 340 ? 19.422 -17.472 -12.743 1.00 87.12 340 ARG A C 1
ATOM 2713 O O . ARG A 1 340 ? 18.803 -16.437 -12.951 1.00 87.12 340 ARG A O 1
ATOM 2720 N N . GLU A 1 341 ? 19.057 -18.648 -13.251 1.00 89.38 341 GLU A N 1
ATOM 2721 C CA . GLU A 1 341 ? 17.901 -18.841 -14.135 1.00 89.38 341 GLU A CA 1
ATOM 2722 C C . GLU A 1 341 ? 16.578 -18.389 -13.494 1.00 89.38 341 GLU A C 1
ATOM 2724 O O . GLU A 1 341 ? 15.712 -17.843 -14.178 1.00 89.38 341 GLU A O 1
ATOM 2729 N N . GLU A 1 342 ? 16.414 -18.557 -12.178 1.00 91.62 342 GLU A N 1
ATOM 2730 C CA . GLU A 1 342 ? 15.197 -18.117 -11.491 1.00 91.62 342 GLU A CA 1
ATOM 2731 C C . GLU A 1 342 ? 15.112 -16.592 -11.414 1.00 91.62 342 GLU A C 1
ATOM 2733 O O . GLU A 1 342 ? 14.039 -16.019 -11.610 1.00 91.62 342 GLU A O 1
ATOM 2738 N N . TRP A 1 343 ? 16.247 -15.925 -11.189 1.00 93.06 343 TRP A N 1
ATOM 2739 C CA . TRP A 1 343 ? 16.327 -14.468 -11.232 1.00 93.06 343 TRP A CA 1
ATOM 2740 C C . TRP A 1 343 ? 16.083 -13.938 -12.636 1.00 93.06 343 TRP A C 1
ATOM 2742 O O . TRP A 1 343 ? 15.305 -12.999 -12.791 1.00 93.06 343 TRP A O 1
ATOM 2752 N N . ASP A 1 344 ? 16.682 -14.550 -13.657 1.00 90.12 344 ASP A N 1
ATOM 2753 C CA . ASP A 1 344 ? 16.440 -14.168 -15.049 1.00 90.12 344 ASP A CA 1
ATOM 2754 C C . ASP A 1 344 ? 14.954 -14.302 -15.414 1.00 90.12 344 ASP A C 1
ATOM 2756 O O . ASP A 1 344 ? 14.346 -13.379 -15.961 1.00 90.12 344 ASP A O 1
ATOM 2760 N N . THR A 1 345 ? 14.317 -15.394 -14.989 1.00 90.19 345 THR A N 1
ATOM 2761 C CA . THR A 1 345 ? 12.889 -15.615 -15.246 1.00 90.19 345 THR A CA 1
ATOM 2762 C C . THR A 1 345 ? 11.995 -14.642 -14.468 1.00 90.19 345 THR A C 1
ATOM 2764 O O . THR A 1 345 ? 10.982 -14.178 -14.996 1.00 90.19 345 THR A O 1
ATOM 2767 N N . LEU A 1 346 ? 12.356 -14.279 -13.232 1.00 93.31 346 LEU A N 1
ATOM 2768 C CA . LEU A 1 346 ? 11.658 -13.245 -12.459 1.00 93.31 346 LEU A CA 1
ATOM 2769 C C . LEU A 1 346 ? 11.713 -11.882 -13.170 1.00 93.31 346 LEU A C 1
ATOM 2771 O O . LEU A 1 346 ? 10.685 -11.204 -13.262 1.00 93.31 346 LEU A O 1
ATOM 2775 N N . HIS A 1 347 ? 12.879 -11.485 -13.693 1.00 93.12 347 HIS A N 1
ATOM 2776 C CA . HIS A 1 347 ? 13.020 -10.255 -14.478 1.00 93.12 347 HIS A CA 1
ATOM 2777 C C . HIS A 1 347 ? 12.110 -10.271 -15.706 1.00 93.12 347 HIS A C 1
ATOM 2779 O O . HIS A 1 347 ? 11.314 -9.347 -15.894 1.00 93.12 347 HIS A O 1
ATOM 2785 N N . ASP A 1 348 ? 12.174 -11.342 -16.497 1.00 90.69 348 ASP A N 1
ATOM 2786 C CA . ASP A 1 348 ? 11.361 -11.498 -17.702 1.00 90.69 348 ASP A CA 1
ATOM 2787 C C . ASP A 1 348 ? 9.859 -11.485 -17.391 1.00 90.69 348 ASP A C 1
ATOM 2789 O O . ASP A 1 348 ? 9.082 -10.832 -18.095 1.00 90.69 348 ASP A O 1
ATOM 2793 N N . ALA A 1 349 ? 9.438 -12.127 -16.299 1.00 91.38 349 ALA A N 1
ATOM 2794 C CA . ALA A 1 349 ? 8.050 -12.122 -15.851 1.00 91.38 349 ALA A CA 1
ATOM 2795 C C . ALA A 1 349 ? 7.575 -10.712 -15.452 1.00 91.38 349 ALA A C 1
ATOM 2797 O O . ALA A 1 349 ? 6.475 -10.302 -15.832 1.00 91.38 349 ALA A O 1
ATOM 2798 N N . ILE A 1 350 ? 8.404 -9.930 -14.750 1.00 91.94 350 ILE A N 1
ATOM 2799 C CA . ILE A 1 350 ? 8.093 -8.531 -14.412 1.00 91.94 350 ILE A CA 1
ATOM 2800 C C . ILE A 1 350 ? 8.019 -7.673 -15.683 1.00 91.94 350 ILE A C 1
ATOM 2802 O O . ILE A 1 350 ? 7.086 -6.879 -15.836 1.00 91.94 350 ILE A O 1
ATOM 2806 N N . PHE A 1 351 ? 8.951 -7.841 -16.626 1.00 89.56 351 PHE A N 1
ATOM 2807 C CA . PHE A 1 351 ? 8.922 -7.122 -17.903 1.00 89.56 351 PHE A CA 1
ATOM 2808 C C . PHE A 1 351 ? 7.659 -7.451 -18.703 1.00 89.56 351 PHE A C 1
ATOM 2810 O O . PHE A 1 351 ? 7.002 -6.541 -19.216 1.00 89.56 351 PHE A O 1
ATOM 2817 N N . ALA A 1 352 ? 7.273 -8.727 -18.764 1.00 88.88 352 ALA A N 1
ATOM 2818 C CA . ALA A 1 352 ? 6.045 -9.173 -19.412 1.00 88.88 352 ALA A CA 1
ATOM 2819 C C . ALA A 1 352 ? 4.797 -8.563 -18.753 1.00 88.88 352 ALA A C 1
ATOM 2821 O O . ALA A 1 352 ? 3.927 -8.039 -19.454 1.00 88.88 352 ALA A O 1
ATOM 2822 N N . GLN A 1 353 ? 4.736 -8.536 -17.419 1.00 87.44 353 GLN A N 1
ATOM 2823 C CA . GLN A 1 353 ? 3.607 -7.959 -16.688 1.00 87.44 353 GLN A CA 1
ATOM 2824 C C . GLN A 1 353 ? 3.479 -6.446 -16.940 1.00 87.44 353 GLN A C 1
ATOM 2826 O O . GLN A 1 353 ? 2.399 -5.946 -17.267 1.00 87.44 353 GLN A O 1
ATOM 2831 N N . ILE A 1 354 ? 4.589 -5.700 -16.908 1.00 89.50 354 ILE A N 1
ATOM 2832 C CA . ILE A 1 354 ? 4.592 -4.266 -17.251 1.00 89.50 354 ILE A CA 1
ATOM 2833 C C . ILE A 1 354 ? 4.223 -4.059 -18.725 1.00 89.50 354 ILE A C 1
ATOM 2835 O O . ILE A 1 354 ? 3.517 -3.111 -19.074 1.00 89.50 354 ILE A O 1
ATOM 2839 N N . HIS A 1 355 ? 4.675 -4.943 -19.615 1.00 85.62 355 HIS A N 1
ATOM 2840 C CA . HIS A 1 355 ? 4.337 -4.885 -21.031 1.00 85.62 355 HIS A CA 1
ATOM 2841 C C . HIS A 1 355 ? 2.824 -5.027 -21.265 1.00 85.62 355 HIS A C 1
ATOM 2843 O O . HIS A 1 355 ? 2.280 -4.327 -22.134 1.00 85.62 355 HIS A O 1
ATOM 2849 N N . CYS A 1 356 ? 2.142 -5.872 -20.485 1.00 86.19 356 CYS A N 1
ATOM 2850 C CA . CYS A 1 356 ? 0.684 -6.004 -20.484 1.00 86.19 356 CYS A CA 1
ATOM 2851 C C . CYS A 1 356 ? -0.002 -4.704 -20.040 1.00 86.19 356 CYS A C 1
ATOM 2853 O O . CYS A 1 356 ? -0.884 -4.219 -20.745 1.00 86.19 356 CYS A O 1
ATOM 2855 N N . PHE A 1 357 ? 0.474 -4.072 -18.963 1.00 86.38 357 PHE A N 1
ATOM 2856 C CA . PHE A 1 357 ? -0.086 -2.809 -18.457 1.00 86.38 357 PHE A CA 1
ATOM 2857 C C . PHE A 1 357 ? 0.416 -1.545 -19.163 1.00 86.38 357 PHE A C 1
ATOM 2859 O O . PHE A 1 357 ? 0.025 -0.435 -18.805 1.00 86.38 357 PHE A O 1
ATOM 2866 N N . SER A 1 358 ? 1.281 -1.672 -20.172 1.00 82.75 358 SER A N 1
ATOM 2867 C CA . SER A 1 358 ? 1.919 -0.516 -20.815 1.00 82.75 358 SER A CA 1
ATOM 2868 C C . SER A 1 358 ? 0.934 0.536 -21.334 1.00 82.75 358 SER A C 1
ATOM 2870 O O . SER A 1 358 ? 1.288 1.707 -21.351 1.00 82.75 358 SER A O 1
ATOM 2872 N N . GLY A 1 359 ? -0.289 0.146 -21.715 1.00 80.19 359 GLY A N 1
ATOM 2873 C CA . GLY A 1 359 ? -1.345 1.066 -22.152 1.00 80.19 359 GLY A CA 1
ATOM 2874 C C . GLY A 1 359 ? -1.967 1.914 -21.034 1.00 80.19 359 GLY A C 1
ATOM 2875 O O . GLY A 1 359 ? -2.454 3.009 -21.319 1.00 80.19 359 GLY A O 1
ATOM 2876 N N . ASP A 1 360 ? -1.899 1.445 -19.788 1.00 84.31 360 ASP A N 1
ATOM 2877 C CA . ASP A 1 360 ? -2.510 2.075 -18.611 1.00 84.31 360 ASP A CA 1
ATOM 2878 C C . ASP A 1 360 ? -1.518 2.944 -17.824 1.00 84.31 360 ASP A C 1
ATOM 2880 O O . ASP A 1 360 ? -1.907 3.705 -16.938 1.00 84.31 360 ASP A O 1
ATOM 2884 N N . LEU A 1 361 ? -0.225 2.873 -18.161 1.00 86.12 361 LEU A N 1
ATOM 2885 C CA . LEU A 1 361 ? 0.807 3.684 -17.524 1.00 86.12 361 LEU A CA 1
ATOM 2886 C C . LEU A 1 361 ? 0.599 5.176 -17.813 1.00 86.12 361 LEU A C 1
ATOM 2888 O O . LEU A 1 361 ? 0.539 5.614 -18.966 1.00 86.12 361 LEU A O 1
ATOM 2892 N N . SER A 1 362 ? 0.584 5.980 -16.755 1.00 87.06 362 SER A N 1
ATOM 2893 C CA . SER A 1 362 ? 0.749 7.430 -16.855 1.00 87.06 362 SER A CA 1
ATOM 2894 C C . SER A 1 362 ? 2.177 7.800 -17.265 1.00 87.06 362 SER A C 1
ATOM 2896 O O . SER A 1 362 ? 3.122 7.040 -17.052 1.00 87.06 362 SER A O 1
ATOM 2898 N N . VAL A 1 363 ? 2.357 9.027 -17.767 1.00 88.62 363 VAL A N 1
ATOM 2899 C CA . VAL A 1 363 ? 3.675 9.600 -18.102 1.00 88.62 363 VAL A CA 1
ATOM 2900 C C . VAL A 1 363 ? 4.667 9.446 -16.941 1.00 88.62 363 VAL A C 1
ATOM 2902 O O . VAL A 1 363 ? 5.808 9.040 -17.152 1.00 88.62 363 VAL A O 1
ATOM 2905 N N . GLN A 1 364 ? 4.220 9.711 -15.709 1.00 89.69 364 GLN A N 1
ATOM 2906 C CA . GLN A 1 364 ? 5.054 9.595 -14.510 1.00 89.69 364 GLN A CA 1
ATOM 2907 C C . GLN A 1 364 ? 5.441 8.150 -14.210 1.00 89.69 364 GLN A C 1
ATOM 2909 O O . GLN A 1 364 ? 6.603 7.870 -13.922 1.00 89.69 364 GLN A O 1
ATOM 2914 N N . GLN A 1 365 ? 4.484 7.223 -14.286 1.00 91.50 365 GLN A N 1
ATOM 2915 C CA . GLN A 1 365 ? 4.761 5.808 -14.051 1.00 91.50 365 GLN A CA 1
ATOM 2916 C C . GLN A 1 365 ? 5.707 5.252 -15.122 1.00 91.50 365 GLN A C 1
ATOM 2918 O O . GLN A 1 365 ? 6.643 4.543 -14.772 1.00 91.50 365 GLN A O 1
ATOM 2923 N N . THR A 1 366 ? 5.548 5.626 -16.399 1.00 92.88 366 THR A N 1
ATOM 2924 C CA . THR A 1 366 ? 6.469 5.194 -17.464 1.00 92.88 366 THR A CA 1
ATOM 2925 C C . THR A 1 366 ? 7.901 5.675 -17.219 1.00 92.88 366 THR A C 1
ATOM 2927 O O . THR A 1 366 ? 8.840 4.906 -17.405 1.00 92.88 366 THR A O 1
ATOM 2930 N N . ILE A 1 367 ? 8.091 6.915 -16.754 1.00 92.50 367 ILE A N 1
ATOM 2931 C CA . ILE A 1 367 ? 9.430 7.405 -16.398 1.00 92.50 367 ILE A CA 1
ATOM 2932 C C . ILE A 1 367 ? 10.005 6.690 -15.191 1.00 92.50 367 ILE A C 1
ATOM 2934 O O . ILE A 1 367 ? 11.172 6.315 -15.235 1.00 92.50 367 ILE A O 1
ATOM 2938 N N . ARG A 1 368 ? 9.202 6.428 -14.157 1.00 92.75 368 ARG A N 1
ATOM 2939 C CA . ARG A 1 368 ? 9.660 5.627 -13.018 1.00 92.75 368 ARG A CA 1
ATOM 2940 C C . ARG A 1 368 ? 10.120 4.244 -13.463 1.00 92.75 368 ARG A C 1
ATOM 2942 O O . ARG A 1 368 ? 11.173 3.814 -13.020 1.00 92.75 368 ARG A O 1
ATOM 2949 N N . VAL A 1 369 ? 9.392 3.583 -14.368 1.00 95.31 369 VAL A N 1
ATOM 2950 C CA . VAL A 1 369 ? 9.822 2.296 -14.941 1.00 95.31 369 VAL A CA 1
ATOM 2951 C C . VAL A 1 369 ? 11.193 2.434 -15.602 1.00 95.31 369 VAL A C 1
ATOM 2953 O O . VAL A 1 369 ? 12.090 1.667 -15.276 1.00 95.31 369 VAL A O 1
ATOM 2956 N N . PHE A 1 370 ? 11.401 3.438 -16.460 1.00 93.31 370 PHE A N 1
ATOM 2957 C CA . PHE A 1 370 ? 12.714 3.660 -17.073 1.00 93.31 370 PHE A CA 1
ATOM 2958 C C . PHE A 1 370 ? 13.824 3.940 -16.053 1.00 93.31 370 PHE A C 1
ATOM 2960 O O . PHE A 1 370 ? 14.921 3.417 -16.215 1.00 93.31 370 PHE A O 1
ATOM 2967 N N . GLU A 1 371 ? 13.555 4.722 -15.004 1.00 92.06 371 GLU A N 1
ATOM 2968 C CA . GLU A 1 371 ? 14.518 4.985 -13.925 1.00 92.06 371 GLU A CA 1
ATOM 2969 C C . GLU A 1 371 ? 14.876 3.700 -13.161 1.00 92.06 371 GLU A C 1
ATOM 2971 O O . GLU A 1 371 ? 16.046 3.487 -12.845 1.00 92.06 371 GLU A O 1
ATOM 2976 N N . GLN A 1 372 ? 13.896 2.828 -12.887 1.00 94.38 372 GLN A N 1
ATOM 2977 C CA . GLN A 1 372 ? 14.153 1.560 -12.203 1.00 94.38 372 GLN A CA 1
ATOM 2978 C C . GLN A 1 372 ? 14.970 0.598 -13.063 1.00 94.38 372 GLN A C 1
ATOM 2980 O O . GLN A 1 372 ? 15.920 0.007 -12.557 1.00 94.38 372 GLN A O 1
ATOM 2985 N N . LEU A 1 373 ? 14.640 0.485 -14.351 1.00 93.19 373 LEU A N 1
ATOM 2986 C CA . LEU A 1 373 ? 15.392 -0.332 -15.301 1.00 93.19 373 LEU A CA 1
ATOM 2987 C C . LEU A 1 373 ? 16.829 0.182 -15.467 1.00 93.19 373 LEU A C 1
ATOM 2989 O O . LEU A 1 373 ? 17.756 -0.620 -15.511 1.00 93.19 373 LEU A O 1
ATOM 2993 N N . ASP A 1 374 ? 17.032 1.507 -15.531 1.00 90.69 374 ASP A N 1
ATOM 2994 C CA . ASP A 1 374 ? 18.374 2.107 -15.646 1.00 90.69 374 ASP A CA 1
ATOM 2995 C C . ASP A 1 374 ? 19.226 1.753 -14.428 1.00 90.69 374 ASP A C 1
ATOM 2997 O O . ASP A 1 374 ? 20.364 1.317 -14.569 1.00 90.69 374 ASP A O 1
ATOM 3001 N N . ALA A 1 375 ? 18.641 1.843 -13.234 1.00 88.69 375 ALA A N 1
ATOM 3002 C CA . ALA A 1 375 ? 19.310 1.452 -12.002 1.00 88.69 375 ALA A CA 1
ATOM 3003 C C . ALA A 1 375 ? 19.598 -0.056 -11.903 1.00 88.69 375 ALA A C 1
ATOM 3005 O O . ALA A 1 375 ? 20.556 -0.441 -11.243 1.00 88.69 375 ALA A O 1
ATOM 3006 N N . MET A 1 376 ? 18.787 -0.903 -12.538 1.00 91.88 376 MET A N 1
ATOM 3007 C CA . MET A 1 376 ? 19.052 -2.343 -12.605 1.00 91.88 376 MET A CA 1
ATOM 3008 C C . MET A 1 376 ? 20.174 -2.654 -13.593 1.00 91.88 376 MET A C 1
ATOM 3010 O O . MET A 1 376 ? 21.012 -3.490 -13.304 1.00 91.88 376 MET A O 1
ATOM 3014 N N . SER A 1 377 ? 20.246 -1.941 -14.720 1.00 89.06 377 SER A N 1
ATOM 3015 C CA . SER A 1 377 ? 21.213 -2.209 -15.797 1.00 89.06 377 SER A CA 1
ATOM 3016 C C . SER A 1 377 ? 22.692 -2.061 -15.413 1.00 89.06 377 SER A C 1
ATOM 3018 O O . SER A 1 377 ? 23.567 -2.401 -16.204 1.00 89.06 377 SER A O 1
ATOM 3020 N N . THR A 1 378 ? 22.978 -1.533 -14.221 1.00 84.31 378 THR A N 1
ATOM 3021 C CA . THR A 1 378 ? 24.337 -1.362 -13.699 1.00 84.31 378 THR A CA 1
ATOM 3022 C C . THR A 1 378 ? 24.814 -2.511 -12.808 1.00 84.31 378 THR A C 1
ATOM 3024 O O . THR A 1 378 ? 25.948 -2.444 -12.347 1.00 84.31 378 THR A O 1
ATOM 3027 N N . SER A 1 379 ? 23.977 -3.512 -12.518 1.00 90.00 379 SER A N 1
ATOM 3028 C CA . SER A 1 379 ? 24.356 -4.677 -11.704 1.00 90.00 379 SER A CA 1
ATOM 3029 C C . SER A 1 379 ? 24.776 -5.879 -12.560 1.00 90.00 379 SER A C 1
ATOM 3031 O O . SER A 1 379 ? 24.299 -6.061 -13.686 1.00 90.00 379 SER A O 1
ATOM 3033 N N . ASP A 1 380 ? 25.611 -6.749 -11.987 1.00 89.75 380 ASP A N 1
ATOM 3034 C CA . ASP A 1 380 ? 26.209 -7.911 -12.666 1.00 89.75 380 ASP A CA 1
ATOM 3035 C C . ASP A 1 380 ? 25.227 -9.078 -12.874 1.00 89.75 380 ASP A C 1
ATOM 3037 O O . ASP A 1 380 ? 25.461 -9.992 -13.676 1.00 89.75 380 ASP A O 1
ATOM 3041 N N . TRP A 1 381 ? 24.105 -9.045 -12.156 1.00 92.12 381 TRP A N 1
ATOM 3042 C CA . TRP A 1 381 ? 23.067 -10.074 -12.171 1.00 92.12 381 TRP A CA 1
ATOM 3043 C C . TRP A 1 381 ? 21.737 -9.575 -12.754 1.00 92.12 381 TRP A C 1
ATOM 3045 O O . TRP A 1 381 ? 20.724 -10.268 -12.669 1.00 92.12 381 TRP A O 1
ATOM 3055 N N . SER A 1 382 ? 21.720 -8.386 -13.364 1.00 89.62 382 SER A N 1
ATOM 3056 C CA . SER A 1 382 ? 20.547 -7.901 -14.091 1.00 89.62 382 SER A CA 1
ATOM 3057 C C . SER A 1 382 ? 20.336 -8.637 -15.413 1.00 89.62 382 SER A C 1
ATOM 3059 O O . SER A 1 382 ? 21.272 -8.915 -16.168 1.00 89.62 382 SER A O 1
ATOM 3061 N N . THR A 1 383 ? 19.071 -8.899 -15.732 1.00 88.75 383 THR A N 1
ATOM 3062 C CA . THR A 1 383 ? 18.672 -9.359 -17.063 1.00 88.75 383 THR A CA 1
ATOM 3063 C C . THR A 1 383 ? 18.548 -8.153 -18.000 1.00 88.75 383 THR A C 1
ATOM 3065 O O . THR A 1 383 ? 17.859 -7.179 -17.660 1.00 88.75 383 THR A O 1
ATOM 3068 N N . PRO A 1 384 ? 19.181 -8.177 -19.190 1.00 87.75 384 PRO A N 1
ATOM 3069 C CA . PRO A 1 384 ? 19.089 -7.083 -20.147 1.00 87.75 384 PRO A CA 1
ATOM 3070 C C . PRO A 1 384 ? 17.639 -6.761 -20.509 1.00 87.75 384 PRO A C 1
ATOM 3072 O O . PRO A 1 384 ? 16.852 -7.642 -20.846 1.00 87.75 384 PRO A O 1
ATOM 3075 N N . THR A 1 385 ? 17.288 -5.475 -20.498 1.00 87.62 385 THR A N 1
ATOM 3076 C CA . THR A 1 385 ? 15.936 -5.043 -20.865 1.00 87.62 385 THR A CA 1
ATOM 3077 C C . THR A 1 385 ? 15.655 -5.355 -22.344 1.00 87.62 385 THR A C 1
ATOM 3079 O O . THR A 1 385 ? 16.381 -4.859 -23.213 1.00 87.62 385 THR A O 1
ATOM 3082 N N . PRO A 1 386 ? 14.579 -6.095 -22.684 1.00 87.00 386 PRO A N 1
ATOM 3083 C CA . PRO A 1 386 ? 14.266 -6.401 -24.076 1.00 87.00 386 PRO A CA 1
ATOM 3084 C C . PRO A 1 386 ? 13.998 -5.134 -24.902 1.00 87.00 386 PRO A C 1
ATOM 3086 O O . PRO A 1 386 ? 13.177 -4.291 -24.533 1.00 87.00 386 PRO A O 1
ATOM 3089 N N . PHE A 1 387 ? 14.628 -5.015 -26.074 1.00 84.06 387 PHE A N 1
ATOM 3090 C CA . PHE A 1 387 ? 14.489 -3.831 -26.938 1.00 84.06 387 PHE A CA 1
ATOM 3091 C C . PHE A 1 387 ? 13.033 -3.552 -27.347 1.00 84.06 387 PHE A C 1
ATOM 3093 O O . PHE A 1 387 ? 12.586 -2.407 -27.359 1.00 84.06 387 PHE A O 1
ATOM 3100 N N . ALA A 1 388 ? 12.265 -4.600 -27.660 1.00 84.62 388 ALA A N 1
ATOM 3101 C CA . ALA A 1 388 ? 10.854 -4.460 -28.024 1.00 84.62 388 ALA A CA 1
ATOM 3102 C C . ALA A 1 388 ? 10.013 -3.881 -26.871 1.00 84.62 388 ALA A C 1
ATOM 3104 O O . ALA A 1 388 ? 9.091 -3.095 -27.101 1.00 84.62 388 ALA A O 1
ATOM 3105 N N . PHE A 1 389 ? 10.357 -4.235 -25.630 1.00 87.25 389 PHE A N 1
ATOM 3106 C CA . PHE A 1 389 ? 9.706 -3.717 -24.434 1.00 87.25 389 PHE A CA 1
ATOM 3107 C C . PHE A 1 389 ? 10.040 -2.236 -24.216 1.00 87.25 389 PHE A C 1
ATOM 3109 O O . PHE A 1 389 ? 9.122 -1.418 -24.086 1.00 87.25 389 PHE A O 1
ATOM 3116 N N . SER A 1 390 ? 11.323 -1.861 -24.266 1.00 86.44 390 SER A N 1
ATOM 3117 C CA . SER A 1 390 ? 11.739 -0.464 -24.086 1.00 86.44 390 SER A CA 1
ATOM 3118 C C . SER A 1 390 ? 11.217 0.456 -25.198 1.00 86.44 390 SER A C 1
ATOM 3120 O O . SER A 1 390 ? 10.750 1.563 -24.914 1.00 86.44 390 SER A O 1
ATOM 3122 N N . ASP A 1 391 ? 11.184 -0.008 -26.452 1.00 86.50 391 ASP A N 1
ATOM 3123 C CA . ASP A 1 391 ? 10.617 0.747 -27.574 1.00 86.50 391 ASP A CA 1
ATOM 3124 C C . ASP A 1 391 ? 9.099 0.951 -27.437 1.00 86.50 391 ASP A C 1
ATOM 3126 O O . ASP A 1 391 ? 8.586 2.048 -27.689 1.00 86.50 391 ASP A O 1
ATOM 3130 N N . LYS A 1 392 ? 8.361 -0.064 -26.967 1.00 87.56 392 LYS A N 1
ATOM 3131 C CA . LYS A 1 392 ? 6.921 0.070 -26.701 1.00 87.56 392 LYS A CA 1
ATOM 3132 C C . LYS A 1 392 ? 6.642 1.086 -25.595 1.00 87.56 392 LYS A C 1
ATOM 3134 O O . LYS A 1 392 ? 5.793 1.961 -25.788 1.00 87.56 392 LYS A O 1
ATOM 3139 N N . LEU A 1 393 ? 7.367 1.020 -24.475 1.00 89.75 393 LEU A N 1
ATOM 3140 C CA . LEU A 1 393 ? 7.243 2.000 -23.391 1.00 89.75 393 LEU A CA 1
ATOM 3141 C C . LEU A 1 393 ? 7.574 3.416 -23.875 1.00 89.75 393 LEU A C 1
ATOM 3143 O O . LEU A 1 393 ? 6.850 4.359 -23.561 1.00 89.75 393 LEU A O 1
ATOM 3147 N N . LYS A 1 394 ? 8.610 3.569 -24.710 1.00 90.75 394 LYS A N 1
ATOM 3148 C CA . LYS A 1 394 ? 9.002 4.857 -25.300 1.00 90.75 394 LYS A CA 1
ATOM 3149 C C . LYS A 1 394 ? 7.894 5.420 -26.193 1.00 90.75 394 LYS A C 1
ATOM 3151 O O . LYS A 1 394 ? 7.522 6.589 -26.074 1.00 90.75 394 LYS A O 1
ATOM 3156 N N . LYS A 1 395 ? 7.321 4.591 -27.071 1.00 89.50 395 LYS A N 1
ATOM 3157 C CA . LYS A 1 395 ? 6.180 4.970 -27.922 1.00 89.50 395 LYS A CA 1
ATOM 3158 C C . LYS A 1 395 ? 4.974 5.395 -27.088 1.00 89.50 395 LYS A C 1
ATOM 3160 O O . LYS A 1 395 ? 4.341 6.401 -27.420 1.00 89.50 395 LYS A O 1
ATOM 3165 N N . HIS A 1 396 ? 4.675 4.667 -26.012 1.00 88.62 396 HIS A N 1
ATOM 3166 C CA . HIS A 1 396 ? 3.585 5.005 -25.098 1.00 88.62 396 HIS A CA 1
ATOM 3167 C C . HIS A 1 396 ? 3.832 6.328 -24.373 1.00 88.62 396 HIS A C 1
ATOM 3169 O O . HIS A 1 396 ? 2.968 7.201 -24.418 1.00 88.62 396 HIS A O 1
ATOM 3175 N N . PHE A 1 397 ? 5.032 6.531 -23.823 1.00 90.19 397 PHE A N 1
ATOM 3176 C CA . PHE A 1 397 ? 5.444 7.787 -23.195 1.00 90.19 397 PHE A CA 1
ATOM 3177 C C . PHE A 1 397 ? 5.197 8.982 -24.122 1.00 90.19 397 PHE A C 1
ATOM 3179 O O . PHE A 1 397 ? 4.475 9.916 -23.776 1.00 90.19 397 PHE A O 1
ATOM 3186 N N . PHE A 1 398 ? 5.697 8.916 -25.358 1.00 87.88 398 PHE A N 1
ATOM 3187 C CA . PHE A 1 398 ? 5.492 9.996 -26.318 1.00 87.88 398 PHE A CA 1
ATOM 3188 C C . PHE A 1 398 ? 4.033 10.173 -26.750 1.00 87.88 398 PHE A C 1
ATOM 3190 O O . PHE A 1 398 ? 3.615 11.298 -27.041 1.00 87.88 398 PHE A O 1
ATOM 3197 N N . LYS A 1 399 ? 3.254 9.089 -26.841 1.00 87.94 399 LYS A N 1
ATOM 3198 C CA . LYS A 1 399 ? 1.818 9.155 -27.142 1.00 87.94 399 LYS A CA 1
ATOM 3199 C C . LYS A 1 399 ? 1.061 9.845 -26.005 1.00 87.94 399 LYS A C 1
ATOM 3201 O O . LYS A 1 399 ? 0.232 10.711 -26.281 1.00 87.94 399 LYS A O 1
ATOM 3206 N N . ALA A 1 400 ? 1.378 9.510 -24.758 1.00 85.62 400 ALA A N 1
ATOM 3207 C CA . ALA A 1 400 ? 0.793 10.112 -23.567 1.00 85.62 400 ALA A CA 1
ATOM 3208 C C . ALA A 1 400 ? 1.159 11.603 -23.450 1.00 85.62 400 ALA A C 1
ATOM 3210 O O . ALA A 1 400 ? 0.260 12.431 -23.304 1.00 85.62 400 ALA A O 1
ATOM 3211 N N . CYS A 1 401 ? 2.433 11.971 -23.646 1.00 85.00 401 CYS A N 1
ATOM 3212 C CA . CYS A 1 401 ? 2.856 13.375 -23.708 1.00 85.00 401 CYS A CA 1
ATOM 3213 C C . CYS A 1 401 ? 2.128 14.144 -24.818 1.00 85.00 401 CYS A C 1
ATOM 3215 O O . CYS A 1 401 ? 1.622 15.236 -24.576 1.00 85.00 401 CYS A O 1
ATOM 3217 N N . LYS A 1 402 ? 2.010 13.570 -26.027 1.00 85.62 402 LYS A N 1
ATOM 3218 C CA . LYS A 1 402 ? 1.279 14.209 -27.132 1.00 85.62 402 LYS A CA 1
ATOM 3219 C C . LYS A 1 402 ? -0.196 14.426 -26.785 1.00 85.62 402 LYS A C 1
ATOM 3221 O O . LYS A 1 402 ? -0.726 15.486 -27.099 1.00 85.62 402 LYS A O 1
ATOM 3226 N N . LYS A 1 403 ? -0.855 13.448 -26.155 1.00 84.69 403 LYS A N 1
ATOM 3227 C CA . LYS A 1 403 ? -2.265 13.553 -25.745 1.00 84.69 403 LYS A CA 1
ATOM 3228 C C . LYS A 1 403 ? -2.469 14.676 -24.725 1.00 84.69 403 LYS A C 1
ATOM 3230 O O . LYS A 1 403 ? -3.368 15.485 -24.913 1.00 84.69 403 LYS A O 1
ATOM 3235 N N . LEU A 1 404 ? -1.610 14.756 -23.706 1.00 79.56 404 LEU A N 1
ATOM 3236 C CA . LEU A 1 404 ? -1.647 15.833 -22.709 1.00 79.56 404 LEU A CA 1
ATOM 3237 C C . LEU A 1 404 ? -1.451 17.207 -23.357 1.00 79.56 404 LEU A C 1
ATOM 3239 O O . LEU A 1 404 ? -2.223 18.124 -23.109 1.00 79.56 404 LEU A O 1
ATOM 3243 N N . LEU A 1 405 ? -0.464 17.322 -24.247 1.00 79.00 405 LEU A N 1
ATOM 3244 C CA . LEU A 1 405 ? -0.171 18.568 -24.954 1.00 79.00 405 LEU A CA 1
ATOM 3245 C C . LEU A 1 405 ? -1.254 18.977 -25.957 1.00 79.00 405 LEU A C 1
ATOM 3247 O O . LEU A 1 405 ? -1.460 20.163 -26.170 1.00 79.00 405 LEU A O 1
ATOM 3251 N N . SER A 1 406 ? -1.950 18.019 -26.573 1.00 82.75 406 SER A N 1
ATOM 3252 C CA . SER A 1 406 ? -3.055 18.319 -27.500 1.00 82.75 406 SER A CA 1
ATOM 3253 C C . SER A 1 406 ? -4.277 18.887 -26.769 1.00 82.75 406 SER A C 1
ATOM 3255 O O . SER A 1 406 ? -5.076 19.585 -27.379 1.00 82.75 406 SER A O 1
ATOM 3257 N N . ASN A 1 407 ? -4.387 18.630 -25.463 1.00 79.75 407 ASN A N 1
ATOM 3258 C CA . ASN A 1 407 ? -5.422 19.169 -24.584 1.00 79.75 407 ASN A CA 1
ATOM 3259 C C . ASN A 1 407 ? -4.881 20.337 -23.736 1.00 79.75 407 ASN A C 1
ATOM 3261 O O . ASN A 1 407 ? -5.314 20.532 -22.601 1.00 79.75 407 ASN A O 1
ATOM 3265 N N . SER A 1 408 ? -3.914 21.102 -24.259 1.00 69.94 408 SER A N 1
ATOM 3266 C CA . SER A 1 408 ? -3.164 22.115 -23.501 1.00 69.94 408 SER A CA 1
ATOM 3267 C C . SER A 1 408 ? -4.026 23.190 -22.841 1.00 69.94 408 SER A C 1
ATOM 3269 O O . SER A 1 408 ? -3.624 23.728 -21.818 1.00 69.94 408 SER A O 1
ATOM 3271 N N . GLU A 1 409 ? -5.197 23.501 -23.400 1.00 72.31 409 GLU A N 1
ATOM 3272 C CA . GLU A 1 409 ? -6.132 24.494 -22.843 1.00 72.31 409 GLU A CA 1
ATOM 3273 C C . GLU A 1 409 ? -6.801 24.030 -21.539 1.00 72.31 409 GLU A C 1
ATOM 3275 O O . GLU A 1 409 ? -7.278 24.849 -20.762 1.00 72.31 409 GLU A O 1
ATOM 3280 N N . GLN A 1 410 ? -6.827 22.719 -21.287 1.00 73.62 410 GLN A N 1
ATOM 3281 C CA . GLN A 1 410 ? -7.413 22.106 -20.089 1.00 73.62 410 GLN A CA 1
ATOM 3282 C C . GLN A 1 410 ? -6.346 21.596 -19.111 1.00 73.62 410 GLN A C 1
ATOM 3284 O O . GLN A 1 410 ? -6.680 21.025 -18.072 1.00 73.62 410 GLN A O 1
ATOM 3289 N N . LEU A 1 411 ? -5.065 21.762 -19.452 1.00 76.50 411 LEU A N 1
ATOM 3290 C CA . LEU A 1 411 ? -3.952 21.240 -18.676 1.00 76.50 411 LEU A CA 1
ATOM 3291 C C . LEU A 1 411 ? -3.750 22.101 -17.427 1.00 76.50 411 LEU A C 1
ATOM 3293 O O . LEU A 1 411 ? -3.515 23.305 -17.521 1.00 76.50 411 LEU A O 1
ATOM 3297 N N . LYS A 1 412 ? -3.812 21.488 -16.245 1.00 83.31 412 LYS A N 1
ATOM 3298 C CA . LYS A 1 412 ? -3.551 22.208 -14.991 1.00 83.31 412 LYS A CA 1
ATOM 3299 C C . LYS A 1 412 ? -2.053 22.463 -14.834 1.00 83.31 412 LYS A C 1
ATOM 3301 O O . LYS A 1 412 ? -1.241 21.632 -15.239 1.00 83.31 412 LYS A O 1
ATOM 3306 N N . GLN A 1 413 ? -1.679 23.554 -14.159 1.00 83.75 413 GLN A N 1
ATOM 3307 C CA . GLN A 1 413 ? -0.272 23.893 -13.893 1.00 83.75 413 GLN A CA 1
ATOM 3308 C C . GLN A 1 413 ? 0.503 22.712 -13.281 1.00 83.75 413 GLN A C 1
ATOM 3310 O O . GLN A 1 413 ? 1.559 22.342 -13.783 1.00 83.75 413 GLN A O 1
ATOM 3315 N N . VAL A 1 414 ? -0.071 22.047 -12.273 1.00 85.06 414 VAL A N 1
ATOM 3316 C CA . VAL A 1 414 ? 0.537 20.879 -11.606 1.00 85.06 414 VAL A CA 1
ATOM 3317 C C . VAL A 1 414 ? 0.815 19.727 -12.583 1.00 85.06 414 VAL A C 1
ATOM 3319 O O . VAL A 1 414 ? 1.857 19.078 -12.517 1.00 85.06 414 VAL A O 1
ATOM 3322 N N . GLU A 1 415 ? -0.099 19.466 -13.519 1.00 84.06 415 GLU A N 1
ATOM 3323 C CA . GLU A 1 415 ? 0.057 18.401 -14.519 1.00 84.06 415 GLU A CA 1
ATOM 3324 C C . GLU A 1 415 ? 1.122 18.765 -15.559 1.00 84.06 415 GLU A C 1
ATOM 3326 O O . GLU A 1 415 ? 1.893 17.905 -16.001 1.00 84.06 415 GLU A O 1
ATOM 3331 N N . ALA A 1 416 ? 1.194 20.045 -15.926 1.00 84.19 416 ALA A N 1
ATOM 3332 C CA . ALA A 1 416 ? 2.194 20.581 -16.834 1.00 84.19 416 ALA A CA 1
ATOM 3333 C C . ALA A 1 416 ? 3.607 20.537 -16.221 1.00 84.19 416 ALA A C 1
ATOM 3335 O O . ALA A 1 416 ? 4.534 20.051 -16.872 1.00 84.19 416 ALA A O 1
ATOM 3336 N N . GLU A 1 417 ? 3.770 20.951 -14.962 1.00 88.94 417 GLU A N 1
ATOM 3337 C CA . GLU A 1 417 ? 5.036 20.874 -14.217 1.00 88.94 417 GLU A CA 1
ATOM 3338 C C . GLU A 1 417 ? 5.517 19.427 -14.089 1.00 88.94 417 GLU A C 1
ATOM 3340 O O . GLU A 1 417 ? 6.656 19.116 -14.450 1.00 88.94 417 GLU A O 1
ATOM 3345 N N . ALA A 1 418 ? 4.628 18.517 -13.679 1.00 87.31 418 ALA A N 1
ATOM 3346 C CA . ALA A 1 418 ? 4.946 17.098 -13.593 1.00 87.31 418 ALA A CA 1
ATOM 3347 C C . ALA A 1 418 ? 5.374 16.541 -14.964 1.00 87.31 418 ALA A C 1
ATOM 3349 O O . ALA A 1 418 ? 6.364 15.814 -15.077 1.00 87.31 418 ALA A O 1
ATOM 3350 N N . THR A 1 419 ? 4.662 16.891 -16.040 1.00 88.12 419 THR A N 1
ATOM 3351 C CA . THR A 1 419 ? 4.996 16.435 -17.400 1.00 88.12 419 THR A CA 1
ATOM 3352 C C . THR A 1 419 ? 6.351 16.969 -17.868 1.00 88.12 419 THR A C 1
ATOM 3354 O O . THR A 1 419 ? 7.128 16.219 -18.465 1.00 88.12 419 THR A O 1
ATOM 3357 N N . LEU A 1 420 ? 6.669 18.234 -17.576 1.00 90.44 420 LEU A N 1
ATOM 3358 C CA . LEU A 1 420 ? 7.984 18.812 -17.858 1.00 90.44 420 LEU A CA 1
ATOM 3359 C C . LEU A 1 420 ? 9.084 18.050 -17.117 1.00 90.44 420 LEU A C 1
ATOM 3361 O O . LEU A 1 420 ? 10.099 17.693 -17.715 1.00 90.44 420 LEU A O 1
ATOM 3365 N N . GLU A 1 421 ? 8.872 17.768 -15.835 1.00 92.50 421 GLU A N 1
ATOM 3366 C CA . GLU A 1 421 ? 9.814 17.006 -15.025 1.00 92.50 421 GLU A CA 1
ATOM 3367 C C . GLU A 1 421 ? 10.062 15.609 -15.613 1.00 92.50 421 GLU A C 1
ATOM 3369 O O . GLU A 1 421 ? 11.215 15.195 -15.771 1.00 92.50 421 GLU A O 1
ATOM 3374 N N . ALA A 1 422 ? 8.999 14.910 -16.015 1.00 91.25 422 ALA A N 1
ATOM 3375 C CA . ALA A 1 422 ? 9.096 13.605 -16.660 1.00 91.25 422 ALA A CA 1
ATOM 3376 C C . ALA A 1 422 ? 9.873 13.661 -17.985 1.00 91.25 422 ALA A C 1
ATOM 3378 O O . ALA A 1 422 ? 10.730 12.814 -18.226 1.00 91.25 422 ALA A O 1
ATOM 3379 N N . LEU A 1 423 ? 9.648 14.676 -18.826 1.00 91.81 423 LEU A N 1
ATOM 3380 C CA . LEU A 1 423 ? 10.406 14.870 -20.069 1.00 91.81 423 LEU A CA 1
ATOM 3381 C C . LEU A 1 423 ? 11.896 15.142 -19.811 1.00 91.81 423 LEU A C 1
ATOM 3383 O O . LEU A 1 423 ? 12.752 14.608 -20.517 1.00 91.81 423 LEU A O 1
ATOM 3387 N N . LEU A 1 424 ? 12.224 15.931 -18.785 1.00 91.94 424 LEU A N 1
ATOM 3388 C CA . LEU A 1 424 ? 13.611 16.201 -18.391 1.00 91.94 424 LEU A CA 1
ATOM 3389 C C . LEU A 1 424 ? 14.303 14.952 -17.826 1.00 91.94 424 LEU A C 1
ATOM 3391 O O . LEU A 1 424 ? 15.479 14.710 -18.103 1.00 91.94 424 LEU A O 1
ATOM 3395 N N . ARG A 1 425 ? 13.586 14.141 -17.042 1.00 91.62 425 ARG A N 1
ATOM 3396 C CA . ARG A 1 425 ? 14.055 12.830 -16.562 1.00 91.62 425 ARG A CA 1
ATOM 3397 C C . ARG A 1 425 ? 14.274 11.863 -17.724 1.00 91.62 425 ARG A C 1
ATOM 3399 O O . ARG A 1 425 ? 15.359 11.300 -17.828 1.00 91.62 425 ARG A O 1
ATOM 3406 N N . PHE A 1 426 ? 13.321 11.766 -18.652 1.00 90.81 426 PHE A N 1
ATOM 3407 C CA . PHE A 1 426 ? 13.461 10.959 -19.865 1.00 90.81 426 PHE A CA 1
ATOM 3408 C C . PHE A 1 426 ? 14.700 11.352 -20.665 1.00 90.81 426 PHE A C 1
ATOM 3410 O O . PHE A 1 426 ? 15.495 10.488 -21.023 1.00 90.81 426 PHE A O 1
ATOM 3417 N N . LYS A 1 427 ? 14.908 12.658 -20.890 1.00 89.25 427 LYS A N 1
ATOM 3418 C CA . LYS A 1 427 ? 16.093 13.169 -21.587 1.00 89.25 427 LYS A CA 1
ATOM 3419 C C . LYS A 1 427 ? 17.378 12.674 -20.920 1.00 89.25 427 LYS A C 1
ATOM 3421 O O . LYS A 1 427 ? 18.235 12.118 -21.603 1.00 89.25 427 LYS A O 1
ATOM 3426 N N . ARG A 1 428 ? 17.485 12.797 -19.590 1.00 87.44 428 ARG A N 1
ATOM 3427 C CA . ARG A 1 428 ? 18.650 12.324 -18.818 1.00 87.44 428 ARG A CA 1
ATOM 3428 C C . ARG A 1 428 ? 18.909 10.826 -18.989 1.00 87.44 428 ARG A C 1
ATOM 3430 O O . ARG A 1 428 ? 20.047 10.457 -19.251 1.00 87.44 428 ARG A O 1
ATOM 3437 N N . ILE A 1 429 ? 17.876 9.991 -18.883 1.00 87.25 429 ILE A N 1
ATOM 3438 C CA . ILE A 1 429 ? 17.998 8.529 -19.040 1.00 87.25 429 ILE A CA 1
ATOM 3439 C C . ILE A 1 429 ? 18.396 8.182 -20.476 1.00 87.25 429 ILE A C 1
ATOM 3441 O O . ILE A 1 429 ? 19.316 7.406 -20.710 1.00 87.25 429 ILE A O 1
ATOM 3445 N N . SER A 1 430 ? 17.758 8.823 -21.455 1.00 84.25 430 SER A N 1
ATOM 3446 C CA . SER A 1 430 ? 17.999 8.566 -22.875 1.00 84.25 430 SER A CA 1
ATOM 3447 C C . SER A 1 430 ? 19.427 8.898 -23.327 1.00 84.25 430 SER A C 1
ATOM 3449 O O . SER A 1 430 ? 19.922 8.283 -24.264 1.00 84.25 430 SER A O 1
ATOM 3451 N N . HIS A 1 431 ? 20.115 9.821 -22.641 1.00 81.56 431 HIS A N 1
ATOM 3452 C CA . HIS A 1 431 ? 21.524 10.134 -22.902 1.00 81.56 431 HIS A CA 1
ATOM 3453 C C . HIS A 1 431 ? 22.494 9.042 -22.433 1.00 81.56 431 HIS A C 1
ATOM 3455 O O . HIS A 1 431 ? 23.621 9.004 -22.918 1.00 81.56 431 HIS A O 1
ATOM 3461 N N . ARG A 1 432 ? 22.081 8.171 -21.502 1.00 78.38 432 ARG A N 1
ATOM 3462 C CA . ARG A 1 432 ? 22.911 7.065 -20.999 1.00 78.38 432 ARG A CA 1
ATOM 3463 C C . ARG A 1 432 ? 22.905 5.854 -21.932 1.00 78.38 432 ARG A C 1
ATOM 3465 O O . ARG A 1 432 ? 23.830 5.058 -21.871 1.00 78.38 432 ARG A O 1
ATOM 3472 N N . CYS A 1 433 ? 21.899 5.731 -22.806 1.00 70.12 433 CYS A N 1
ATOM 3473 C CA . CYS A 1 433 ? 21.751 4.651 -23.796 1.00 70.12 433 CYS A CA 1
ATOM 3474 C C . CYS A 1 433 ? 21.787 3.213 -23.231 1.00 70.12 433 CYS A C 1
ATOM 3476 O O . CYS A 1 433 ? 21.945 2.266 -23.994 1.00 70.12 433 CYS A O 1
ATOM 3478 N N . THR A 1 434 ? 21.613 3.045 -21.922 1.00 73.75 434 THR A N 1
ATOM 3479 C CA . THR A 1 434 ? 21.638 1.770 -21.184 1.00 73.75 434 THR A CA 1
ATOM 3480 C C . THR A 1 434 ? 20.349 0.971 -21.378 1.00 73.75 434 THR A C 1
ATOM 3482 O O . THR A 1 434 ? 20.380 -0.209 -21.704 1.00 73.75 434 THR A O 1
ATOM 3485 N N . VAL A 1 435 ? 19.201 1.636 -21.231 1.00 76.25 435 VAL A N 1
ATOM 3486 C CA . VAL A 1 435 ? 17.868 0.998 -21.255 1.00 76.25 435 VAL A CA 1
ATOM 3487 C C . VAL A 1 435 ? 17.011 1.465 -22.424 1.00 76.25 435 VAL A C 1
ATOM 3489 O O . VAL A 1 435 ? 16.174 0.725 -22.946 1.00 76.25 435 VAL A O 1
ATOM 3492 N N . VAL A 1 436 ? 17.208 2.710 -22.854 1.00 77.06 436 VAL A N 1
ATOM 3493 C CA . VAL A 1 436 ? 16.429 3.326 -23.927 1.00 77.06 436 VAL A CA 1
ATOM 3494 C C . VAL A 1 436 ? 17.372 3.765 -25.028 1.00 77.06 436 VAL A C 1
ATOM 3496 O O . VAL A 1 436 ? 18.164 4.688 -24.849 1.00 77.06 436 VAL A O 1
ATOM 3499 N N . SER A 1 437 ? 17.233 3.147 -26.198 1.00 75.06 437 SER A N 1
ATOM 3500 C CA . SER A 1 437 ? 17.856 3.664 -27.410 1.00 75.06 437 SER A CA 1
ATOM 3501 C C . SER A 1 437 ? 17.136 4.946 -27.841 1.00 75.06 437 SER A C 1
ATOM 3503 O O . SER A 1 437 ? 15.913 4.973 -28.043 1.00 75.06 437 SER A O 1
ATOM 3505 N N . CYS A 1 438 ? 17.895 6.032 -27.962 1.00 74.88 438 CYS A N 1
ATOM 3506 C CA . CYS A 1 438 ? 17.379 7.330 -28.377 1.00 74.88 438 CYS A CA 1
ATOM 3507 C C . CYS A 1 438 ? 17.948 7.686 -29.750 1.00 74.88 438 CYS A C 1
ATOM 3509 O O . CYS A 1 438 ? 19.150 7.892 -29.904 1.00 74.88 438 CYS A O 1
ATOM 3511 N N . SER A 1 439 ? 17.086 7.738 -30.766 1.00 81.50 439 SER A N 1
ATOM 3512 C CA . SER A 1 439 ? 17.481 8.244 -32.080 1.00 81.50 439 SER A CA 1
ATOM 3513 C C . SER A 1 439 ? 17.585 9.775 -32.066 1.00 81.50 439 SER A C 1
ATOM 3515 O O . SER A 1 439 ? 16.991 10.449 -31.225 1.00 81.50 439 SER A O 1
ATOM 3517 N N . VAL A 1 440 ? 18.265 10.365 -33.056 1.00 82.31 440 VAL A N 1
ATOM 3518 C CA . VAL A 1 440 ? 18.283 11.833 -33.236 1.00 82.31 440 VAL A CA 1
ATOM 3519 C C . VAL A 1 440 ? 16.859 12.400 -33.352 1.00 82.31 440 VAL A C 1
ATOM 3521 O O . VAL A 1 440 ? 16.579 13.496 -32.867 1.00 82.31 440 VAL A O 1
ATOM 3524 N N . ALA A 1 441 ? 15.943 11.645 -33.966 1.00 83.75 441 ALA A N 1
ATOM 3525 C CA . ALA A 1 441 ? 14.535 12.013 -34.059 1.00 83.75 441 ALA A CA 1
ATOM 3526 C C . ALA A 1 441 ? 13.840 12.000 -32.687 1.00 83.75 441 ALA A C 1
ATOM 3528 O O . ALA A 1 441 ? 13.073 12.917 -32.391 1.00 83.75 441 ALA A O 1
ATOM 3529 N N . ASP A 1 442 ? 14.143 11.016 -31.835 1.00 83.25 442 ASP A N 1
ATOM 3530 C CA . ASP A 1 442 ? 13.622 10.946 -30.467 1.00 83.25 442 ASP A CA 1
ATOM 3531 C C . ASP A 1 442 ? 14.116 12.132 -29.626 1.00 83.25 442 ASP A C 1
ATOM 3533 O O . ASP A 1 442 ? 13.301 12.804 -28.997 1.00 83.25 442 ASP A O 1
ATOM 3537 N N . CYS A 1 443 ? 15.409 12.472 -29.690 1.00 83.44 443 CYS A N 1
ATOM 3538 C CA . CYS A 1 443 ? 15.966 13.644 -29.000 1.00 83.44 443 CYS A CA 1
ATOM 3539 C C . CYS A 1 443 ? 15.247 14.941 -29.405 1.00 83.44 443 CYS A C 1
ATOM 3541 O O . CYS A 1 443 ? 14.775 15.690 -28.549 1.00 83.44 443 CYS A O 1
ATOM 3543 N N . ARG A 1 444 ? 15.078 15.169 -30.717 1.00 86.62 444 ARG A N 1
ATOM 3544 C CA . ARG A 1 444 ? 14.338 16.333 -31.240 1.00 86.62 444 ARG A CA 1
ATOM 3545 C C . ARG A 1 444 ? 12.887 16.347 -30.765 1.00 86.62 444 ARG A C 1
ATOM 3547 O O . ARG A 1 444 ? 12.347 17.408 -30.459 1.00 86.62 444 ARG A O 1
ATOM 3554 N N . ARG A 1 445 ? 12.246 15.178 -30.692 1.00 87.31 445 ARG A N 1
ATOM 3555 C CA . ARG A 1 445 ? 10.864 15.039 -30.225 1.00 87.31 445 ARG A CA 1
ATOM 3556 C C . ARG A 1 445 ? 10.726 15.386 -28.743 1.00 87.31 445 ARG A C 1
ATOM 3558 O O . ARG A 1 445 ? 9.768 16.068 -28.383 1.00 87.31 445 ARG A O 1
ATOM 3565 N N . VAL A 1 446 ? 11.667 14.954 -27.903 1.00 88.06 446 VAL A N 1
ATOM 3566 C CA . VAL A 1 446 ? 11.712 15.312 -26.475 1.00 88.06 446 VAL A CA 1
ATOM 3567 C C . VAL A 1 446 ? 11.897 16.820 -26.310 1.00 88.06 446 VAL A C 1
ATOM 3569 O O . VAL A 1 446 ? 11.116 17.449 -25.599 1.00 88.06 446 VAL A O 1
ATOM 3572 N N . ASP A 1 447 ? 12.863 17.416 -27.013 1.00 88.88 447 ASP A N 1
ATOM 3573 C CA . ASP A 1 447 ? 13.140 18.859 -26.949 1.00 88.88 447 ASP A CA 1
ATOM 3574 C C . ASP A 1 447 ? 11.952 19.709 -27.419 1.00 88.88 447 ASP A C 1
ATOM 3576 O O . ASP A 1 447 ? 11.630 20.743 -26.820 1.00 88.88 447 ASP A O 1
ATOM 3580 N N . HIS A 1 448 ? 11.244 19.245 -28.451 1.00 89.12 448 HIS A N 1
ATOM 3581 C CA . HIS A 1 448 ? 10.001 19.868 -28.887 1.00 89.12 448 HIS A CA 1
ATOM 3582 C C . HIS A 1 448 ? 8.926 19.803 -27.794 1.00 89.12 448 HIS A C 1
ATOM 3584 O O . HIS A 1 448 ? 8.353 20.834 -27.448 1.00 89.12 448 HIS A O 1
ATOM 3590 N N . CYS A 1 449 ? 8.690 18.629 -27.195 1.00 87.62 449 CYS A N 1
ATOM 3591 C CA . CYS A 1 449 ? 7.705 18.487 -26.117 1.00 87.62 449 CYS A CA 1
ATOM 3592 C C . CYS A 1 449 ? 8.043 19.388 -24.918 1.00 87.62 449 CYS A C 1
ATOM 3594 O O . CYS A 1 449 ? 7.153 20.050 -24.394 1.00 87.62 449 CYS A O 1
ATOM 3596 N N . ILE A 1 450 ? 9.319 19.475 -24.522 1.00 90.81 450 ILE A N 1
ATOM 3597 C CA . ILE A 1 450 ? 9.784 20.366 -23.444 1.00 90.81 450 ILE A CA 1
ATOM 3598 C C . ILE A 1 450 ? 9.450 21.826 -23.761 1.00 90.81 450 ILE A C 1
ATOM 3600 O O . ILE A 1 450 ? 8.921 22.539 -22.908 1.00 90.81 450 ILE A O 1
ATOM 3604 N N . THR A 1 451 ? 9.740 22.270 -24.985 1.00 90.00 451 THR A N 1
ATOM 3605 C CA . THR A 1 451 ? 9.448 23.639 -25.433 1.00 90.00 451 THR A CA 1
ATOM 3606 C C . THR A 1 451 ? 7.949 23.937 -25.376 1.00 90.00 451 THR A C 1
ATOM 3608 O O . THR A 1 451 ? 7.554 24.980 -24.858 1.00 90.00 451 THR A O 1
ATOM 3611 N N . VAL A 1 452 ? 7.109 23.007 -25.842 1.00 86.62 452 VAL A N 1
ATOM 3612 C CA . VAL A 1 452 ? 5.647 23.167 -25.814 1.00 86.62 452 VAL A CA 1
ATOM 3613 C C . VAL A 1 452 ? 5.126 23.236 -24.376 1.00 86.62 452 VAL A C 1
ATOM 3615 O O . VAL A 1 452 ? 4.372 24.153 -24.061 1.00 86.62 452 VAL A O 1
ATOM 3618 N N . VAL A 1 453 ? 5.556 22.337 -23.480 1.00 86.88 453 VAL A N 1
ATOM 3619 C CA . VAL A 1 453 ? 5.121 22.369 -22.070 1.00 86.88 453 VAL A CA 1
ATOM 3620 C C . VAL A 1 453 ? 5.544 23.675 -21.390 1.00 86.88 453 VAL A C 1
ATOM 3622 O O . VAL A 1 453 ? 4.739 24.281 -20.690 1.00 86.88 453 VAL A O 1
ATOM 3625 N N . ARG A 1 454 ? 6.771 24.161 -21.627 1.00 88.94 454 ARG A N 1
ATOM 3626 C CA . ARG A 1 454 ? 7.230 25.457 -21.091 1.00 88.94 454 ARG A CA 1
ATOM 3627 C C . ARG A 1 454 ? 6.370 26.621 -21.580 1.00 88.94 454 ARG A C 1
ATOM 3629 O O . ARG A 1 454 ? 6.032 27.497 -20.790 1.00 88.94 454 ARG A O 1
ATOM 3636 N N . ALA A 1 455 ? 5.989 26.618 -22.856 1.00 85.81 455 ALA A N 1
ATOM 3637 C CA . ALA A 1 455 ? 5.107 27.641 -23.408 1.00 85.81 455 ALA A CA 1
ATOM 3638 C C . ALA A 1 455 ? 3.703 27.603 -22.782 1.00 85.81 455 ALA A C 1
ATOM 3640 O O . ALA A 1 455 ? 3.116 28.659 -22.571 1.00 85.81 455 ALA A O 1
ATOM 3641 N N . VAL A 1 456 ? 3.178 26.414 -22.459 1.00 84.44 456 VAL A N 1
ATOM 3642 C CA . VAL A 1 456 ? 1.908 26.260 -21.723 1.00 84.44 456 VAL A CA 1
ATOM 3643 C C . VAL A 1 456 ? 2.039 26.792 -20.296 1.00 84.44 456 VAL A C 1
ATOM 3645 O O . VAL A 1 456 ? 1.228 27.611 -19.887 1.00 84.44 456 VAL A O 1
ATOM 3648 N N . LEU A 1 457 ? 3.100 26.418 -19.577 1.00 85.50 457 LEU A N 1
ATOM 3649 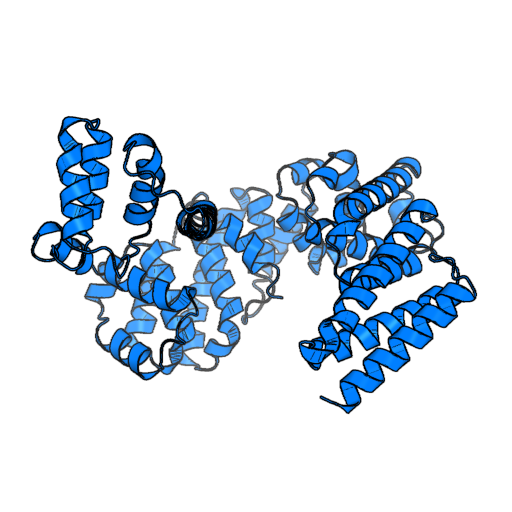C CA . LEU A 1 457 ? 3.376 26.901 -18.216 1.00 85.50 457 LEU A CA 1
ATOM 3650 C C . LEU A 1 457 ? 3.574 28.416 -18.121 1.00 85.50 457 LEU A C 1
ATOM 3652 O O . LEU A 1 457 ? 3.361 28.981 -17.064 1.00 85.50 457 LEU A O 1
ATOM 3656 N N . THR A 1 458 ? 4.002 29.072 -19.200 1.00 86.00 458 THR A N 1
ATOM 3657 C CA . THR A 1 458 ? 4.155 30.539 -19.225 1.00 86.00 458 THR A CA 1
ATOM 3658 C C . THR A 1 458 ? 2.811 31.258 -19.421 1.00 86.00 458 THR A C 1
ATOM 3660 O O . THR A 1 458 ? 2.726 32.465 -19.220 1.00 86.00 458 THR A O 1
ATOM 3663 N N . LYS A 1 459 ? 1.779 30.542 -19.888 1.00 81.56 459 LYS A N 1
ATOM 3664 C CA . LYS A 1 459 ? 0.438 31.082 -20.171 1.00 81.56 459 LYS A CA 1
ATOM 3665 C C . LYS A 1 459 ? -0.576 30.811 -19.056 1.00 81.56 459 LYS A C 1
ATOM 3667 O O . LYS A 1 459 ? -1.598 31.492 -19.026 1.00 81.56 459 LYS A O 1
ATOM 3672 N N . LEU A 1 460 ? -0.322 29.787 -18.241 1.00 73.56 460 LEU A N 1
ATOM 3673 C CA . LEU A 1 460 ? -1.036 29.485 -16.998 1.00 73.56 460 LEU A CA 1
ATOM 3674 C C . LEU A 1 460 ? -0.503 30.382 -15.882 1.00 73.56 460 LEU A C 1
ATOM 3676 O O . LEU A 1 460 ? -1.332 30.784 -15.038 1.00 73.56 460 LEU A O 1
#

pLDDT: mean 75.95, std 18.67, range [27.06, 96.56]

Sequence (460 aa):
MLKCFPVLKQHFHDTQFERLVVAKNHLSLLHEQSWNFAMPSKSLPVLDVLVRSGTVVEGLDRASSASLLALQPCMTTREKSVLNEFYSMLPGNLAHPRARDRLSSPNARVRKMYGCLVLEQSALKEEDAQALFKEIDEDFIKGLETVETLMLFEVALKFSAFASSACFDGVAERTKAFLIHCEPQNTRHIWWVLVLLKLYSDSLKSEHVFRTVKKVFSVCVSEIHRMIPQLGLTDRIVALLCLQGVPFPSPFVVVRELEKNILETPVDEHRTVPCAVLLYFMHSKTVQHNKKVLTSLILSFYRTGRIVELTLEETLDLLMLLSQLHREDPEGALVSEDPREEWDTLHDAIFAQIHCFSGDLSVQQTIRVFEQLDAMSTSDWSTPTPFAFSDKLKKHFFKACKKLLSNSEQLKQVEAEATLEALLRFKRISHRCTVVSCSVADCRRVDHCITVVRAVLTKL

Mean predicted aligned error: 13.93 Å

Nearest PDB structures (foldseek):
  8apn-assembly1_AN  TM=3.794E-01  e=2.758E-02  Polytomella magna
  7onb-assembly1_C  TM=2.199E-01  e=5.902E-02  Homo sapiens
  5cwn-assembly1_A  TM=3.734E-01  e=8.145E-01  synthetic construct
  7z88-assembly1_A  TM=2.377E-01  e=6.734E-01  Homo sapiens
  5vqi-assembly1_B  TM=2.452E-01  e=4.025E+00  Neurospora crassa

Foldseek 3Di:
DCLCVVVLVVVLPPVVVLVVCLVVVVVVVVVPPDPPVVDLVVCQVVLLSCLVVLDADPPCDPVNLVSSVVCVVVDDPVSVVSSVSSSCSYPVNVPDPVNVVVCPQLLNLLVVVLCVVPVVPDPCPLVNLLVSLVPDALVSLVRDDQVSLLSVQLSCLQNVVRHDLRRNLSSLVSNLVCLAVPDLVRLSSLLSLLVSLQVSVVSCPDPSNVVSSVVSPVSSLVSLQVCVVVHQLQSLLSSLVSLPRRPDPRPVVSNVSSLVVNQPDDLVSCLVHDLSSLLVSCVDPSNVVVVLNNLSNLLSCQVSVVLLVDDPVSLLSSLQSVLVNCLVCQACPSVVVDDLVSVLVSLVSSLVSCLVCLLVDALLSLLSNLVSLLSNLSGPSHDQADQVSQVSSLVSNLVNLVVQLVVLVPRDLVNLVSNLVSLVSVLVSCVVCRRHPADPVNNVSSVVSNVSSVVSNVVD

Secondary structure (DSSP, 8-state):
-TTHHHHHHHHH-HHHHHHHHHHHHHHHHHHSS---TT-HHHHHHHHHHHHHHT---TT--HHHHHHHHTTGGGS-HHHHHHHHHHHHTSTT-TT-HHHHHHHTSHHHHHHHHHHHHHS-SS---HHHHHHHHHT--HHHHHT--HHHHHHHHHHHHHTTTTS-HHHHHHHHHHHHHHHTT--GGGHHHHHHHHHHHHHTGGGGGSHHHHHHHHHHHHHHHHHHHHHGGG--HHHHHHHHHHHTT-SS---HHHHHHHHHHHHTS-GGGGGGS-HHHHHHHHTSHHHHH-HHHHHHHHHHHHHTTGGGG--HHHHHHHHHHHHHHHHH-TT-TTTTTS-HHHHHHHHHHHHHHHHHHTTT--HHHHHHHHHHHHHHTTSTTPPPPPHHHHHHHHHHHHHHHHHHHHTGGG--HHHHHHHHHHHHHHHHHHTT-SS----HHHHHHHHHHHHHHHHHHTT-

Radius of gyration: 27.17 Å; Cα contacts (8 Å, |Δi|>4): 410; chains: 1; bounding box: 76×52×62 Å

Organism: NCBI:txid59799

=== Feature glossary ===
The record interleaves many kinds of information about one protein. Here is each kind framed as the question it answers.

Q: What does the local fold look like, residue by residue?
A: The Foldseek 3Di string encodes local tertiary geome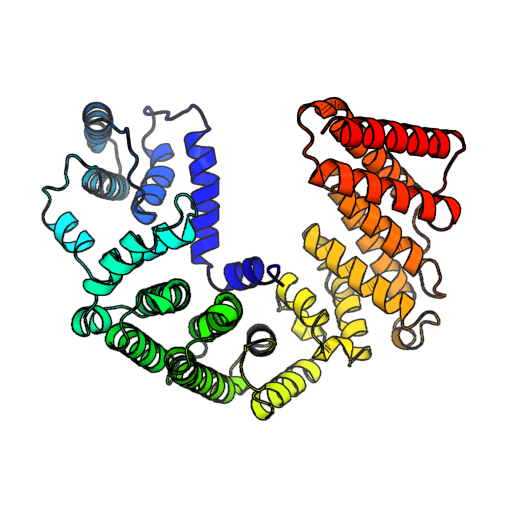try as a 20-letter alphabet — one character per residue — derived from the relative positions of nearby Cα atoms. Unlike the amino-acid sequence, 3Di is a direct function of the 3D structure, so two proteins with the same fold have similar 3Di strings even at low sequence identity.

Q: Which residues are in helices, strands, or loops?
A: The SS8 string is DSSP's per-residue secondary-structure call. α-helix (H) means an i→i+4 H-bond ladder; β-strand (E) means the residue participates in a β-sheet; 3₁₀ (G) and π (I) are tighter and wider helices; T/S are turns/bends; '-' is loop.

Q: How big and how compact is the whole molecule?
A: Radius of gyration (Rg) is the root-mean-square distance of Cα atoms from their centroid — a single number for overall size and compactness. A globular domain of N residues has Rg ≈ 2.2·N^0.38 Å; an extended or disordered chain has a much larger Rg. The Cα contact count is the number of residue pairs whose Cα atoms are within 8 Å and are more than four positions apart in sequence — a standard proxy for tertiary packing density. The bounding box is the smallest axis-aligned box enclosing all Cα atoms.

Q: Where is each backbone atom in 3D?
A: Structure coordinates are given as an mmCIF _atom_site loop: one row per atom with element, residue name, chain id, sequence number, and x/y/z position in Å. Only the four main-chain atoms per residue are included here; side chains are omitted to keep the record compact.

Q: What is the amino-acid chain?
A: Primary structure: the covalent order of the twenty standard amino acids along the backbone. Two proteins with the same sequence will (almost always) fold to the same structure; two with 30% identity often share a fold but not the details.

Q: What if only a Cα trace is available?
A: Three-state secondary structure (P-SEA) collapses the eight DSSP classes into helix (a), strand (b), and coil (c). P-SEA assigns these from Cα geometry alone — distances and angles — without requiring backbone oxygens, so it works on any Cα trace.

Q: What family and function is it annotated with?
A: Database cross-references. InterPro integrates a dozen domain/family signature databases into unified entries with residue-range hits. GO terms attach function/process/location labels with evidence codes. CATH codes position the fold in a four-level structural taxonomy. Organism is the NCBI-taxonomy species name.

Q: How confident is the AlphaFold model at each residue?
A: pLDDT is the predicted lDDT-Cα score: AlphaFold's confidence that the local environment of each residue (all inter-atomic distances within 15 Å) is correctly placed. It is a per-residue number between 0 and 100, with higher meaning more reliable.

Q: How mobile is each atom in the crystal?
A: B-factor (Debye–Waller factor) reflects atomic displacement in the crystal lattice. It is an experimental observable (units Å²), not a prediction; low values mean the atom is pinned down, high values mean it moves or is heterogeneous across the crystal.

Q: Which residues are buried vs exposed?
A: SASA measures how much of the protein is reachable by solvent. It is computed by rolling a water-sized probe over the atomic surface and summing the exposed area (Å²). Per-residue SASA distinguishes core (buried, low SASA) from surface (exposed, high SASA) residues; total SASA is a whole-molecule size measure.

Q: What do the diagnostic plots show?
A: Plot images: a contact map (which residues are close in 3D, as an N×N binary image), a Ramachandran scatter (backbone torsion angles, revealing secondary-structure composition at a glance), and — for AlphaFold structures — a PAE heatmap (pairwise prediction confidence).

Q: What known structures does this most resemble?
A: The Foldseek neighbor list gives the closest experimentally determined structures in the PDB, ranked by structural alignment. TM-score near 1 means near-identical fold; near 0.3 means only rough topology match. This is how one finds what a novel AlphaFold prediction most resembles in the solved-structure universe.

Q: Are the domains correctly placed relative to each other?
A: Predicted aligned error is AlphaFold's pairwise confidence. Unlike pLDDT (per-residue), PAE is per-residue-pair and captures whether two parts of the structure are correctly placed relative to each other. Units are ångströms of expe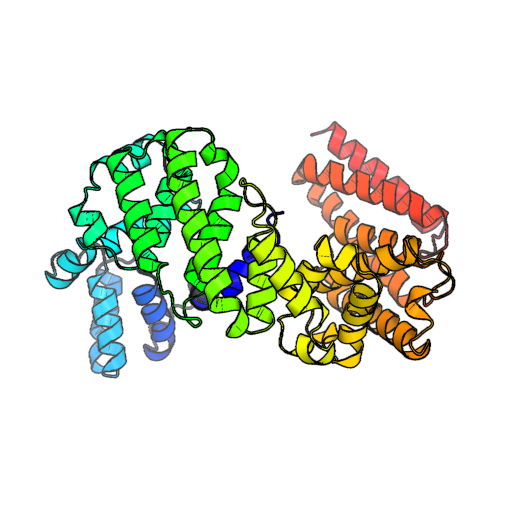cted positional error.

Q: What do the rendered images show?
A: Structure images are PyMOL renders from six orthogonal camera directions. Cartoon representation draws helices as coils and strands as arrows; sticks shows the backbone as bonds; surface shows the solvent-excluded envelope. Rainbow coloring maps sequence position to hue (blue→red, N→C); chain coloring assigns a distinct color per polypeptide.

Q: What are the backbone torsion angles?
A: φ (phi) and ψ (psi) are the two rotatable backbone dihedrals per res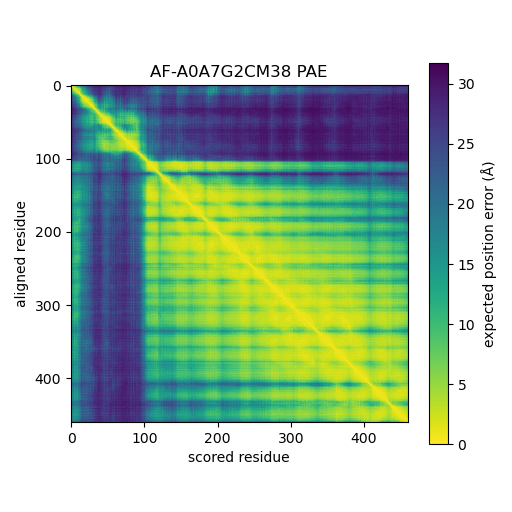idue: φ is the C(i-1)–N–Cα–C torsion, ψ is the N–Cα–C–N(i+1) torsion, both in degrees on (−180°, 180°]. α-helical residues cluster near (−60°, −45°); β-strand residues near (−120°, +130°). A Ramachandran plot is simply a scatter of (φ, ψ) for every residue.